Protein AF-A0A2G9MIH8-F1 (afdb_monomer)

pLDDT: mean 79.46, std 17.17, range [30.41, 97.94]

Radius of gyration: 73.16 Å; Cα contacts (8 Å, |Δi|>4): 1067; chains: 1; bounding box: 169×90×191 Å

Secondary structure (DSSP, 8-state):
----SSSHHHHHHHHHHHHHHHHHHHHHHHHHHHHHHHHHHHHHHHHHHHHHHHHHHHHHHH-TT-EEEEE--PPTTEEEEEEETTTEEEEEETTS-EEEEE-SS-EEESS-EETTTTEEEE---TTS-SS---EEEEEE-SSSEEEEE------SSSS-SS-SS--STTSSSTT-PPPP--TT------S--S-SS-S-TT---SS-S----S---TTSSS-SSSSS--GGG-GGG-SS-TTT-EEE-S--SGGGTT-EEE--TTS------HHHH-SS--SS----SSS-SS-SS-SSTT--EEEEE-SSSSS--EEEEEEEESS--TTEES----S-TT-TTSSTTS---TTSS-SSS-TTS-TTTTS-PPBPS--SGGGTT-BPEE-SSSEE---TTSTT--SS----SSS-SSSSS-SSTT--EEEEE-SSSSS--EEEEEEEESS--TTEES----S-TT-TTSSTTS---SSSS-SSS-TTSPTTTTS-PPBPS--SGGGTT-BPEE-GGG-EE---TTSTT--SS----SSSS-SSSSS--TTS-TTTSTT--B-TTSS-B-TT-TT-TT---S--

Mean predicted aligned error: 21.76 Å

Structure (mmCIF, N/CA/C/O backbone):
data_AF-A0A2G9MIH8-F1
#
_entry.id   AF-A0A2G9MIH8-F1
#
loop_
_atom_site.group_PDB
_atom_site.id
_atom_site.type_symbol
_atom_site.label_atom_id
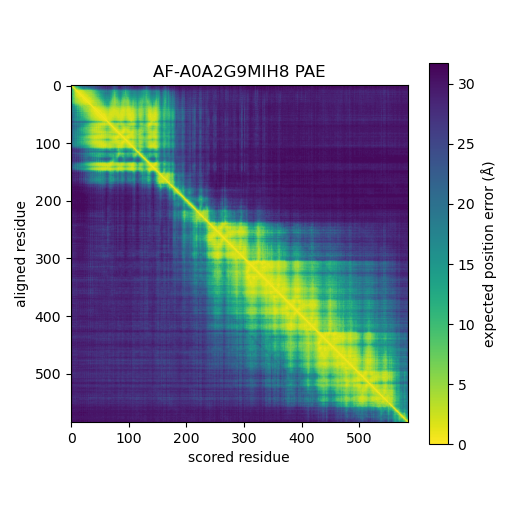_atom_site.label_alt_id
_atom_site.label_comp_id
_atom_site.label_asym_id
_atom_site.label_entity_id
_atom_site.label_seq_id
_atom_site.pdbx_PDB_ins_code
_atom_site.Cartn_x
_atom_site.Cartn_y
_atom_site.Cartn_z
_atom_site.occupancy
_atom_site.B_iso_or_equiv
_atom_site.auth_seq_id
_atom_site.auth_comp_id
_atom_site.auth_asym_id
_atom_site.auth_atom_id
_atom_site.pdbx_PDB_model_num
ATOM 1 N N . MET A 1 1 ? -41.042 73.847 -7.017 1.00 48.94 1 MET A N 1
ATOM 2 C CA . MET A 1 1 ? -42.022 73.022 -6.277 1.00 48.94 1 MET A CA 1
ATOM 3 C C . MET A 1 1 ? -41.238 72.038 -5.421 1.00 48.94 1 MET A C 1
ATOM 5 O O . MET A 1 1 ? -40.507 71.242 -6.002 1.00 48.94 1 MET A O 1
ATOM 9 N N . PRO A 1 2 ? -41.246 72.142 -4.082 1.00 50.34 2 PRO A N 1
ATOM 10 C CA . PRO A 1 2 ? -40.401 71.288 -3.258 1.00 50.34 2 PRO A CA 1
ATOM 11 C C . PRO A 1 2 ? -40.995 69.875 -3.186 1.00 50.34 2 PRO A C 1
ATOM 13 O O . PRO A 1 2 ? -42.134 69.687 -2.766 1.00 50.34 2 PRO A O 1
ATOM 16 N N . LYS A 1 3 ? -40.207 68.878 -3.599 1.00 59.62 3 LYS A N 1
ATOM 17 C CA . LYS A 1 3 ? -40.466 67.452 -3.370 1.00 59.62 3 LYS A CA 1
ATOM 18 C C . LYS A 1 3 ? -40.242 67.145 -1.885 1.00 59.62 3 LYS A C 1
ATOM 20 O O . LYS A 1 3 ? -39.103 66.938 -1.482 1.00 59.62 3 LYS A O 1
ATOM 25 N N . LYS A 1 4 ? -41.296 67.140 -1.065 1.00 59.66 4 LYS A N 1
ATOM 26 C CA . LYS A 1 4 ? -41.252 66.635 0.322 1.00 59.66 4 LYS A CA 1
ATOM 27 C C . LYS A 1 4 ? -42.604 66.037 0.725 1.00 59.66 4 LYS A C 1
ATOM 29 O O . LYS A 1 4 ? -43.373 66.709 1.394 1.00 59.66 4 LYS A O 1
ATOM 34 N N . ALA A 1 5 ? -42.895 64.807 0.293 1.00 58.94 5 ALA A N 1
ATOM 35 C CA . ALA A 1 5 ? -43.954 63.965 0.883 1.00 58.94 5 ALA A CA 1
ATOM 36 C C . ALA A 1 5 ? -43.921 62.486 0.423 1.00 58.94 5 ALA A C 1
ATOM 38 O O . ALA A 1 5 ? -44.940 61.815 0.505 1.00 58.94 5 ALA A O 1
ATOM 39 N N . GLN A 1 6 ? -42.803 61.959 -0.099 1.00 58.69 6 GLN A N 1
ATOM 40 C CA . GLN A 1 6 ? -42.793 60.599 -0.675 1.00 58.69 6 GLN A CA 1
ATOM 41 C C . GLN A 1 6 ? -42.087 59.538 0.183 1.00 58.69 6 GLN A C 1
ATOM 43 O O . GLN A 1 6 ? -42.159 58.366 -0.145 1.00 58.69 6 GLN A O 1
ATOM 48 N N . ALA A 1 7 ? -41.475 59.922 1.310 1.00 56.78 7 ALA A N 1
ATOM 49 C CA . ALA A 1 7 ? -40.812 58.983 2.222 1.00 56.78 7 ALA A CA 1
ATOM 50 C C . ALA A 1 7 ? -41.692 58.511 3.403 1.00 56.78 7 ALA A C 1
ATOM 52 O O . ALA A 1 7 ? -41.236 57.697 4.195 1.00 56.78 7 ALA A O 1
ATOM 53 N N . SER A 1 8 ? -42.931 59.010 3.568 1.00 67.31 8 SER A N 1
ATOM 54 C CA . SER A 1 8 ? -43.744 58.688 4.760 1.00 67.31 8 SER A CA 1
ATOM 55 C C . SER A 1 8 ? -44.736 57.539 4.570 1.00 67.31 8 SER A C 1
ATOM 57 O O . SER A 1 8 ? -45.080 56.887 5.548 1.00 67.31 8 SER A O 1
ATOM 59 N N . ALA A 1 9 ? -45.210 57.271 3.349 1.00 71.44 9 ALA A N 1
ATOM 60 C CA . ALA A 1 9 ? -46.224 56.237 3.128 1.00 71.44 9 ALA A CA 1
ATOM 61 C C . ALA A 1 9 ? -45.638 54.823 3.254 1.00 71.44 9 ALA A C 1
ATOM 63 O O . ALA A 1 9 ? -46.203 53.996 3.960 1.00 71.44 9 ALA A O 1
ATOM 64 N N . GLU A 1 10 ? -44.478 54.570 2.642 1.00 76.62 10 GLU A N 1
ATOM 65 C CA . GLU A 1 10 ? -43.785 53.278 2.743 1.00 76.62 10 GLU A CA 1
ATOM 66 C C . GLU A 1 10 ? -43.372 52.975 4.185 1.00 76.62 10 GLU A C 1
ATOM 68 O O . GLU A 1 10 ? -43.584 51.866 4.661 1.00 76.62 10 GLU A O 1
ATOM 73 N N . TYR A 1 11 ? -42.887 53.979 4.924 1.00 79.81 11 TYR A N 1
ATOM 74 C CA . TYR A 1 11 ? -42.505 53.804 6.326 1.00 79.81 11 TYR A CA 1
ATOM 75 C C . TYR A 1 11 ? -43.700 53.466 7.228 1.00 79.81 11 TYR A C 1
ATOM 77 O O . TYR A 1 11 ? -43.560 52.644 8.128 1.00 79.81 11 TYR A O 1
ATOM 85 N N . ILE A 1 12 ? -44.876 54.057 6.977 1.00 83.56 12 ILE A N 1
ATOM 86 C CA . ILE A 1 12 ? -46.116 53.729 7.702 1.00 83.56 12 ILE A CA 1
ATOM 87 C C . ILE A 1 12 ? -46.614 52.328 7.328 1.00 83.56 12 ILE A C 1
ATOM 89 O O . ILE A 1 12 ? -47.098 51.601 8.190 1.00 83.56 12 ILE A O 1
ATOM 93 N N . LEU A 1 13 ? -46.485 51.922 6.063 1.00 84.00 13 LEU A N 1
ATOM 94 C CA . LEU A 1 13 ? -46.891 50.591 5.604 1.00 84.00 13 LEU A CA 1
ATOM 95 C C . LEU A 1 13 ? -46.005 49.498 6.212 1.00 84.00 13 LEU A C 1
ATOM 97 O O . LEU A 1 13 ? -46.516 48.509 6.732 1.00 84.00 13 LEU A O 1
ATOM 101 N N . VAL A 1 14 ? -44.688 49.719 6.217 1.00 83.81 14 VAL A N 1
ATOM 102 C CA . VAL A 1 14 ? -43.715 48.811 6.833 1.00 83.81 14 VAL A CA 1
ATOM 103 C C . VAL A 1 14 ? -43.900 48.770 8.349 1.00 83.81 14 VAL A C 1
ATOM 105 O O . VAL A 1 14 ? -43.960 47.680 8.910 1.00 83.81 14 VAL A O 1
ATOM 108 N N . SER A 1 15 ? -44.073 49.910 9.026 1.00 83.62 15 SER A N 1
ATOM 109 C CA . SER A 1 15 ? -44.303 49.916 10.478 1.00 83.62 15 SER A CA 1
ATOM 110 C C . SER A 1 15 ? -45.636 49.268 10.868 1.00 83.62 15 SER A C 1
ATOM 112 O O . SER A 1 15 ? -45.693 48.569 11.877 1.00 83.62 15 SER A O 1
ATOM 114 N N . SER A 1 16 ? -46.682 49.417 10.049 1.00 85.25 16 SER A N 1
ATOM 115 C CA . SER A 1 16 ? -47.975 48.750 10.261 1.00 85.25 16 SER A CA 1
ATOM 116 C C . SER A 1 16 ? -47.880 47.237 10.058 1.00 85.25 16 SER A C 1
ATOM 118 O O . SER A 1 16 ? -48.460 46.484 10.837 1.00 85.25 16 SER A O 1
ATOM 120 N N . LEU A 1 17 ? -47.127 46.779 9.050 1.00 89.25 17 LEU A N 1
ATOM 121 C CA . LEU A 1 17 ? -46.878 45.354 8.816 1.00 89.25 17 LEU A CA 1
ATOM 122 C C . LEU A 1 17 ? -46.039 44.741 9.946 1.00 89.25 17 LEU A C 1
ATOM 124 O O . LEU A 1 17 ? -46.347 43.650 10.415 1.00 89.25 17 LEU A O 1
ATOM 128 N N . ILE A 1 18 ? -45.027 45.469 10.429 1.00 89.44 18 ILE A N 1
ATOM 129 C CA . ILE A 1 18 ? -44.233 45.071 11.596 1.00 89.44 18 ILE A CA 1
ATOM 130 C C . ILE A 1 18 ? -45.133 44.960 12.834 1.00 89.44 18 ILE A C 1
ATOM 132 O O . ILE A 1 18 ? -45.080 43.951 13.529 1.00 89.44 18 ILE A O 1
ATOM 136 N N . LEU A 1 19 ? -46.011 45.935 13.088 1.00 89.69 19 LEU A N 1
ATOM 137 C CA . LEU A 1 19 ? -46.928 45.896 14.232 1.00 89.69 19 LEU A CA 1
ATOM 138 C C . LEU A 1 19 ? -47.943 44.740 14.130 1.00 89.69 19 LEU A C 1
ATOM 140 O O . LEU A 1 19 ? -48.244 44.100 15.137 1.00 89.69 19 LEU A O 1
ATOM 144 N N . LEU A 1 20 ? -48.422 44.437 12.917 1.00 91.06 20 LEU A N 1
ATOM 145 C CA . LEU A 1 20 ? -49.300 43.294 12.636 1.00 91.06 20 LEU A CA 1
ATOM 146 C C . LEU A 1 20 ? -48.639 41.944 12.919 1.00 91.06 20 LEU A C 1
ATOM 148 O O . LEU A 1 20 ? -49.351 40.987 13.205 1.00 91.06 20 LEU A O 1
ATOM 152 N N . ILE A 1 21 ? -47.311 41.861 12.848 1.00 91.38 21 ILE A N 1
ATOM 153 C CA . ILE A 1 21 ? -46.561 40.649 13.192 1.00 91.38 21 ILE A CA 1
ATOM 154 C C . ILE A 1 21 ? -46.214 40.640 14.685 1.00 91.38 21 ILE A C 1
ATOM 156 O O . ILE A 1 21 ? -46.368 39.611 15.333 1.00 91.38 21 ILE A O 1
ATOM 160 N N . ILE A 1 22 ? -45.790 41.775 15.249 1.00 93.19 22 ILE A N 1
ATOM 161 C CA . ILE A 1 22 ? -45.328 41.870 16.641 1.00 93.19 22 ILE A CA 1
ATOM 162 C C . ILE A 1 22 ? -46.464 41.656 17.651 1.00 93.19 22 ILE A C 1
ATOM 164 O O . ILE A 1 22 ? -46.266 40.983 18.658 1.00 93.19 22 ILE A O 1
ATOM 168 N N . LEU A 1 23 ? -47.659 42.211 17.425 1.00 92.06 23 LEU A N 1
ATOM 169 C CA . LEU A 1 23 ? -48.741 42.090 18.412 1.00 92.06 23 LEU A CA 1
ATOM 170 C C . LEU A 1 23 ? -49.223 40.634 18.595 1.00 92.06 23 LEU A C 1
ATOM 172 O O . LEU A 1 23 ? -49.313 40.194 19.744 1.00 92.06 23 LEU A O 1
ATOM 176 N N . PRO A 1 24 ? -49.481 39.848 17.526 1.00 92.38 24 PRO A N 1
ATOM 177 C CA . PRO A 1 24 ? -49.825 38.435 17.672 1.00 92.38 24 PRO A CA 1
ATOM 178 C C . PRO A 1 24 ? -48.688 37.596 18.251 1.00 92.38 24 PRO A C 1
ATOM 180 O O . PRO A 1 24 ? -48.958 36.702 19.047 1.00 92.38 24 PRO A O 1
ATOM 183 N N . THR A 1 25 ? -47.428 37.868 17.894 1.00 89.69 25 THR A N 1
ATOM 184 C CA . THR A 1 25 ? -46.298 37.102 18.442 1.00 89.69 25 THR A CA 1
ATOM 185 C C . THR A 1 25 ? -46.103 37.367 19.929 1.00 89.69 25 THR A C 1
ATOM 187 O O . THR A 1 25 ? -45.916 36.409 20.673 1.00 89.69 25 THR A O 1
ATOM 190 N N . ILE A 1 26 ? -46.241 38.616 20.394 1.00 91.19 26 ILE A N 1
ATOM 191 C CA . ILE A 1 26 ? -46.244 38.940 21.830 1.00 91.19 26 ILE A CA 1
ATOM 192 C C . ILE A 1 26 ? -47.403 38.232 22.539 1.00 91.19 26 ILE A C 1
ATOM 194 O O . ILE A 1 26 ? -47.203 37.681 23.616 1.00 91.19 26 ILE A O 1
ATOM 198 N N . TYR A 1 27 ? -48.600 38.206 21.944 1.00 92.06 27 TYR A N 1
ATOM 199 C CA . TYR A 1 27 ? -49.748 37.510 22.531 1.00 92.06 27 TYR A CA 1
ATOM 200 C C . TYR A 1 27 ? -49.519 35.995 22.644 1.00 92.06 27 TYR A C 1
ATOM 202 O O . TYR A 1 27 ? -49.773 35.417 23.699 1.00 92.06 27 TYR A O 1
ATOM 210 N N . ILE A 1 28 ? -49.005 35.357 21.586 1.00 89.12 28 ILE A N 1
ATOM 211 C CA . ILE A 1 28 ? -48.669 33.926 21.591 1.00 89.12 28 ILE A CA 1
ATOM 212 C C . ILE A 1 28 ? -47.588 33.647 22.637 1.00 89.12 28 ILE A C 1
ATOM 214 O O . ILE A 1 28 ? -47.746 32.723 23.430 1.00 89.12 28 ILE A O 1
ATOM 218 N N . PHE A 1 29 ? -46.531 34.463 22.683 1.00 88.69 29 PHE A N 1
ATOM 219 C CA . PHE A 1 29 ? -45.463 34.331 23.671 1.00 88.69 29 PHE A CA 1
ATOM 220 C C . PHE A 1 29 ? -45.994 34.479 25.101 1.00 88.69 29 PHE A C 1
ATOM 222 O O . PHE A 1 29 ? -45.700 33.642 25.945 1.00 88.69 29 PHE A O 1
ATOM 229 N N . TYR A 1 30 ? -46.831 35.484 25.367 1.00 86.06 30 TYR A N 1
ATOM 230 C CA . TYR A 1 30 ? -47.453 35.688 26.675 1.00 86.06 30 TYR A CA 1
ATOM 231 C C . TYR A 1 30 ? -48.355 34.510 27.076 1.00 86.06 30 TYR A C 1
ATOM 233 O O . TYR A 1 30 ? -48.266 34.010 28.195 1.00 86.06 30 TYR A O 1
ATOM 241 N N . SER A 1 31 ? -49.184 34.014 26.152 1.00 82.94 31 SER A N 1
ATOM 242 C CA . SER A 1 31 ? -50.047 32.855 26.402 1.00 82.94 31 SER A CA 1
ATOM 243 C C . SER A 1 31 ? -49.242 31.581 26.662 1.00 82.94 31 SER A C 1
ATOM 245 O O . SER A 1 31 ? -49.617 30.800 27.536 1.00 82.94 31 SER A O 1
ATOM 247 N N . TYR A 1 32 ? -48.164 31.357 25.908 1.00 83.12 32 TYR A N 1
ATOM 248 C CA . TYR A 1 32 ? -47.295 30.196 26.085 1.00 83.12 32 TYR A CA 1
ATOM 249 C C . TYR A 1 32 ? -46.498 30.298 27.387 1.00 83.12 32 TYR A C 1
ATOM 251 O O . TYR A 1 32 ? -46.413 29.320 28.119 1.00 83.12 32 TYR A O 1
ATOM 259 N N . SER A 1 33 ? -45.990 31.489 27.719 1.00 81.12 33 SER A N 1
ATOM 260 C CA . SER A 1 33 ? -45.281 31.750 28.973 1.00 81.12 33 SER A CA 1
ATOM 261 C C . SER A 1 33 ? -46.172 31.484 30.182 1.00 81.12 33 SER A C 1
ATOM 263 O O . SER A 1 33 ? -45.749 30.768 31.077 1.00 81.12 33 SER A O 1
ATOM 265 N N . ASN A 1 34 ? -47.414 31.983 30.199 1.00 77.69 34 ASN A N 1
ATOM 266 C CA . ASN A 1 34 ? -48.332 31.728 31.314 1.00 77.69 34 ASN A CA 1
ATOM 267 C C . ASN A 1 34 ? -48.666 30.238 31.456 1.00 77.69 34 ASN A C 1
ATOM 269 O O . ASN A 1 34 ? -48.682 29.721 32.569 1.00 77.69 34 ASN A O 1
ATOM 273 N N . LYS A 1 35 ? -48.912 29.541 30.337 1.00 78.50 35 LYS A N 1
ATOM 274 C CA . LYS A 1 35 ? -49.183 28.099 30.361 1.00 78.50 35 LYS A CA 1
ATOM 275 C C . LYS A 1 35 ? -47.966 27.306 30.847 1.00 78.50 35 LYS A C 1
ATOM 277 O O . LYS A 1 35 ? -48.115 26.402 31.656 1.00 78.50 35 LYS A O 1
ATOM 282 N N . SER A 1 36 ? -46.773 27.684 30.397 1.00 79.75 36 SER A N 1
ATOM 283 C CA . SER A 1 36 ? -45.522 27.066 30.830 1.00 79.75 36 SER A CA 1
ATOM 284 C C . SER A 1 36 ? -45.249 27.316 32.313 1.00 79.75 36 SER A C 1
ATOM 286 O O . SER A 1 36 ? -44.845 26.388 32.999 1.00 79.75 36 SER A O 1
ATOM 288 N N . SER A 1 37 ? -45.500 28.522 32.833 1.00 78.00 37 SER A N 1
ATOM 289 C CA . SER A 1 37 ? -45.361 28.809 34.266 1.00 78.00 37 SER A CA 1
ATOM 290 C C . SER A 1 37 ? -46.315 27.970 35.119 1.00 78.00 37 SER A C 1
ATOM 292 O O . SER A 1 37 ? -45.912 27.500 36.179 1.00 78.00 37 SER A O 1
ATOM 294 N N . GLU A 1 38 ? -47.544 27.738 34.649 1.00 80.31 38 GLU A N 1
ATOM 295 C CA . GLU A 1 38 ? -48.503 26.858 35.325 1.00 80.31 38 GLU A CA 1
ATOM 296 C C . GLU A 1 38 ? -48.026 25.400 35.344 1.00 80.31 38 GLU A C 1
ATOM 298 O O . GLU A 1 38 ? -48.006 24.769 36.396 1.00 80.31 38 GLU A O 1
ATOM 303 N N . GLU A 1 39 ? -47.579 24.878 34.199 1.00 81.69 39 GLU A N 1
ATOM 304 C CA . GLU A 1 39 ? -47.051 23.512 34.089 1.00 81.69 39 GLU A CA 1
ATOM 305 C C . GLU A 1 39 ? -45.784 23.318 34.940 1.00 81.69 39 GLU A C 1
ATOM 307 O O . GLU A 1 39 ? -45.645 22.293 35.607 1.00 81.69 39 GLU A O 1
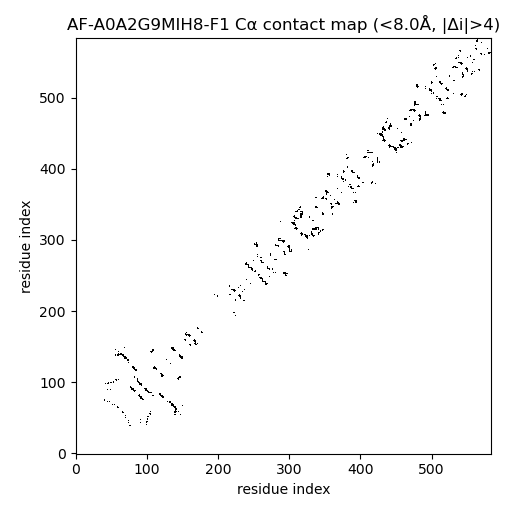ATOM 312 N N . ILE A 1 40 ? -44.891 24.315 34.986 1.00 82.44 40 ILE A N 1
ATOM 313 C CA . ILE A 1 40 ? -43.703 24.302 35.854 1.00 82.44 40 ILE A CA 1
ATOM 314 C C . ILE A 1 40 ? -44.123 24.266 37.323 1.00 82.44 40 ILE A C 1
ATOM 316 O O . ILE A 1 40 ? -43.613 23.434 38.070 1.00 82.44 40 ILE A O 1
ATOM 320 N N . ARG A 1 41 ? -45.076 25.112 37.735 1.00 81.94 41 ARG A N 1
ATOM 321 C CA . ARG A 1 41 ? -45.580 25.129 39.113 1.00 81.94 41 ARG A CA 1
ATOM 322 C C . ARG A 1 41 ? -46.187 23.784 39.498 1.00 81.94 41 ARG A C 1
ATOM 324 O O . ARG A 1 41 ? -45.853 23.253 40.551 1.00 81.94 41 ARG A O 1
ATOM 331 N N . GLN A 1 42 ? -47.032 23.206 38.647 1.00 85.25 42 GLN A N 1
ATOM 332 C CA . GLN A 1 42 ? -47.622 21.891 38.908 1.00 85.25 42 GLN A CA 1
ATOM 333 C C . GLN A 1 42 ? -46.555 20.798 38.987 1.00 85.25 42 GLN A C 1
ATOM 335 O O . GLN A 1 42 ? -46.611 19.971 39.890 1.00 85.25 42 GLN A O 1
ATOM 340 N N . SER A 1 43 ? -45.546 20.821 38.111 1.00 86.19 43 SER A N 1
ATOM 341 C CA . SER A 1 43 ? -44.426 19.877 38.173 1.00 86.19 43 SER A CA 1
ATOM 342 C C . SER A 1 43 ? -43.599 20.034 39.450 1.00 86.19 43 SER A C 1
ATOM 344 O O . SER A 1 43 ? -43.168 19.028 40.008 1.00 86.19 43 SER A O 1
ATOM 346 N N . GLN A 1 44 ? -43.367 21.264 39.916 1.00 85.81 44 GLN A N 1
ATOM 347 C CA . GLN A 1 44 ? -42.640 21.534 41.158 1.00 85.81 44 GLN A CA 1
ATOM 348 C C . GLN A 1 44 ? -43.426 21.057 42.381 1.00 85.81 44 GLN A C 1
ATOM 350 O O . GLN A 1 44 ? -42.859 20.396 43.244 1.00 85.81 44 GLN A O 1
ATOM 355 N N . VAL A 1 45 ? -44.733 21.332 42.429 1.00 86.38 45 VAL A N 1
ATOM 356 C CA . VAL A 1 45 ? -45.611 20.866 43.514 1.00 86.38 45 VAL A CA 1
ATOM 357 C C . VAL A 1 45 ? -45.719 19.343 43.507 1.00 86.38 45 VAL A C 1
ATOM 359 O O . VAL A 1 45 ? -45.630 18.721 44.559 1.00 86.38 45 VAL A O 1
ATOM 362 N N . ASN A 1 46 ? -45.845 18.730 42.328 1.00 88.94 46 ASN A N 1
ATOM 363 C CA . ASN A 1 46 ? -45.874 17.278 42.196 1.00 88.94 46 ASN A CA 1
ATOM 364 C C . ASN A 1 46 ? -44.555 16.644 42.652 1.00 88.94 46 ASN A C 1
ATOM 366 O O . ASN A 1 46 ? -44.589 15.610 43.307 1.00 88.94 46 ASN A O 1
ATOM 370 N N . LYS A 1 47 ? -43.410 17.270 42.344 1.00 88.94 47 LYS A N 1
ATOM 371 C CA . LYS A 1 47 ? -42.099 16.815 42.818 1.00 88.94 47 LYS A CA 1
ATOM 372 C C . LYS A 1 47 ? -42.020 16.865 44.344 1.00 88.94 47 LYS A C 1
ATOM 374 O O . LYS A 1 47 ? -41.866 15.820 44.953 1.00 88.94 47 LYS A O 1
ATOM 379 N N . VAL A 1 48 ? -42.229 18.040 44.946 1.00 86.62 48 VAL A N 1
ATOM 380 C CA . VAL A 1 48 ? -42.175 18.215 46.410 1.00 86.62 48 VAL A CA 1
ATOM 381 C C . VAL A 1 48 ? -43.139 17.266 47.119 1.00 86.62 48 VAL A C 1
ATOM 383 O O . VAL A 1 48 ? -42.784 16.632 48.103 1.00 86.62 48 VAL A O 1
ATOM 386 N N . GLY A 1 49 ? -44.365 17.136 46.615 1.00 88.25 49 GLY A N 1
ATOM 387 C CA . GLY A 1 49 ? -45.329 16.225 47.209 1.00 88.25 49 GLY A CA 1
ATOM 388 C C . GLY A 1 49 ? -44.945 14.749 47.064 1.00 88.25 49 GLY A C 1
ATOM 389 O O . GLY A 1 49 ? -45.228 13.977 47.974 1.00 88.25 49 GLY A O 1
ATOM 390 N N . THR A 1 50 ? -44.317 14.355 45.950 1.00 89.31 50 THR A N 1
ATOM 391 C CA . THR A 1 50 ? -43.807 12.985 45.768 1.00 89.31 50 THR A CA 1
ATOM 392 C C . THR A 1 50 ? -42.660 12.727 46.737 1.00 89.31 50 THR A C 1
ATOM 394 O O . THR A 1 50 ? -42.708 11.733 47.444 1.00 89.31 50 THR A O 1
ATOM 397 N N . ASP A 1 51 ? -41.724 13.670 46.876 1.00 90.69 51 ASP A N 1
ATOM 398 C CA . ASP A 1 51 ? -40.609 13.571 47.824 1.00 90.69 51 ASP A CA 1
ATOM 399 C C . ASP A 1 51 ? -41.119 13.402 49.274 1.00 90.69 51 ASP A C 1
ATOM 401 O O . ASP A 1 51 ? -40.597 12.584 50.027 1.00 90.69 51 ASP A O 1
ATOM 405 N N . ILE A 1 52 ? -42.191 14.111 49.660 1.00 88.31 52 ILE A N 1
ATOM 406 C CA . ILE A 1 52 ? -42.838 13.953 50.977 1.00 88.31 52 ILE A CA 1
ATOM 407 C C . ILE A 1 52 ? -43.473 12.565 51.134 1.00 88.31 52 ILE A C 1
ATOM 409 O O . ILE A 1 52 ? -43.336 11.947 52.189 1.00 88.31 52 ILE A O 1
ATOM 413 N N . VAL A 1 53 ? -44.201 12.079 50.123 1.00 90.88 53 VAL A N 1
ATOM 414 C CA . VAL A 1 53 ? -44.860 10.762 50.178 1.00 90.88 53 VAL A CA 1
ATOM 415 C C . VAL A 1 53 ? -43.827 9.640 50.206 1.00 90.88 53 VAL A C 1
ATOM 417 O O . VAL A 1 53 ? -43.963 8.731 51.020 1.00 90.88 53 VAL A O 1
ATOM 420 N N . ASP A 1 54 ? -42.787 9.725 49.384 1.00 91.75 54 ASP A N 1
ATOM 421 C CA . ASP A 1 54 ? -41.708 8.742 49.321 1.00 91.75 54 ASP A CA 1
ATOM 422 C C . ASP A 1 54 ? -40.931 8.714 50.639 1.00 91.75 54 ASP A C 1
ATOM 424 O O . ASP A 1 54 ? -40.701 7.638 51.190 1.00 91.75 54 ASP A O 1
ATOM 428 N N . ALA A 1 55 ? -40.616 9.880 51.212 1.00 89.31 55 ALA A N 1
ATOM 429 C CA . ALA A 1 55 ? -39.991 9.966 52.528 1.00 89.31 55 ALA A CA 1
ATOM 430 C C . ALA A 1 55 ? -40.900 9.406 53.635 1.00 89.31 55 ALA A C 1
ATOM 432 O O . ALA A 1 55 ? -40.416 8.717 54.531 1.00 89.31 55 ALA A O 1
ATOM 433 N N . ALA A 1 56 ? -42.215 9.640 53.571 1.00 88.50 56 ALA A N 1
ATOM 434 C CA . ALA A 1 56 ? -43.166 9.047 54.508 1.00 88.50 56 ALA A CA 1
ATOM 435 C C . ALA A 1 56 ? -43.225 7.522 54.375 1.00 88.50 56 ALA A C 1
ATOM 437 O O . ALA A 1 56 ? -43.159 6.820 55.379 1.00 88.50 56 ALA A O 1
ATOM 438 N N . GLU A 1 57 ? -43.296 6.987 53.157 1.00 91.44 57 GLU A N 1
ATOM 439 C CA . GLU A 1 57 ? -43.265 5.541 52.925 1.00 91.44 57 GLU A CA 1
ATOM 440 C C . GLU A 1 57 ? -41.948 4.930 53.409 1.00 91.44 57 GLU A C 1
ATOM 442 O O . GLU A 1 57 ? -41.960 3.921 54.113 1.00 91.44 57 GLU A O 1
ATOM 447 N N . GLN A 1 58 ? -40.819 5.565 53.105 1.00 90.88 58 GLN A N 1
ATOM 448 C CA . GLN A 1 58 ? -39.502 5.116 53.538 1.00 90.88 58 GLN A CA 1
ATOM 449 C C . GLN A 1 58 ? -39.397 5.083 55.067 1.00 90.88 58 GLN A C 1
ATOM 451 O O . GLN A 1 58 ? -39.060 4.047 55.638 1.00 90.88 58 GLN A O 1
ATOM 456 N N . VAL A 1 59 ? -39.742 6.183 55.738 1.00 87.06 59 VAL A N 1
ATOM 457 C CA . VAL A 1 59 ? -39.707 6.282 57.204 1.00 87.06 59 VAL A CA 1
ATOM 458 C C . VAL A 1 59 ? -40.677 5.297 57.860 1.00 87.06 59 VAL A C 1
ATOM 460 O O . VAL A 1 59 ? -40.343 4.709 58.887 1.00 87.06 59 VAL A O 1
ATOM 463 N N . TYR A 1 60 ? -41.841 5.043 57.255 1.00 89.38 60 TYR A N 1
ATOM 464 C CA . TYR A 1 60 ? -42.777 4.025 57.733 1.00 89.38 60 TYR A CA 1
ATOM 465 C C . TYR A 1 60 ? -42.152 2.627 57.752 1.00 89.38 60 TYR A C 1
ATOM 467 O O . TYR A 1 60 ? -42.204 1.949 58.778 1.00 89.38 60 TYR A O 1
ATOM 475 N N . TYR A 1 61 ? -41.540 2.200 56.641 1.00 88.19 61 TYR A N 1
ATOM 476 C CA . TYR A 1 61 ? -40.946 0.863 56.534 1.00 88.19 61 TYR A CA 1
ATOM 477 C C . TYR A 1 61 ? -39.691 0.686 57.392 1.00 88.19 61 TYR A C 1
ATOM 479 O O . TYR A 1 61 ? -39.382 -0.445 57.766 1.00 88.19 61 TYR A O 1
ATOM 487 N N . LEU A 1 62 ? -39.002 1.775 57.745 1.00 86.44 62 LEU A N 1
ATOM 488 C CA . LEU A 1 62 ? -37.889 1.744 58.698 1.00 86.44 62 LEU A CA 1
ATOM 489 C C . LEU A 1 62 ? -38.348 1.511 60.154 1.00 86.44 62 LEU A C 1
ATOM 491 O O . LEU A 1 62 ? -37.548 1.072 60.976 1.00 86.44 62 LEU A O 1
ATOM 495 N N . GLY A 1 63 ? -39.628 1.737 60.475 1.00 78.00 63 GLY A N 1
ATOM 496 C CA . GLY A 1 63 ? -40.200 1.500 61.808 1.00 78.00 63 GLY A CA 1
ATOM 497 C C . GLY A 1 63 ? -39.835 2.565 62.853 1.00 78.00 63 GLY A C 1
ATOM 498 O O . GLY A 1 63 ? -39.014 3.446 62.611 1.00 78.00 63 GLY A O 1
ATOM 499 N N . GLU A 1 64 ? -40.473 2.531 64.026 1.00 79.56 64 GLU A N 1
ATOM 500 C CA . GLU A 1 64 ? -40.174 3.461 65.132 1.00 79.56 64 GLU A CA 1
ATOM 501 C C . GLU A 1 64 ? -38.770 3.166 65.710 1.00 79.56 64 GLU A C 1
ATOM 503 O O . GLU A 1 64 ? -38.463 1.987 65.913 1.00 79.56 64 GLU A O 1
ATOM 508 N N . PRO A 1 65 ? -37.900 4.173 65.965 1.00 68.62 65 PRO A N 1
ATOM 509 C CA . PRO A 1 65 ? -38.146 5.620 66.077 1.00 68.62 65 PRO A CA 1
ATOM 510 C C . PRO A 1 65 ? -37.724 6.448 64.843 1.00 68.62 65 PRO A C 1
ATOM 512 O O . PRO A 1 65 ? -37.242 7.573 64.979 1.00 68.62 65 PRO A O 1
ATOM 515 N N . SER A 1 66 ? -37.853 5.906 63.630 1.00 81.38 66 SER A N 1
ATOM 516 C CA . SER A 1 66 ? -37.342 6.568 62.422 1.00 81.38 66 SER A CA 1
ATOM 517 C C . SER A 1 66 ? -37.987 7.936 62.179 1.00 81.38 66 SER A C 1
ATOM 519 O O . SER A 1 66 ? -39.213 8.076 62.156 1.00 81.38 66 SER A O 1
ATOM 521 N N . LYS A 1 67 ? -37.141 8.939 61.938 1.00 82.94 67 LYS A N 1
ATOM 522 C CA . LYS A 1 67 ? -37.510 10.319 61.612 1.00 82.94 67 LYS A CA 1
ATOM 523 C C . LYS A 1 67 ? -36.593 10.835 60.508 1.00 82.94 67 LYS A C 1
ATOM 525 O O . LYS A 1 67 ? -35.405 10.526 60.500 1.00 82.94 67 LYS A O 1
ATOM 530 N N . THR A 1 68 ? -37.130 11.636 59.598 1.00 84.25 68 THR A N 1
ATOM 531 C CA . THR A 1 68 ? -36.345 12.368 58.599 1.00 84.25 68 THR A CA 1
ATOM 532 C C . THR A 1 68 ? -36.846 13.802 58.463 1.00 84.25 68 THR A C 1
ATOM 534 O O . THR A 1 68 ? -37.993 14.106 58.808 1.00 84.25 68 THR A O 1
ATOM 537 N N . THR A 1 69 ? -35.982 14.676 57.957 1.00 80.06 69 THR A N 1
ATOM 538 C CA . THR A 1 69 ? -36.298 16.075 57.667 1.00 80.06 69 THR A CA 1
ATOM 539 C C . THR A 1 69 ? -36.038 16.335 56.190 1.00 80.06 69 THR A C 1
ATOM 541 O O . THR A 1 69 ? -34.950 16.065 55.687 1.00 80.06 69 THR A O 1
ATOM 544 N N . LEU A 1 70 ? -37.042 16.853 55.491 1.00 78.38 70 LEU A N 1
ATOM 545 C CA . LEU A 1 70 ? -36.966 17.203 54.081 1.00 78.38 70 LEU A CA 1
ATOM 546 C C . LEU A 1 70 ? -36.750 18.715 53.946 1.00 78.38 70 LEU A C 1
ATOM 548 O O . LEU A 1 70 ? -37.582 19.494 54.417 1.00 78.38 70 LEU A O 1
ATOM 552 N N . ASP A 1 71 ? -35.671 19.116 53.273 1.00 74.44 71 ASP A N 1
ATOM 553 C CA . ASP A 1 71 ? -35.515 20.482 52.765 1.00 74.44 71 ASP A CA 1
ATOM 554 C C . ASP A 1 71 ? -36.355 20.619 51.491 1.00 74.44 71 ASP A C 1
ATOM 556 O O . ASP A 1 71 ? -36.060 20.018 50.453 1.00 74.44 71 ASP A O 1
ATOM 560 N N . ALA A 1 72 ? -37.461 21.352 51.592 1.00 71.19 72 ALA A N 1
ATOM 561 C CA . ALA A 1 72 ? -38.392 21.511 50.488 1.00 71.19 72 ALA A CA 1
ATOM 562 C C . ALA A 1 72 ? -38.966 22.918 50.440 1.00 71.19 72 ALA A C 1
ATOM 564 O O . ALA A 1 72 ? -39.908 23.265 51.150 1.00 71.19 72 ALA A O 1
ATOM 565 N N . ILE A 1 73 ? -38.458 23.700 49.491 1.00 71.44 73 ILE A N 1
ATOM 566 C CA . ILE A 1 73 ? -38.986 25.026 49.193 1.00 71.44 73 ILE A CA 1
ATOM 567 C C . ILE A 1 73 ? -40.360 24.882 48.530 1.00 71.44 73 ILE A C 1
ATOM 569 O O . ILE A 1 73 ? -40.478 24.457 47.376 1.00 71.44 73 ILE A O 1
ATOM 573 N N . MET A 1 74 ? -41.407 25.282 49.250 1.00 77.19 74 MET A N 1
ATOM 574 C CA . MET A 1 74 ? -42.771 25.304 48.719 1.00 77.19 74 MET A CA 1
ATOM 575 C C . MET A 1 74 ? -42.890 26.267 47.521 1.00 77.19 74 MET A C 1
ATOM 577 O O . MET A 1 74 ? -42.573 27.452 47.668 1.00 77.19 74 MET A O 1
ATOM 581 N N . PRO A 1 75 ? -43.374 25.808 46.347 1.00 76.19 75 PRO A N 1
ATOM 582 C CA . PRO A 1 75 ? -43.543 26.668 45.178 1.00 76.19 75 PRO A CA 1
ATOM 583 C C . PRO A 1 75 ? -44.579 27.777 45.399 1.00 76.19 75 PRO A C 1
ATOM 585 O O . PRO A 1 75 ? -45.614 27.573 46.040 1.00 76.19 75 PRO A O 1
ATOM 588 N N . ASP A 1 76 ? -44.346 28.940 44.789 1.00 74.88 76 ASP A N 1
ATOM 589 C CA . ASP A 1 76 ? -45.283 30.062 44.840 1.00 74.88 76 ASP A CA 1
ATOM 590 C C . ASP A 1 76 ? -46.662 29.665 44.287 1.00 74.88 76 ASP A C 1
ATOM 592 O O . ASP A 1 76 ? -46.798 29.190 43.156 1.00 74.88 76 ASP A O 1
ATOM 596 N N . GLY A 1 77 ? -47.718 29.927 45.060 1.00 75.12 77 GLY A N 1
ATOM 597 C CA . GLY A 1 77 ? -49.101 29.705 44.634 1.00 75.12 77 GLY A CA 1
ATOM 598 C C . GLY A 1 77 ? -49.811 28.514 45.273 1.00 75.12 77 GLY A C 1
ATOM 599 O O . GLY A 1 77 ? -50.975 28.300 44.941 1.00 75.12 77 GLY A O 1
ATOM 600 N N . VAL A 1 78 ? -49.167 27.779 46.183 1.00 79.25 78 VAL A N 1
ATOM 601 C CA . VAL A 1 78 ? -49.840 26.812 47.067 1.00 79.25 78 VAL A CA 1
ATOM 602 C C . VAL A 1 78 ? -50.649 27.573 48.128 1.00 79.25 78 VAL A C 1
ATOM 604 O O . VAL A 1 78 ? -50.110 28.399 48.859 1.00 79.25 78 VAL A O 1
ATOM 607 N N . GLU A 1 79 ? -51.956 27.323 48.190 1.00 76.44 79 GLU A N 1
ATOM 608 C CA . GLU A 1 79 ? -52.896 27.942 49.134 1.00 76.44 79 GLU A CA 1
ATOM 609 C C . GLU A 1 79 ? -52.930 27.197 50.476 1.00 76.44 79 GLU A C 1
ATOM 611 O O . GLU A 1 79 ? -52.938 27.822 51.538 1.00 76.44 79 GLU A O 1
ATOM 616 N N . LYS A 1 80 ? -53.001 25.861 50.419 1.00 75.75 80 LYS A N 1
ATOM 617 C CA . LYS A 1 80 ? -53.069 24.956 51.577 1.00 75.75 80 LYS A CA 1
ATOM 618 C C . LYS A 1 80 ? -52.798 23.510 51.161 1.00 75.75 80 LYS A C 1
ATOM 620 O O . LYS A 1 80 ? -52.851 23.182 49.974 1.00 75.75 80 LYS A O 1
ATOM 625 N N . ILE A 1 81 ? -52.582 22.643 52.146 1.00 80.19 81 ILE A N 1
ATOM 626 C CA . ILE A 1 81 ? -52.374 21.204 51.961 1.00 80.19 81 ILE A CA 1
ATOM 627 C C . ILE A 1 81 ? -53.299 20.454 52.925 1.00 80.19 81 ILE A C 1
ATOM 629 O O . ILE A 1 81 ? -53.504 20.874 54.061 1.00 80.19 81 ILE A O 1
ATOM 633 N N . GLU A 1 82 ? -53.904 19.362 52.477 1.00 82.00 82 GLU A N 1
ATOM 634 C CA . GLU A 1 82 ? -54.782 18.531 53.306 1.00 82.00 82 GLU A CA 1
ATOM 635 C C . GLU A 1 82 ? -54.405 17.059 53.174 1.00 82.00 82 GLU A C 1
ATOM 637 O O . GLU A 1 82 ? -53.925 16.633 52.126 1.00 82.00 82 GLU A O 1
ATOM 642 N N . ILE A 1 83 ? -54.668 16.279 54.224 1.00 83.88 83 ILE A N 1
ATOM 643 C CA . ILE A 1 83 ? -54.568 14.821 54.178 1.00 83.88 83 ILE A CA 1
ATOM 644 C C . ILE A 1 83 ? -55.982 14.245 54.194 1.00 83.88 83 ILE A C 1
ATOM 646 O O . ILE A 1 83 ? -56.768 14.496 55.114 1.00 83.88 83 ILE A O 1
ATOM 650 N N . TRP A 1 84 ? -56.326 13.495 53.154 1.00 82.75 84 TRP A N 1
ATOM 651 C CA . TRP A 1 84 ? -57.626 12.860 52.977 1.00 82.75 84 TRP A CA 1
ATOM 652 C C . TRP A 1 84 ? -57.505 11.354 53.206 1.00 82.75 84 TRP A C 1
ATOM 654 O O . TRP A 1 84 ? -56.589 10.708 52.697 1.00 82.75 84 TRP A O 1
ATOM 664 N N . GLN A 1 85 ? -58.439 10.789 53.976 1.00 81.06 85 GLN A N 1
ATOM 665 C CA . GLN A 1 85 ? -58.556 9.345 54.221 1.00 81.06 85 GLN A CA 1
ATOM 666 C C . GLN A 1 85 ? -57.264 8.692 54.744 1.00 81.06 85 GLN A C 1
ATOM 668 O O . GLN A 1 85 ? -57.026 7.512 54.507 1.00 81.06 85 GLN A O 1
ATOM 673 N N . ASN A 1 86 ? -56.419 9.470 55.429 1.00 80.56 86 ASN A N 1
ATOM 674 C CA . ASN A 1 86 ? -55.099 9.076 55.930 1.00 80.56 86 ASN A CA 1
ATOM 675 C C . ASN A 1 86 ? -54.140 8.506 54.864 1.00 80.56 86 ASN A C 1
ATOM 677 O O . ASN A 1 86 ? -53.161 7.869 55.226 1.00 80.56 86 ASN A O 1
ATOM 681 N N . GLN A 1 87 ? -54.402 8.687 53.566 1.00 85.44 87 GLN A N 1
ATOM 682 C CA . GLN A 1 87 ? -53.606 8.077 52.485 1.00 85.44 87 GLN A CA 1
ATOM 683 C C . GLN A 1 87 ? -53.439 8.983 51.259 1.00 85.44 87 GLN A C 1
ATOM 685 O O . GLN A 1 87 ? -52.706 8.636 50.338 1.00 85.44 87 GLN A O 1
ATOM 690 N N . GLU A 1 88 ? -54.094 10.143 51.211 1.00 87.69 88 GLU A N 1
ATOM 691 C CA . GLU A 1 88 ? -53.947 11.101 50.113 1.00 87.69 88 GLU A CA 1
ATOM 692 C C . GLU A 1 88 ? -53.466 12.456 50.630 1.00 87.69 88 GLU A C 1
ATOM 694 O O . GLU A 1 88 ? -54.164 13.108 51.403 1.00 87.69 88 GLU A O 1
ATOM 699 N N . LEU A 1 89 ? -52.296 12.900 50.169 1.00 88.19 89 LEU A N 1
ATOM 700 C CA . LEU A 1 89 ? -51.772 14.247 50.383 1.00 88.19 89 LEU A CA 1
ATOM 701 C C . LEU A 1 89 ? -52.232 15.146 49.229 1.00 88.19 89 LEU A C 1
ATOM 703 O O . LEU A 1 89 ? -51.896 14.897 48.072 1.00 88.19 89 LEU A O 1
ATOM 707 N N . VAL A 1 90 ? -53.014 16.184 49.520 1.00 87.69 90 VAL A N 1
ATOM 708 C CA . VAL A 1 90 ? -53.651 17.031 48.503 1.00 87.69 90 VAL A CA 1
ATOM 709 C C . VAL A 1 90 ? -53.173 18.470 48.621 1.00 87.69 90 VAL A C 1
ATOM 711 O O . VAL A 1 90 ? -53.449 19.144 49.613 1.00 87.69 90 VAL A O 1
ATOM 714 N N . PHE A 1 91 ? -52.520 18.969 47.573 1.00 87.69 91 PHE A N 1
ATOM 715 C CA . PHE A 1 91 ? -52.132 20.375 47.454 1.00 87.69 91 PHE A CA 1
ATOM 716 C C . PHE A 1 91 ? -53.241 21.173 46.767 1.00 87.69 91 PHE A C 1
ATOM 718 O O . PHE A 1 91 ? -53.724 20.781 45.703 1.00 87.69 91 PHE A O 1
ATOM 725 N N . PHE A 1 92 ? -53.613 22.314 47.345 1.00 84.25 92 PHE A N 1
ATOM 726 C CA . PHE A 1 92 ? -54.539 23.277 46.751 1.00 84.25 92 PHE A CA 1
ATOM 727 C C . PHE A 1 92 ? -53.753 24.477 46.257 1.00 84.25 92 PHE A C 1
ATOM 729 O O . PHE A 1 92 ? -53.016 25.087 47.028 1.00 84.25 92 PHE A O 1
ATOM 736 N N . LEU A 1 93 ? -53.916 24.829 44.987 1.00 85.00 93 LEU A N 1
ATOM 737 C CA . LEU A 1 93 ? -53.294 26.011 44.400 1.00 85.00 93 LEU A CA 1
ATOM 738 C C . LEU A 1 93 ? -54.277 27.189 44.388 1.00 85.00 93 LEU A C 1
ATOM 740 O O . LEU A 1 93 ? -55.489 26.999 44.310 1.00 85.00 93 LEU A O 1
ATOM 744 N N . ASN A 1 94 ? -53.750 28.415 44.399 1.00 82.00 94 ASN A N 1
ATOM 745 C CA . ASN A 1 94 ? -54.525 29.665 44.404 1.00 82.00 94 ASN A CA 1
ATOM 746 C C . ASN A 1 94 ? -55.482 29.819 43.201 1.00 82.00 94 ASN A C 1
ATOM 748 O O . ASN A 1 94 ? -56.373 30.670 43.222 1.00 82.00 94 ASN A O 1
ATOM 752 N N . ASP A 1 95 ? -55.281 29.050 42.129 1.00 80.69 95 ASP A N 1
ATOM 753 C CA . ASP A 1 95 ? -56.146 29.019 40.945 1.00 80.69 95 ASP A CA 1
ATOM 754 C C . ASP A 1 95 ? -57.312 28.012 41.061 1.00 80.69 95 ASP A C 1
ATOM 756 O O . ASP A 1 95 ? -58.159 27.941 40.168 1.00 80.69 95 ASP A O 1
ATOM 760 N N . GLY A 1 96 ? -57.384 27.267 42.170 1.00 80.25 96 GLY A N 1
ATOM 761 C CA . GLY A 1 96 ? -58.381 26.236 42.452 1.00 80.25 96 GLY A CA 1
ATOM 762 C C . GLY A 1 96 ? -57.982 24.820 42.023 1.00 80.25 96 GLY A C 1
ATOM 763 O O . GLY A 1 96 ? -58.769 23.893 42.238 1.00 80.25 96 GLY A O 1
ATOM 764 N N . THR A 1 97 ? -56.798 24.628 41.433 1.00 86.00 97 THR A N 1
ATOM 765 C CA . THR A 1 97 ? -56.279 23.306 41.049 1.00 86.00 97 THR A CA 1
ATOM 766 C C . THR A 1 97 ? -55.948 22.468 42.288 1.00 86.00 97 THR A C 1
ATOM 768 O O . THR A 1 97 ? -55.415 22.981 43.272 1.00 86.00 97 THR A O 1
ATOM 771 N N . GLN A 1 98 ? -56.260 21.168 42.233 1.00 89.12 98 GLN A N 1
ATOM 772 C CA . GLN A 1 98 ? -55.956 20.192 43.284 1.00 89.12 98 GLN A CA 1
ATOM 773 C C . GLN A 1 98 ? -54.985 19.142 42.745 1.00 89.12 98 GLN A C 1
ATOM 775 O O . GLN A 1 98 ? -55.251 18.552 41.696 1.00 89.12 98 GLN A O 1
ATOM 780 N N . ILE A 1 99 ? -53.891 18.897 43.465 1.00 88.75 99 ILE A N 1
ATOM 781 C CA . ILE A 1 99 ? -52.886 17.882 43.124 1.00 88.75 99 ILE A CA 1
ATOM 782 C C . ILE A 1 99 ? -52.894 16.822 44.234 1.00 88.75 99 ILE A C 1
ATOM 784 O O . ILE A 1 99 ? -52.280 17.046 45.279 1.00 88.75 99 ILE A O 1
ATOM 788 N N . PRO A 1 100 ? -53.638 15.713 44.057 1.00 90.00 100 PRO A N 1
ATOM 789 C CA . PRO A 1 100 ? -53.670 14.613 45.011 1.00 90.00 100 PRO A CA 1
ATOM 790 C C . PRO A 1 100 ? -52.531 13.624 44.752 1.00 90.00 100 PRO A C 1
ATOM 792 O O . PRO A 1 100 ? -52.316 13.183 43.621 1.00 90.00 100 PRO A O 1
ATOM 795 N N . LEU A 1 101 ? -51.848 13.226 45.818 1.00 91.44 101 LEU A N 1
ATOM 796 C CA . LEU A 1 101 ? -50.770 12.248 45.811 1.00 91.44 101 LEU A CA 1
ATOM 797 C C . LEU A 1 101 ? -51.107 11.127 46.783 1.00 91.44 101 LEU A C 1
ATOM 799 O O . LEU A 1 101 ? -51.444 11.375 47.938 1.00 91.44 101 LEU A O 1
ATOM 803 N N . LYS A 1 102 ? -51.050 9.890 46.295 1.00 90.56 102 LYS A N 1
ATOM 804 C CA . LYS A 1 102 ? -51.414 8.704 47.070 1.00 90.56 102 LYS A CA 1
ATOM 805 C C . LYS A 1 102 ? -50.195 8.147 47.777 1.00 90.56 102 LYS A C 1
ATOM 807 O O . LYS A 1 102 ? -49.226 7.810 47.108 1.00 90.56 102 LYS A O 1
ATOM 812 N N . SER A 1 103 ? -50.313 7.978 49.083 1.00 88.75 103 SER A N 1
ATOM 813 C CA . SER A 1 103 ? -49.394 7.195 49.894 1.00 88.75 103 SER A CA 1
ATOM 814 C C . SER A 1 103 ? -49.930 5.777 50.087 1.00 88.75 103 SER A C 1
ATOM 816 O O . SER A 1 103 ? -51.139 5.551 50.201 1.00 88.75 103 SER A O 1
ATOM 818 N N . ARG A 1 104 ? -49.023 4.803 50.108 1.00 88.38 104 ARG A N 1
ATOM 819 C CA . ARG A 1 104 ? -49.303 3.396 50.435 1.00 88.38 104 ARG A CA 1
ATOM 820 C C . ARG A 1 104 ? -49.397 3.156 51.938 1.00 88.38 104 ARG A C 1
ATOM 822 O O . ARG A 1 104 ? -49.886 2.103 52.344 1.00 88.38 104 ARG A O 1
ATOM 829 N N . VAL A 1 105 ? -48.922 4.105 52.740 1.00 88.94 105 VAL A N 1
ATOM 830 C CA . VAL A 1 105 ? -48.896 4.026 54.200 1.00 88.94 105 VAL A CA 1
ATOM 831 C C . VAL A 1 105 ? -49.883 5.026 54.786 1.00 88.94 105 VAL A C 1
ATOM 833 O O . VAL A 1 105 ? -50.308 5.972 54.120 1.00 88.94 105 VAL A O 1
ATOM 836 N N . ASN A 1 106 ? -50.288 4.803 56.034 1.00 87.19 106 ASN A N 1
ATOM 837 C CA . ASN A 1 106 ? -51.166 5.747 56.708 1.00 87.19 106 ASN A CA 1
ATOM 838 C C . ASN A 1 106 ? -50.361 6.994 57.080 1.00 87.19 106 ASN A C 1
ATOM 840 O O . ASN A 1 106 ? -49.457 6.919 57.908 1.00 87.19 106 ASN A O 1
ATOM 844 N N . ILE A 1 107 ? -50.704 8.132 56.492 1.00 86.94 107 ILE A N 1
ATOM 845 C CA . ILE A 1 107 ? -50.125 9.438 56.796 1.00 86.94 107 ILE A CA 1
ATOM 846 C C . ILE A 1 107 ? -51.123 10.283 57.588 1.00 86.94 107 ILE A C 1
ATOM 848 O O . ILE A 1 107 ? -52.332 10.253 57.351 1.00 86.94 107 ILE A O 1
ATOM 852 N N . THR A 1 108 ? -50.615 11.052 58.540 1.00 83.31 108 THR A N 1
ATOM 853 C CA . THR A 1 108 ? -51.384 12.015 59.329 1.00 83.31 108 THR A CA 1
ATOM 854 C C . THR A 1 108 ? -50.533 13.246 59.627 1.00 83.31 108 THR A C 1
ATOM 856 O O . THR A 1 108 ? -49.371 13.328 59.234 1.00 83.31 108 THR A O 1
ATOM 859 N N . THR A 1 109 ? -51.106 14.223 60.316 1.00 78.38 109 THR A N 1
ATOM 860 C CA . THR A 1 109 ? -50.392 15.406 60.796 1.00 78.38 109 THR A CA 1
ATOM 861 C C . THR A 1 109 ? -50.653 15.628 62.285 1.00 78.38 109 THR A C 1
ATOM 863 O O . THR A 1 109 ? -51.636 15.136 62.836 1.00 78.38 109 THR A O 1
ATOM 866 N N . ASN A 1 110 ? -49.766 16.373 62.945 1.00 64.69 110 ASN A N 1
ATOM 867 C CA . ASN A 1 110 ? -49.881 16.772 64.348 1.00 64.69 110 ASN A CA 1
ATOM 868 C C . ASN A 1 110 ? -50.900 17.913 64.595 1.00 64.69 110 ASN A C 1
ATOM 870 O O . ASN A 1 110 ? -51.064 18.342 65.737 1.00 64.69 110 ASN A O 1
ATOM 874 N N . GLN A 1 111 ? -51.592 18.403 63.557 1.00 63.12 111 GLN A N 1
ATOM 875 C CA . GLN A 1 111 ? -52.636 19.437 63.650 1.00 63.12 111 GLN A CA 1
ATOM 876 C C . GLN A 1 111 ? -54.080 18.895 63.557 1.00 63.12 111 GLN A C 1
ATOM 878 O O . GLN A 1 111 ? -54.307 17.700 63.398 1.00 63.12 111 GLN A O 1
ATOM 883 N N . GLU A 1 112 ? -55.072 19.794 63.690 1.00 60.72 112 GLU A N 1
ATOM 884 C CA . GLU A 1 112 ? -56.517 19.518 63.773 1.00 60.72 112 GLU A CA 1
ATOM 885 C C . GLU A 1 112 ? -57.028 18.478 62.746 1.00 60.72 112 GLU A C 1
ATOM 887 O O . GLU A 1 112 ? -57.303 18.776 61.579 1.00 60.72 112 GLU A O 1
ATOM 892 N N . CYS A 1 113 ? -57.259 17.249 63.213 1.00 61.97 113 CYS A N 1
ATOM 893 C CA . CYS A 1 113 ? -58.030 16.237 62.496 1.00 61.97 113 CYS A CA 1
ATOM 894 C C . CYS A 1 113 ? -59.504 16.320 62.909 1.00 61.97 113 CYS A C 1
ATOM 896 O O . CYS A 1 113 ? -59.841 16.242 64.090 1.00 61.97 113 CYS A O 1
ATOM 898 N N . THR A 1 114 ? -60.412 16.461 61.940 1.00 56.12 114 THR A N 1
ATOM 899 C CA . THR A 1 114 ? -61.854 16.422 62.223 1.00 56.12 114 THR A CA 1
ATOM 900 C C . THR A 1 114 ? -62.375 14.995 62.057 1.00 56.12 114 THR A C 1
ATOM 902 O O . THR A 1 114 ? -62.494 14.480 60.946 1.00 56.12 114 THR A O 1
ATOM 905 N N . GLU A 1 115 ? -62.735 14.353 63.174 1.00 53.16 115 GLU A N 1
ATOM 906 C CA . GLU A 1 115 ? -63.191 12.948 63.231 1.00 53.16 115 GLU A CA 1
ATOM 907 C C . GLU A 1 115 ? -64.460 12.655 62.400 1.00 53.16 115 GLU A C 1
ATOM 909 O O . GLU A 1 115 ? -64.808 11.502 62.169 1.00 53.16 115 GLU A O 1
ATOM 914 N N . GLN A 1 116 ? -65.172 13.682 61.924 1.00 50.53 116 GLN A N 1
ATOM 915 C CA . GLN A 1 116 ? -66.435 13.527 61.193 1.00 50.53 116 GLN A CA 1
ATOM 916 C C . GLN A 1 116 ? -66.270 13.394 59.668 1.00 50.53 116 GLN A C 1
ATOM 918 O O . GLN A 1 116 ? -67.245 13.057 58.996 1.00 50.53 116 GLN A O 1
ATOM 923 N N . THR A 1 117 ? -65.078 13.648 59.110 1.00 52.47 117 THR A N 1
ATOM 924 C CA . THR A 1 117 ? -64.850 13.636 57.649 1.00 52.47 117 THR A CA 1
ATOM 925 C C . THR A 1 117 ? -63.642 12.824 57.175 1.00 52.47 117 THR A C 1
ATOM 927 O O . THR A 1 117 ? -63.403 12.819 55.971 1.00 52.47 117 THR A O 1
ATOM 930 N N . GLU A 1 118 ? -62.894 12.153 58.066 1.00 58.50 118 GLU A N 1
ATOM 931 C CA . GLU A 1 118 ? -61.614 11.478 57.736 1.00 58.50 118 GLU A CA 1
ATOM 932 C C . GLU A 1 118 ? -60.634 12.417 57.001 1.00 58.50 118 GLU A C 1
ATOM 934 O O . GLU A 1 118 ? -59.940 12.033 56.060 1.00 58.50 118 GLU A O 1
ATOM 939 N N . ARG A 1 119 ? -60.628 13.697 57.396 1.00 60.50 119 ARG A N 1
ATOM 940 C CA . ARG A 1 119 ? -59.759 14.736 56.833 1.00 60.50 119 ARG A CA 1
ATOM 941 C C . ARG A 1 119 ? -58.945 15.359 57.951 1.00 60.50 119 ARG A C 1
ATOM 943 O O . ARG A 1 119 ? -59.513 15.942 58.881 1.00 60.50 119 ARG A O 1
ATOM 950 N N . CYS A 1 120 ? -57.630 15.259 57.832 1.00 63.53 120 CYS A N 1
ATOM 951 C CA . CYS A 1 120 ? -56.706 15.992 58.678 1.00 63.53 120 CYS A CA 1
ATOM 952 C C . CYS A 1 120 ? -56.318 17.278 57.953 1.00 63.53 120 CYS A C 1
ATOM 954 O O . CYS A 1 120 ? -55.788 17.257 56.838 1.00 63.53 120 CYS A O 1
ATOM 956 N N . HIS A 1 121 ? -56.677 18.410 58.556 1.00 62.31 121 HIS A N 1
ATOM 957 C CA . HIS A 1 121 ? -56.373 19.716 57.999 1.00 62.31 121 HIS A CA 1
ATOM 958 C C . HIS A 1 121 ? -54.974 20.090 58.455 1.00 62.31 121 HIS A C 1
ATOM 960 O O . HIS A 1 121 ? -54.757 20.337 59.640 1.00 62.31 121 HIS A O 1
ATOM 966 N N . TYR A 1 122 ? -54.038 20.159 57.511 1.00 61.50 122 TYR A N 1
ATOM 967 C CA . TYR A 1 122 ? -52.720 20.683 57.807 1.00 61.50 122 TYR A CA 1
ATOM 968 C C . TYR A 1 122 ? -52.628 22.136 57.356 1.00 61.50 122 TYR A C 1
ATOM 970 O O . TYR A 1 122 ? -52.336 22.458 56.205 1.00 61.50 122 TYR A O 1
ATOM 978 N N . ASN A 1 123 ? -52.928 23.047 58.280 1.00 55.81 123 ASN A N 1
ATOM 979 C CA . ASN A 1 123 ? -52.684 24.460 58.049 1.00 55.81 123 ASN A CA 1
ATOM 980 C C . ASN A 1 123 ? -51.241 24.748 58.463 1.00 55.81 123 ASN A C 1
ATOM 982 O O . ASN A 1 123 ? -51.011 25.169 59.601 1.00 55.81 123 ASN A O 1
ATOM 986 N N . PHE A 1 124 ? -50.259 24.606 57.559 1.00 58.38 124 PHE A N 1
ATOM 987 C CA . PHE A 1 124 ? -48.990 25.284 57.851 1.00 58.38 124 PHE A CA 1
ATOM 988 C C . PHE A 1 124 ? -49.314 26.774 58.052 1.00 58.38 124 PHE A C 1
ATOM 990 O O . PHE A 1 124 ? -50.239 27.314 57.427 1.00 58.38 124 PHE A O 1
ATOM 997 N N . LYS A 1 125 ? -48.688 27.425 59.032 1.00 50.91 125 LYS A N 1
ATOM 998 C CA . LYS A 1 125 ? -49.132 28.753 59.474 1.00 50.91 125 LYS A CA 1
ATOM 999 C C . LYS A 1 125 ? -49.048 29.748 58.316 1.00 50.91 125 LYS A C 1
ATOM 1001 O O . LYS A 1 125 ? -48.006 29.926 57.695 1.00 50.91 125 LYS A O 1
ATOM 1006 N N . LYS A 1 126 ? -50.149 30.473 58.079 1.00 45.38 126 LYS A N 1
ATOM 1007 C CA . LYS A 1 126 ? -50.292 31.450 56.981 1.00 45.38 126 LYS A CA 1
ATOM 1008 C C . LYS A 1 126 ? -49.193 32.531 56.946 1.00 45.38 126 LYS A C 1
ATOM 1010 O O . LYS A 1 126 ? -48.991 33.164 55.917 1.00 45.38 126 LYS A O 1
ATOM 1015 N N . THR A 1 127 ? -48.508 32.752 58.065 1.00 44.78 127 THR A N 1
ATOM 1016 C CA . THR A 1 127 ? -47.426 33.729 58.235 1.00 44.78 127 THR A CA 1
ATOM 1017 C C . THR A 1 127 ? -46.074 33.303 57.651 1.00 44.78 127 THR A C 1
ATOM 1019 O O . THR A 1 127 ? -45.232 34.177 57.497 1.00 44.78 127 THR A O 1
ATOM 1022 N N . LEU A 1 128 ? -45.876 32.028 57.289 1.00 47.41 128 LEU A N 1
ATOM 1023 C CA . LEU A 1 128 ? -44.598 31.491 56.778 1.00 47.41 128 LEU A CA 1
ATOM 1024 C C . LEU A 1 128 ? -44.607 31.171 55.268 1.00 47.41 128 LEU A C 1
ATOM 1026 O O . LEU A 1 128 ? -43.567 30.887 54.690 1.00 47.41 128 LEU A O 1
ATOM 1030 N N . TYR A 1 129 ? -45.752 31.277 54.579 1.00 50.84 129 TYR A N 1
ATOM 1031 C CA . TYR A 1 129 ? -45.821 31.052 53.119 1.00 50.84 129 TYR A CA 1
ATOM 1032 C C . TYR A 1 129 ? -45.450 32.269 52.265 1.00 50.84 129 TYR A C 1
ATOM 1034 O O . TYR A 1 129 ? -45.577 32.233 51.041 1.00 50.84 129 TYR A O 1
ATOM 1042 N N . THR A 1 130 ? -45.012 33.371 52.870 1.00 45.75 130 THR A N 1
ATOM 1043 C CA . THR A 1 130 ? -44.315 34.418 52.119 1.00 45.75 130 THR A CA 1
ATOM 1044 C C . THR A 1 130 ? -42.827 34.108 52.164 1.00 45.75 130 THR A C 1
ATOM 1046 O O . THR A 1 130 ? -42.134 34.579 53.053 1.00 45.75 130 THR A O 1
ATOM 1049 N N . GLN A 1 131 ? -42.400 33.313 51.178 1.00 49.28 131 GLN A N 1
ATOM 1050 C CA . GLN A 1 131 ? -41.062 32.746 50.971 1.00 49.28 131 GLN A CA 1
ATOM 1051 C C . GLN A 1 131 ? -40.640 31.656 51.968 1.00 49.28 131 GLN A C 1
ATOM 1053 O O . GLN A 1 131 ? -39.976 31.928 52.956 1.00 49.28 131 GLN A O 1
ATOM 1058 N N . GLY A 1 132 ? -40.949 30.410 51.591 1.00 51.75 132 GLY A N 1
ATOM 1059 C CA . GLY A 1 132 ? -40.175 29.228 51.969 1.00 51.75 132 GLY A CA 1
ATOM 1060 C C . GLY A 1 132 ? -40.485 28.640 53.341 1.00 51.75 132 GLY A C 1
ATOM 1061 O O . GLY A 1 132 ? -39.802 28.929 54.312 1.00 51.75 132 GLY A O 1
ATOM 1062 N N . LEU A 1 133 ? -41.424 27.691 53.390 1.00 56.75 133 LEU A N 1
ATOM 1063 C CA . LEU A 1 133 ? -41.236 26.549 54.291 1.00 56.75 133 LEU A CA 1
ATOM 1064 C C . LEU A 1 133 ? -39.873 25.936 53.949 1.00 56.75 133 LEU A C 1
ATOM 1066 O O . LEU A 1 133 ? -39.660 25.608 52.784 1.00 56.75 133 LEU A O 1
ATOM 1070 N N . LYS A 1 134 ? -38.954 25.890 54.916 1.00 57.97 134 LYS A N 1
ATOM 1071 C CA . LYS A 1 134 ? -37.571 25.435 54.700 1.00 57.97 134 LYS A CA 1
ATOM 1072 C C . LYS A 1 134 ? -37.430 23.949 55.058 1.00 57.97 134 LYS A C 1
ATOM 1074 O O . LYS A 1 134 ? -36.859 23.207 54.275 1.00 57.97 134 LYS A O 1
ATOM 1079 N N . TYR A 1 135 ? -38.073 23.477 56.136 1.00 68.50 135 TYR A N 1
ATOM 1080 C CA . TYR A 1 135 ? -37.922 22.092 56.610 1.00 68.50 135 TYR A CA 1
ATOM 1081 C C . TYR A 1 135 ? -39.248 21.424 57.014 1.00 68.50 135 TYR A C 1
ATOM 1083 O O . TYR A 1 135 ? -40.046 21.992 57.763 1.00 68.50 135 TYR A O 1
ATOM 1091 N N . ILE A 1 136 ? -39.478 20.197 56.533 1.00 77.31 136 ILE A N 1
ATOM 1092 C CA . ILE A 1 136 ? -40.643 19.352 56.858 1.00 77.31 136 ILE A CA 1
ATOM 1093 C C . ILE A 1 136 ? -40.151 18.111 57.600 1.00 77.31 136 ILE A C 1
ATOM 1095 O O . ILE A 1 136 ? -39.293 17.400 57.082 1.00 77.31 136 ILE A O 1
ATOM 1099 N N . THR A 1 137 ? -40.703 17.814 58.777 1.00 78.38 137 THR A N 1
ATOM 1100 C CA . THR A 1 137 ? -40.373 16.589 59.519 1.00 78.38 137 THR A CA 1
ATOM 1101 C C . THR A 1 137 ? -41.365 15.477 59.226 1.00 78.38 137 THR A C 1
ATOM 1103 O O . THR A 1 137 ? -42.572 15.696 59.096 1.00 78.38 137 THR A O 1
ATOM 1106 N N . ILE A 1 138 ? -40.838 14.264 59.109 1.00 86.44 138 ILE A N 1
ATOM 1107 C CA . ILE A 1 138 ? -41.594 13.055 58.807 1.00 86.44 138 ILE A CA 1
ATOM 1108 C C . ILE A 1 138 ? -41.140 11.987 59.797 1.00 86.44 138 ILE A C 1
ATOM 1110 O O . ILE A 1 138 ? -39.970 11.612 59.814 1.00 86.44 138 ILE A O 1
ATOM 1114 N N . GLU A 1 139 ? -42.054 11.522 60.644 1.00 84.75 139 GLU A N 1
ATOM 1115 C CA . GLU A 1 139 ? -41.749 10.624 61.762 1.00 84.75 139 GLU A CA 1
ATOM 1116 C C . GLU A 1 139 ? -42.666 9.396 61.761 1.00 84.75 139 GLU A C 1
ATOM 1118 O O . GLU A 1 139 ? -43.890 9.522 61.668 1.00 84.75 139 GLU A O 1
ATOM 1123 N N . SER A 1 140 ? -42.081 8.207 61.903 1.00 87.06 140 SER A N 1
ATOM 1124 C CA . SER A 1 140 ? -42.818 6.950 62.035 1.00 87.06 140 SER A CA 1
ATOM 1125 C C . SER A 1 140 ? -43.297 6.748 63.470 1.00 87.06 140 SER A C 1
ATOM 1127 O O . SER A 1 140 ? -42.504 6.801 64.407 1.00 87.06 140 SER A O 1
ATOM 1129 N N . LYS A 1 141 ? -44.590 6.459 63.647 1.00 84.19 141 LYS A N 1
ATOM 1130 C CA . LYS A 1 141 ? -45.202 6.051 64.928 1.00 84.19 141 LYS A CA 1
ATOM 1131 C C . LYS A 1 141 ? -45.673 4.592 64.894 1.00 84.19 141 LYS A C 1
ATOM 1133 O O . LYS A 1 141 ? -46.681 4.234 65.503 1.00 84.19 141 LYS A O 1
ATOM 1138 N N . GLY A 1 142 ? -44.990 3.766 64.101 1.00 79.19 142 GLY A N 1
ATOM 1139 C CA . GLY A 1 142 ? -45.306 2.351 63.901 1.00 79.19 142 GLY A CA 1
ATOM 1140 C C . GLY A 1 142 ? -46.465 2.130 62.927 1.00 79.19 142 GLY A C 1
ATOM 1141 O O . GLY A 1 142 ? -46.252 1.701 61.799 1.00 79.19 142 GLY A O 1
ATOM 1142 N N . ASP A 1 143 ? -47.696 2.447 63.335 1.00 82.12 143 ASP A N 1
ATOM 1143 C CA . ASP A 1 143 ? -48.904 2.148 62.541 1.00 82.12 143 ASP A CA 1
ATOM 1144 C C . ASP A 1 143 ? -49.279 3.259 61.537 1.00 82.12 143 ASP A C 1
ATOM 1146 O O . ASP A 1 143 ? -50.140 3.064 60.670 1.00 82.12 143 ASP A O 1
ATOM 1150 N N . TYR A 1 144 ? -48.632 4.423 61.635 1.00 84.06 144 TYR A N 1
ATOM 1151 C CA . TYR A 1 144 ? -48.802 5.575 60.748 1.00 84.06 144 TYR A CA 1
ATOM 1152 C C . TYR A 1 144 ? -47.579 6.506 60.801 1.00 84.06 144 TYR A C 1
ATOM 1154 O O . TYR A 1 144 ? -46.733 6.393 61.689 1.00 84.06 144 TYR A O 1
ATOM 1162 N N . VAL A 1 145 ? -47.508 7.454 59.867 1.00 86.88 145 VAL A N 1
ATOM 1163 C CA . VAL A 1 145 ? -46.462 8.482 59.781 1.00 86.88 145 VAL A CA 1
ATOM 1164 C C . VAL A 1 145 ? -47.049 9.857 60.049 1.00 86.88 145 VAL A C 1
ATOM 1166 O O . VAL A 1 145 ? -48.100 10.206 59.508 1.00 86.88 145 VAL A O 1
ATOM 1169 N N . ILE A 1 146 ? -46.368 10.650 60.870 1.00 84.31 146 ILE A N 1
ATOM 1170 C CA . ILE A 1 146 ? -46.712 12.047 61.130 1.00 84.31 146 ILE A CA 1
ATOM 1171 C C . ILE A 1 146 ? -45.880 12.936 60.210 1.00 84.31 146 ILE A C 1
ATOM 1173 O O . ILE A 1 146 ? -44.654 12.890 60.249 1.00 84.31 146 ILE A O 1
ATOM 1177 N N . ILE A 1 147 ? -46.558 13.770 59.423 1.00 84.00 147 ILE A N 1
ATOM 1178 C CA . ILE A 1 147 ? -45.958 14.863 58.654 1.00 84.00 147 ILE A CA 1
ATOM 1179 C C . ILE A 1 147 ? -46.191 16.167 59.429 1.00 84.00 147 ILE A C 1
ATOM 1181 O O . ILE A 1 147 ? -47.340 16.544 59.702 1.00 84.00 147 ILE A O 1
ATOM 1185 N N . GLY A 1 148 ? -45.106 16.844 59.795 1.00 73.12 148 GLY A N 1
ATOM 1186 C CA . GLY A 1 148 ? -45.111 18.040 60.633 1.00 73.12 148 GLY A CA 1
ATOM 1187 C C . GLY A 1 148 ? -44.092 19.095 60.201 1.00 73.12 148 GLY A C 1
ATOM 1188 O O . GLY A 1 148 ? -43.329 18.927 59.252 1.00 73.12 148 GLY A O 1
ATOM 1189 N N . GLU A 1 149 ? -44.123 20.232 60.887 1.00 66.69 149 GLU A N 1
ATOM 1190 C CA . GLU A 1 149 ? -43.093 21.271 60.809 1.00 66.69 149 GLU A CA 1
ATOM 1191 C C . GLU A 1 149 ? -41.880 20.806 61.628 1.00 66.69 149 GLU A C 1
ATOM 1193 O O . GLU A 1 149 ? -42.037 20.015 62.564 1.00 66.69 149 GLU A O 1
ATOM 1198 N N . ALA A 1 150 ? -40.670 21.233 61.264 1.00 59.19 150 ALA A N 1
ATOM 1199 C CA . ALA A 1 150 ? -39.525 21.045 62.148 1.00 59.19 150 ALA A CA 1
ATOM 1200 C C . ALA A 1 150 ? -39.806 21.697 63.509 1.00 59.19 150 ALA A C 1
ATOM 1202 O O . ALA A 1 150 ? -40.445 22.746 63.581 1.00 59.19 150 ALA A O 1
ATOM 1203 N N . ASP A 1 151 ? -39.415 21.015 64.585 1.00 55.06 151 ASP A N 1
ATOM 1204 C CA . ASP A 1 151 ? -39.549 21.553 65.933 1.00 55.06 151 ASP A CA 1
ATOM 1205 C C . ASP A 1 151 ? -38.583 22.735 66.032 1.00 55.06 151 ASP A C 1
ATOM 1207 O O . ASP A 1 151 ? -37.380 22.543 65.905 1.00 55.06 151 ASP A O 1
ATOM 1211 N N . LEU A 1 152 ? -39.116 23.952 66.162 1.00 56.47 152 LEU A N 1
ATOM 1212 C CA . LEU A 1 152 ? -38.344 25.199 66.227 1.00 56.47 152 LEU A CA 1
ATOM 1213 C C . LEU A 1 152 ? -37.744 25.387 67.631 1.00 56.47 152 LEU A C 1
ATOM 1215 O O . LEU A 1 152 ? -37.885 26.447 68.235 1.00 56.47 152 LEU A O 1
ATOM 1219 N N . THR A 1 153 ? -37.251 24.306 68.235 1.00 55.25 153 THR A N 1
ATOM 1220 C CA . THR A 1 153 ? -36.682 24.323 69.580 1.00 55.25 153 THR A CA 1
ATOM 1221 C C . THR A 1 153 ? -35.182 24.173 69.486 1.00 55.25 153 THR A C 1
ATOM 1223 O O . THR A 1 153 ? -34.662 23.112 69.153 1.00 55.25 153 THR A O 1
ATOM 1226 N N . GLU A 1 154 ? -34.499 25.261 69.806 1.00 59.66 154 GLU A N 1
ATOM 1227 C CA . GLU A 1 154 ? -33.055 25.344 69.729 1.00 59.66 154 GLU A CA 1
ATOM 1228 C C . GLU A 1 154 ? -32.377 24.580 70.880 1.00 59.66 154 GLU A C 1
ATOM 1230 O O . GLU A 1 154 ? -32.791 24.670 72.047 1.00 59.66 154 GLU A O 1
ATOM 1235 N N . VAL A 1 155 ? -31.339 23.799 70.563 1.00 61.97 155 VAL A N 1
ATOM 1236 C CA . VAL A 1 155 ? -30.533 23.073 71.549 1.00 61.97 155 VAL A CA 1
ATOM 1237 C C . VAL A 1 155 ? -29.174 23.738 71.618 1.00 61.97 155 VAL A C 1
ATOM 1239 O O . VAL A 1 155 ? -28.498 23.892 70.619 1.00 61.97 155 VAL A O 1
ATOM 1242 N N . CYS A 1 156 ? -28.736 24.111 72.820 1.00 61.81 156 CYS A N 1
ATOM 1243 C CA . CYS A 1 156 ? -27.465 24.802 72.909 1.00 61.81 156 CYS A CA 1
ATOM 1244 C C . CYS A 1 156 ? -26.266 23.886 72.668 1.00 61.81 156 CYS A C 1
ATOM 1246 O O . CYS A 1 156 ? -25.790 23.197 73.583 1.00 61.81 156 CYS A O 1
ATOM 1248 N N . ASN A 1 157 ? -25.768 23.900 71.443 1.00 61.09 157 ASN A N 1
ATOM 1249 C CA . ASN A 1 157 ? -24.664 23.061 71.001 1.00 61.09 157 ASN A CA 1
ATOM 1250 C C . ASN A 1 157 ? -23.719 23.792 70.024 1.00 61.09 157 ASN A C 1
ATOM 1252 O O . ASN A 1 157 ? -22.763 23.180 69.534 1.00 61.09 157 ASN A O 1
ATOM 1256 N N . GLY A 1 158 ? -23.921 25.093 69.783 1.00 56.66 158 GLY A N 1
ATOM 1257 C CA . GLY A 1 158 ? -23.127 25.881 68.844 1.00 56.66 158 GLY A CA 1
ATOM 1258 C C . GLY A 1 158 ? -23.480 25.637 67.375 1.00 56.66 158 GLY A C 1
ATOM 1259 O O . GLY A 1 158 ? -22.683 25.997 66.499 1.00 56.66 158 GLY A O 1
ATOM 1260 N N . VAL A 1 159 ? -24.628 25.014 67.109 1.00 57.34 159 VAL A N 1
ATOM 1261 C CA . VAL A 1 159 ? -25.219 24.768 65.794 1.00 57.34 159 VAL A CA 1
ATOM 1262 C C . VAL A 1 159 ? -26.625 25.361 65.788 1.00 57.34 159 VAL A C 1
ATOM 1264 O O . VAL A 1 159 ? -27.334 25.337 66.781 1.00 57.34 159 VAL A O 1
ATOM 1267 N N . ASP A 1 160 ? -26.997 25.914 64.645 1.00 59.03 160 ASP A N 1
ATOM 1268 C CA . ASP A 1 160 ? -28.337 26.414 64.365 1.00 59.03 160 ASP A CA 1
ATOM 1269 C C . ASP A 1 160 ? -29.320 25.232 64.235 1.00 59.03 160 ASP A C 1
ATOM 1271 O O . ASP A 1 160 ? -29.411 24.606 63.171 1.00 59.03 160 ASP A O 1
ATOM 1275 N N . ASP A 1 161 ? -29.971 24.853 65.337 1.00 63.16 161 ASP A N 1
ATOM 1276 C CA . ASP A 1 161 ? -30.807 23.645 65.419 1.00 63.16 161 ASP A CA 1
ATOM 1277 C C . ASP A 1 161 ? -32.266 23.863 65.004 1.00 63.16 161 ASP A C 1
ATOM 1279 O O . ASP A 1 161 ? -32.955 22.901 64.638 1.00 63.16 161 ASP A O 1
ATOM 1283 N N . ASP A 1 162 ? -32.749 25.103 65.041 1.00 61.88 162 ASP A N 1
ATOM 1284 C CA . ASP A 1 162 ? -34.053 25.487 64.496 1.00 61.88 162 ASP A CA 1
ATOM 1285 C C . ASP A 1 162 ? -33.954 26.106 63.083 1.00 61.88 162 ASP A C 1
ATOM 1287 O O . ASP A 1 162 ? -34.974 26.322 62.414 1.00 61.88 162 ASP A O 1
ATOM 1291 N N . TYR A 1 163 ? -32.725 26.200 62.565 1.00 58.09 163 TYR A N 1
ATOM 1292 C CA . TYR A 1 163 ? -32.328 26.503 61.192 1.00 58.09 163 TYR A CA 1
ATOM 1293 C C . TYR A 1 163 ? -32.743 27.899 60.699 1.00 58.09 163 TYR A C 1
ATOM 1295 O O . TYR A 1 163 ? -33.085 28.080 59.507 1.00 58.09 163 TYR A O 1
ATOM 1303 N N . ASP A 1 164 ? -32.727 28.870 61.611 1.00 62.28 164 ASP A N 1
ATOM 1304 C CA . ASP A 1 164 ? -33.103 30.269 61.400 1.00 62.28 164 ASP A CA 1
ATOM 1305 C C . ASP A 1 164 ? -31.917 31.184 60.979 1.00 62.28 164 ASP A C 1
ATOM 1307 O O . ASP A 1 164 ? -32.104 32.361 60.642 1.00 62.28 164 ASP A O 1
ATOM 1311 N N . ASP A 1 165 ? -30.730 30.584 60.833 1.00 59.12 165 ASP A N 1
ATOM 1312 C CA . ASP A 1 165 ? -29.412 31.151 60.534 1.00 59.12 165 ASP A CA 1
ATOM 1313 C C . ASP A 1 165 ? -28.753 31.935 61.705 1.00 59.12 165 ASP A C 1
ATOM 1315 O O . ASP A 1 165 ? -27.762 32.656 61.486 1.00 59.12 165 ASP A O 1
ATOM 1319 N N . LEU A 1 166 ? -29.256 31.793 62.936 1.00 59.88 166 LEU A N 1
ATOM 1320 C CA . LEU A 1 166 ? -28.622 32.196 64.199 1.00 59.88 166 LEU A CA 1
ATOM 1321 C C . LEU A 1 166 ? -28.234 30.947 65.022 1.00 59.88 166 LEU A C 1
ATOM 1323 O O . LEU A 1 166 ? -28.348 29.834 64.540 1.00 59.88 166 LEU A O 1
ATOM 1327 N N . VAL A 1 167 ? -27.535 31.125 66.144 1.00 61.72 167 VAL A N 1
ATOM 1328 C CA . VAL A 1 167 ? -26.963 29.996 66.902 1.00 61.72 167 VAL A CA 1
ATOM 1329 C C . VAL A 1 167 ? -27.124 30.284 68.388 1.00 61.72 167 VAL A C 1
ATOM 1331 O O . VAL A 1 167 ? -26.497 31.215 68.915 1.00 61.72 167 VAL A O 1
ATOM 1334 N N . ASP A 1 168 ? -27.888 29.428 69.052 1.00 63.38 168 ASP A N 1
ATOM 1335 C CA . ASP A 1 168 ? -28.168 29.354 70.483 1.00 63.38 168 ASP A CA 1
ATOM 1336 C C . ASP A 1 168 ? -28.787 30.642 71.083 1.00 63.38 168 ASP A C 1
ATOM 1338 O O . ASP A 1 168 ? -28.561 30.960 72.264 1.00 63.38 168 ASP A O 1
ATOM 1342 N N . GLU A 1 169 ? -29.540 31.437 70.316 1.00 60.72 169 GLU A N 1
ATOM 1343 C CA . GLU A 1 169 ? -30.042 32.749 70.760 1.00 60.72 169 GLU A CA 1
ATOM 1344 C C . GLU A 1 169 ? -31.141 32.693 71.826 1.00 60.72 169 GLU A C 1
ATOM 1346 O O . GLU A 1 169 ? -31.348 33.684 72.543 1.00 60.72 169 GLU A O 1
ATOM 1351 N N . ASP A 1 170 ? -31.808 31.551 71.987 1.00 59.84 170 ASP A N 1
ATOM 1352 C CA . ASP A 1 170 ? -32.841 31.354 73.007 1.00 59.84 170 ASP A CA 1
ATOM 1353 C C . ASP A 1 170 ? -32.267 31.139 74.432 1.00 59.84 170 ASP A C 1
ATOM 1355 O O . ASP A 1 170 ? -33.010 31.061 75.424 1.00 59.84 170 ASP A O 1
ATOM 1359 N N . PHE A 1 171 ? -30.933 31.146 74.589 1.00 58.50 171 PHE A N 1
ATOM 1360 C CA . PHE A 1 171 ? -30.218 30.985 75.863 1.00 58.50 171 PHE A CA 1
ATOM 1361 C C . PHE A 1 171 ? -29.566 32.293 76.374 1.00 58.50 171 PHE A C 1
ATOM 1363 O O . PHE A 1 171 ? -29.159 33.182 75.635 1.00 58.50 171 PHE A O 1
ATOM 1370 N N . THR A 1 172 ? -29.453 32.465 77.703 1.00 53.25 172 THR A N 1
ATOM 1371 C CA . THR A 1 172 ? -29.068 33.775 78.298 1.00 53.25 172 THR A CA 1
ATOM 1372 C C . THR A 1 172 ? -27.566 34.117 78.301 1.00 53.25 172 THR A C 1
ATOM 1374 O O . THR A 1 172 ? -27.209 35.226 78.714 1.00 53.25 172 THR A O 1
ATOM 1377 N N . ASN A 1 173 ? -26.683 33.199 77.889 1.00 54.53 173 ASN A N 1
ATOM 1378 C CA . ASN A 1 173 ? -25.246 33.419 77.657 1.00 54.53 173 ASN A CA 1
ATOM 1379 C C . ASN A 1 173 ? -24.592 32.207 76.955 1.00 54.53 173 ASN A C 1
ATOM 1381 O O . ASN A 1 173 ? -25.189 31.137 76.916 1.00 54.53 173 ASN A O 1
ATOM 1385 N N . GLU A 1 174 ? -23.333 32.371 76.512 1.00 50.94 174 GLU A N 1
ATOM 1386 C CA . GLU A 1 174 ? -22.457 31.387 75.820 1.00 50.94 174 GLU A CA 1
ATOM 1387 C C . GLU A 1 174 ? -22.244 30.034 76.555 1.00 50.94 174 GLU A C 1
ATOM 1389 O O . GLU A 1 174 ? -21.479 29.194 76.093 1.00 50.94 174 GLU A O 1
ATOM 1394 N N . ASN A 1 175 ? -22.892 29.815 77.708 1.00 50.81 175 ASN A N 1
ATOM 1395 C CA . ASN A 1 175 ? -22.773 28.609 78.535 1.00 50.81 175 ASN A CA 1
ATOM 1396 C C . ASN A 1 175 ? -24.119 27.897 78.787 1.00 50.81 175 ASN A C 1
ATOM 1398 O O . ASN A 1 175 ? -24.162 26.973 79.599 1.00 50.81 175 ASN A O 1
ATOM 1402 N N . CYS A 1 176 ? -25.210 28.360 78.175 1.00 55.97 176 CYS A N 1
ATOM 1403 C CA . CYS A 1 176 ? -26.481 27.644 78.051 1.00 55.97 176 CYS A CA 1
ATOM 1404 C C . CYS A 1 176 ? -27.001 26.930 79.296 1.00 55.97 176 CYS A C 1
ATOM 1406 O O . CYS A 1 176 ? -27.036 25.707 79.411 1.00 55.97 176 CYS A O 1
ATOM 1408 N N . GLN A 1 177 ? -27.457 27.738 80.248 1.00 46.00 177 GLN A N 1
ATOM 1409 C CA . GLN A 1 177 ? -28.083 27.251 81.473 1.00 46.00 177 GLN A CA 1
ATOM 1410 C C . GLN A 1 177 ? -29.621 27.203 81.323 1.00 46.00 177 GLN A C 1
ATOM 1412 O O . GLN A 1 177 ? -30.228 28.264 81.138 1.00 46.00 177 GLN A O 1
ATOM 1417 N N . PRO A 1 178 ? -30.275 26.028 81.450 1.00 44.16 178 PRO A N 1
ATOM 1418 C CA . PRO A 1 178 ? -31.736 25.910 81.409 1.00 44.16 178 PRO A CA 1
ATOM 1419 C C . PRO A 1 178 ? -32.419 26.351 82.723 1.00 44.16 178 PRO A C 1
ATOM 1421 O O . PRO A 1 178 ? -31.859 26.252 83.816 1.00 44.16 178 PRO A O 1
ATOM 1424 N N . LYS A 1 179 ? -33.675 26.819 82.633 1.00 36.53 179 LYS A N 1
ATOM 1425 C CA . LYS A 1 179 ? -34.579 27.049 83.782 1.00 36.53 179 LYS A CA 1
ATOM 1426 C C . LYS A 1 179 ? -35.390 25.779 84.071 1.00 36.53 179 LYS A C 1
ATOM 1428 O O . LYS A 1 179 ? -36.205 25.396 83.242 1.00 36.53 179 LYS A O 1
ATOM 1433 N N . CYS A 1 180 ? -35.272 25.185 85.260 1.00 38.94 180 CYS A N 1
ATOM 1434 C CA . CYS A 1 180 ? -36.183 24.116 85.696 1.00 38.94 180 CYS A CA 1
ATOM 1435 C C . CYS A 1 180 ? -37.378 24.681 86.490 1.00 38.94 180 CYS A C 1
ATOM 1437 O O . CYS A 1 180 ? -37.201 25.236 87.575 1.00 38.94 180 CYS A O 1
ATOM 1439 N N . GLU A 1 181 ? -38.602 24.483 85.992 1.00 39.34 181 GLU A N 1
ATOM 1440 C CA . GLU A 1 181 ? -39.852 24.628 86.754 1.00 39.34 181 GLU A CA 1
ATOM 1441 C C . GLU A 1 181 ? -40.641 23.306 86.709 1.00 39.34 181 GLU A C 1
ATOM 1443 O O . GLU A 1 181 ? -40.972 22.822 85.631 1.00 39.34 181 GLU A O 1
ATOM 1448 N N . TYR A 1 182 ? -41.009 22.737 87.869 1.00 42.59 182 TYR A N 1
ATOM 1449 C CA . TYR A 1 182 ? -42.051 21.702 87.946 1.00 42.59 182 TYR A CA 1
ATOM 1450 C C . TYR A 1 182 ? -42.925 21.872 89.202 1.00 42.59 182 TYR A C 1
ATOM 1452 O O . TYR A 1 182 ? -42.436 21.934 90.329 1.00 42.59 182 TYR A O 1
ATOM 1460 N N . ASN A 1 183 ? -44.245 21.970 89.002 1.00 37.34 183 ASN A N 1
ATOM 1461 C CA . ASN A 1 183 ? -45.287 22.047 90.041 1.00 37.34 183 ASN A CA 1
ATOM 1462 C C . ASN A 1 183 ? -45.141 23.153 91.114 1.00 37.34 183 ASN A C 1
ATOM 1464 O O . ASN A 1 183 ? -45.564 22.987 92.259 1.00 37.34 183 ASN A O 1
ATOM 1468 N N . GLY A 1 184 ? -44.613 24.323 90.741 1.00 44.59 184 GLY A N 1
ATOM 1469 C CA . GLY A 1 184 ? -44.712 25.538 91.561 1.00 44.59 184 GLY A CA 1
ATOM 1470 C C . GLY A 1 184 ? -43.803 25.595 92.795 1.00 44.59 184 GLY A C 1
ATOM 1471 O O . GLY A 1 184 ? -44.032 26.434 93.668 1.00 44.59 184 GLY A O 1
ATOM 1472 N N . TYR A 1 185 ? -42.764 24.760 92.870 1.00 39.28 185 TYR A N 1
ATOM 1473 C CA . TYR A 1 185 ? -41.716 24.869 93.887 1.00 39.28 185 TYR A CA 1
ATOM 1474 C C . TYR A 1 185 ? -40.365 25.174 93.240 1.00 39.28 185 TYR A C 1
ATOM 1476 O O . TYR A 1 185 ? -39.901 24.440 92.376 1.00 39.28 185 TYR A O 1
ATOM 1484 N N . THR A 1 186 ? -39.719 26.248 93.693 1.00 35.31 186 THR A N 1
ATOM 1485 C CA . THR A 1 186 ? -38.358 26.631 93.292 1.00 35.31 186 THR A CA 1
ATOM 1486 C C . THR A 1 186 ? -37.365 26.220 94.372 1.00 35.31 186 THR A C 1
ATOM 1488 O O . THR A 1 186 ? -37.558 26.580 95.538 1.00 35.31 186 THR A O 1
ATOM 1491 N N . TRP A 1 187 ? -36.282 25.543 93.996 1.00 46.19 187 TRP A N 1
ATOM 1492 C CA . TRP A 1 187 ? -35.130 25.319 94.870 1.00 46.19 187 TRP A CA 1
ATOM 1493 C C . TRP A 1 187 ? -33.893 26.025 94.321 1.00 46.19 187 TRP A C 1
ATOM 1495 O O . TRP A 1 187 ? -33.648 26.032 93.121 1.00 46.19 187 TRP A O 1
ATOM 1505 N N . ALA A 1 188 ? -33.122 26.625 95.229 1.00 36.56 188 ALA A N 1
ATOM 1506 C CA . ALA A 1 188 ? -31.802 27.177 94.959 1.00 36.56 188 ALA A CA 1
ATOM 1507 C C . ALA A 1 188 ? -30.778 26.288 95.676 1.00 36.56 188 ALA A C 1
ATOM 1509 O O . ALA A 1 188 ? -30.534 26.453 96.872 1.00 36.56 188 ALA A O 1
ATOM 1510 N N . GLY A 1 189 ? -30.250 25.298 94.958 1.00 37.53 189 GLY A N 1
ATOM 1511 C CA . GLY A 1 189 ? -29.144 24.458 95.409 1.00 37.53 189 GLY A CA 1
ATOM 1512 C C . GLY A 1 189 ? -27.845 24.925 94.761 1.00 37.53 189 GLY A C 1
ATOM 1513 O O . GLY A 1 189 ? -27.797 25.131 93.554 1.00 37.53 189 GLY A O 1
ATOM 1514 N N . ASN A 1 190 ? -26.807 25.144 95.568 1.00 36.72 190 ASN A N 1
ATOM 1515 C CA . ASN A 1 190 ? -25.465 25.463 95.087 1.00 36.72 190 ASN A CA 1
ATOM 1516 C C . ASN A 1 190 ? -24.887 24.272 94.315 1.00 36.72 190 ASN A C 1
ATOM 1518 O O . ASN A 1 190 ? -24.594 23.267 94.949 1.00 36.72 190 ASN A O 1
ATOM 1522 N N . GLY A 1 191 ? -24.655 24.455 93.012 1.00 43.19 191 GLY A N 1
ATOM 1523 C CA . GLY A 1 191 ? -23.627 23.771 92.220 1.00 43.19 191 GLY A CA 1
ATOM 1524 C C . GLY A 1 191 ? -23.574 22.248 92.338 1.00 43.19 191 GLY A C 1
ATOM 1525 O O . GLY A 1 191 ? -22.893 21.722 93.214 1.00 43.19 191 GLY A O 1
ATOM 1526 N N . GLY A 1 192 ? -24.213 21.568 91.394 1.00 34.41 192 GLY A N 1
ATOM 1527 C CA . GLY A 1 192 ? -24.132 20.123 91.206 1.00 34.41 192 GLY A CA 1
ATOM 1528 C C . GLY A 1 192 ? -25.375 19.623 90.483 1.00 34.41 192 GLY A C 1
ATOM 1529 O O . GLY A 1 192 ? -26.472 20.105 90.759 1.00 34.41 192 GLY A O 1
ATOM 1530 N N . ASP A 1 193 ? -25.159 18.734 89.527 1.00 39.12 193 ASP A N 1
ATOM 1531 C CA . ASP A 1 193 ? -26.092 18.295 88.498 1.00 39.12 193 ASP A CA 1
ATOM 1532 C C . ASP A 1 193 ? -27.391 17.663 89.008 1.00 39.12 193 ASP A C 1
ATOM 1534 O O . ASP A 1 193 ? -27.520 17.197 90.142 1.00 39.12 193 ASP A O 1
ATOM 1538 N N . LEU A 1 194 ? -28.374 17.670 88.111 1.00 39.22 194 LEU A N 1
ATOM 1539 C CA . LEU A 1 194 ? -29.710 17.114 88.260 1.00 39.22 194 LEU A CA 1
ATOM 1540 C C . LEU A 1 194 ? -29.670 15.566 88.224 1.00 39.22 194 LEU A C 1
ATOM 1542 O O . LEU A 1 194 ? -30.277 14.959 87.352 1.00 39.22 194 LEU A O 1
ATOM 1546 N N . ASN A 1 195 ? -28.965 14.929 89.165 1.00 41.75 195 ASN A N 1
ATOM 1547 C CA . ASN A 1 195 ? -29.038 13.485 89.416 1.00 41.75 195 ASN A CA 1
ATOM 1548 C C . ASN A 1 195 ? -29.733 13.235 90.770 1.00 41.75 195 ASN A C 1
ATOM 1550 O O . ASN A 1 195 ? -29.349 13.786 91.803 1.00 41.75 195 ASN A O 1
ATOM 1554 N N . CYS A 1 196 ? -30.789 12.419 90.768 1.00 42.59 196 CYS A N 1
ATOM 1555 C CA . CYS A 1 196 ? -31.461 11.932 91.977 1.00 42.59 196 CYS A CA 1
ATOM 1556 C C . CYS A 1 196 ? -30.883 10.601 92.500 1.00 42.59 196 CYS A C 1
ATOM 1558 O O . CYS A 1 196 ? -31.570 9.904 93.242 1.00 42.59 196 CYS A O 1
ATOM 1560 N N . CYS A 1 197 ? -29.633 10.288 92.170 1.00 46.81 197 CYS A N 1
ATOM 1561 C CA . CYS A 1 197 ? -28.785 9.268 92.775 1.00 46.81 197 CYS A CA 1
ATOM 1562 C C . CYS A 1 197 ? -27.382 9.883 92.951 1.00 46.81 197 CYS A C 1
ATOM 1564 O O . CYS A 1 197 ? -26.725 10.290 92.002 1.00 46.81 197 CYS A O 1
ATOM 1566 N N . GLY A 1 198 ? -26.955 10.070 94.200 1.00 43.84 198 GLY A N 1
ATOM 1567 C CA . GLY A 1 198 ? -25.596 10.512 94.528 1.00 43.84 198 GLY A CA 1
ATOM 1568 C C . GLY A 1 198 ? -24.683 9.319 94.815 1.00 43.84 198 GLY A C 1
ATOM 1569 O O . GLY A 1 198 ? -25.166 8.222 95.071 1.00 43.84 198 GLY A O 1
ATOM 1570 N N . ASN A 1 199 ? -23.368 9.553 94.858 1.00 43.31 199 ASN A N 1
ATOM 1571 C CA . ASN A 1 199 ? -22.290 8.559 95.052 1.00 43.31 199 ASN A CA 1
ATOM 1572 C C . ASN A 1 199 ? -22.280 7.815 96.412 1.00 43.31 199 ASN A C 1
ATOM 1574 O O . ASN A 1 199 ? -21.246 7.281 96.823 1.00 43.31 199 ASN A O 1
ATOM 1578 N N . ASP A 1 200 ? -23.397 7.787 97.134 1.00 44.44 200 ASP A N 1
ATOM 1579 C CA . ASP A 1 200 ? -23.516 7.192 98.456 1.00 44.44 200 ASP A CA 1
ATOM 1580 C C . ASP A 1 200 ? -24.447 5.974 98.397 1.00 44.44 200 ASP A C 1
ATOM 1582 O O . ASP A 1 200 ? -25.658 6.091 98.235 1.00 44.44 200 ASP A O 1
ATOM 1586 N N . ALA A 1 201 ? -23.867 4.788 98.597 1.00 41.72 201 ALA A N 1
ATOM 1587 C CA . ALA A 1 201 ? -24.522 3.476 98.570 1.00 41.72 201 ALA A CA 1
ATOM 1588 C C . ALA A 1 201 ? -25.542 3.229 99.711 1.00 41.72 201 ALA A C 1
ATOM 1590 O O . ALA A 1 201 ? -25.567 2.144 100.294 1.00 41.72 201 ALA A O 1
ATOM 1591 N N . ASN A 1 202 ? -26.328 4.228 100.126 1.00 47.03 202 ASN A N 1
ATOM 1592 C CA . ASN A 1 202 ? -27.253 4.080 101.251 1.00 47.03 202 ASN A CA 1
ATOM 1593 C C . ASN A 1 202 ? -28.404 5.102 101.303 1.00 47.03 202 ASN A C 1
ATOM 1595 O O . ASN A 1 202 ? -28.826 5.485 102.398 1.00 47.03 202 ASN A O 1
ATOM 1599 N N . GLU A 1 203 ? -28.942 5.530 100.162 1.00 47.25 203 GLU A N 1
ATOM 1600 C CA . GLU A 1 203 ? -30.176 6.321 100.157 1.00 47.25 203 GLU A CA 1
ATOM 1601 C C . GLU A 1 203 ? -31.375 5.470 99.725 1.00 47.25 203 GLU A C 1
ATOM 1603 O O . GLU A 1 203 ? -31.484 5.030 98.586 1.00 47.25 203 GLU A O 1
ATOM 1608 N N . ASP A 1 204 ? -32.280 5.226 100.681 1.00 47.34 204 ASP A N 1
ATOM 1609 C CA . ASP A 1 204 ? -33.594 4.600 100.501 1.00 47.34 204 ASP A CA 1
ATOM 1610 C C . ASP A 1 204 ? -34.480 5.443 99.548 1.00 47.34 204 ASP A C 1
ATOM 1612 O O . ASP A 1 204 ? -35.429 6.113 99.975 1.00 47.34 204 ASP A O 1
ATOM 1616 N N . SER A 1 205 ? -34.190 5.422 98.245 1.00 44.22 205 SER A N 1
ATOM 1617 C CA . SER A 1 205 ? -35.101 5.916 97.213 1.00 44.22 205 SER A CA 1
ATOM 1618 C C . SER A 1 205 ? -36.315 4.976 97.116 1.00 44.22 205 SER A C 1
ATOM 1620 O O . SER A 1 205 ? -36.158 3.757 97.031 1.00 44.22 205 SER A O 1
ATOM 1622 N N . PRO A 1 206 ? -37.561 5.488 97.140 1.00 41.31 206 PRO A N 1
ATOM 1623 C CA . PRO A 1 206 ? -38.762 4.657 97.068 1.00 41.31 206 PRO A CA 1
ATOM 1624 C C . PRO A 1 206 ? -39.088 4.145 95.651 1.00 41.31 206 PRO A C 1
ATOM 1626 O O . PRO A 1 206 ? -40.109 3.464 95.488 1.00 41.31 206 PRO A O 1
ATOM 1629 N N . TYR A 1 207 ? -38.271 4.455 94.637 1.00 42.81 207 TYR A N 1
ATOM 1630 C CA . TYR A 1 207 ? -38.451 3.938 93.281 1.00 42.81 207 TYR A CA 1
ATOM 1631 C C . TYR A 1 207 ? -37.741 2.596 93.115 1.00 42.81 207 TYR A C 1
ATOM 1633 O O . TYR A 1 207 ? -36.619 2.380 93.555 1.00 42.81 207 TYR A O 1
ATOM 1641 N N . ARG A 1 208 ? -38.510 1.637 92.605 1.00 43.81 208 ARG A N 1
ATOM 1642 C CA . ARG A 1 208 ? -38.236 0.209 92.676 1.00 43.81 208 ARG A CA 1
ATOM 1643 C C . ARG A 1 208 ? -37.338 -0.239 91.531 1.00 43.81 208 ARG A C 1
ATOM 1645 O O . ARG A 1 208 ? -37.635 0.056 90.384 1.00 43.81 208 ARG A O 1
ATOM 1652 N N . LEU A 1 209 ? -36.417 -1.130 91.884 1.00 45.78 209 LEU A N 1
ATOM 1653 C CA . LEU A 1 209 ? -36.023 -2.328 91.140 1.00 45.78 209 LEU A CA 1
ATOM 1654 C C . LEU A 1 209 ? -37.087 -2.769 90.108 1.00 45.78 209 LEU A C 1
ATOM 1656 O O . LEU A 1 209 ? -38.204 -3.123 90.512 1.00 45.78 209 LEU A O 1
ATOM 1660 N N . ASN A 1 210 ? -36.686 -2.830 88.832 1.00 40.50 210 ASN A N 1
ATOM 1661 C CA . ASN A 1 210 ? -37.307 -3.541 87.693 1.00 40.50 210 ASN A CA 1
ATOM 1662 C C . ASN A 1 210 ? -37.870 -2.708 86.526 1.00 40.50 210 ASN A C 1
ATOM 1664 O O . ASN A 1 210 ? -38.806 -3.166 85.868 1.00 40.50 210 ASN A O 1
ATOM 1668 N N . GLU A 1 211 ? -37.270 -1.580 86.172 1.00 43.97 211 GLU A N 1
ATOM 1669 C CA . GLU A 1 211 ? -37.362 -1.098 84.789 1.00 43.97 211 GLU A CA 1
ATOM 1670 C C . GLU A 1 211 ? -35.945 -0.971 84.246 1.00 43.97 211 GLU A C 1
ATOM 1672 O O . GLU A 1 211 ? -35.170 -0.169 84.746 1.00 43.97 211 GLU A O 1
ATOM 1677 N N . LYS A 1 212 ? -35.600 -1.816 83.263 1.00 46.44 212 LYS A N 1
ATOM 1678 C CA . LYS A 1 212 ? -34.461 -1.557 82.382 1.00 46.44 212 LYS A CA 1
ATOM 1679 C C . LYS A 1 212 ? -34.718 -0.191 81.767 1.00 46.44 212 LYS A C 1
ATOM 1681 O O . LYS A 1 212 ? -35.614 -0.090 80.927 1.00 46.44 212 LYS A O 1
ATOM 1686 N N . VAL A 1 213 ? -34.002 0.830 82.212 1.00 46.72 213 VAL A N 1
ATOM 1687 C CA . VAL A 1 213 ? -34.001 2.124 81.542 1.00 46.72 213 VAL A CA 1
ATOM 1688 C C . VAL A 1 213 ? -32.860 2.040 80.533 1.00 46.72 213 VAL A C 1
ATOM 1690 O O . VAL A 1 213 ? -31.709 1.928 80.943 1.00 46.72 213 VAL A O 1
ATOM 1693 N N . PRO A 1 214 ? -33.148 1.952 79.226 1.00 46.31 214 PRO A N 1
ATOM 1694 C CA . PRO A 1 214 ? -32.103 1.979 78.226 1.00 46.31 214 PRO A CA 1
ATOM 1695 C C . PRO A 1 214 ? -31.689 3.437 78.108 1.00 46.31 214 PRO A C 1
ATOM 1697 O O . PRO A 1 214 ? -32.453 4.211 77.550 1.00 46.31 214 PRO A O 1
ATOM 1700 N N . ASP A 1 215 ? -30.596 3.806 78.764 1.00 47.75 215 ASP A N 1
ATOM 1701 C CA . ASP A 1 215 ? -29.659 4.855 78.348 1.00 47.75 215 ASP A CA 1
ATOM 1702 C C . ASP A 1 215 ? -28.641 5.022 79.480 1.00 47.75 215 ASP A C 1
ATOM 1704 O O . ASP A 1 215 ? -28.693 5.968 80.266 1.00 47.75 215 ASP A O 1
ATOM 1708 N N . ASP A 1 216 ? -27.731 4.055 79.591 1.00 50.22 216 ASP A N 1
ATOM 1709 C CA . ASP A 1 216 ? -26.562 4.220 80.442 1.00 50.22 216 ASP A CA 1
ATOM 1710 C C . ASP A 1 216 ? -25.568 5.148 79.729 1.00 50.22 216 ASP A C 1
ATOM 1712 O O . ASP A 1 216 ? -25.123 4.884 78.604 1.00 50.22 216 ASP A O 1
ATOM 1716 N N . TYR A 1 217 ? -25.254 6.279 80.356 1.00 56.53 217 TYR A N 1
ATOM 1717 C CA . TYR A 1 217 ? -24.249 7.218 79.867 1.00 56.53 217 TYR A CA 1
ATOM 1718 C C . TYR A 1 217 ? -22.862 6.705 80.273 1.00 56.53 217 TYR A C 1
ATOM 1720 O O . TYR A 1 217 ? -22.186 7.272 81.125 1.00 56.53 217 TYR A O 1
ATOM 1728 N N . CYS A 1 218 ? -22.439 5.607 79.650 1.00 63.56 218 CYS A N 1
ATOM 1729 C CA . CYS A 1 218 ? -21.204 4.919 79.999 1.00 63.56 218 CYS A CA 1
ATOM 1730 C C . CYS A 1 218 ? -19.973 5.830 79.883 1.00 63.56 218 CYS A C 1
ATOM 1732 O O . CYS A 1 218 ? -19.708 6.401 78.820 1.00 63.56 218 CYS A O 1
ATOM 1734 N N . ALA A 1 219 ? -19.166 5.848 80.947 1.00 60.72 219 ALA A N 1
ATOM 1735 C CA . ALA A 1 219 ? -17.902 6.571 81.145 1.00 60.72 219 ALA A CA 1
ATOM 1736 C C . ALA A 1 219 ? -17.989 7.955 81.820 1.00 60.72 219 ALA A C 1
ATOM 1738 O O . ALA A 1 219 ? -17.030 8.734 81.722 1.00 60.72 219 ALA A O 1
ATOM 1739 N N . ASP A 1 220 ? -19.076 8.263 82.529 1.00 63.12 220 ASP A N 1
ATOM 1740 C CA . ASP A 1 220 ? -19.210 9.496 83.322 1.00 63.12 220 ASP A CA 1
ATOM 1741 C C . ASP A 1 220 ? -18.825 9.336 84.814 1.00 63.12 220 ASP A C 1
ATOM 1743 O O . ASP A 1 220 ? -18.656 10.325 85.535 1.00 63.12 220 ASP A O 1
ATOM 1747 N N . GLY A 1 221 ? -18.577 8.105 85.254 1.00 60.88 221 GLY A N 1
ATOM 1748 C CA . GLY A 1 221 ? -18.170 7.699 86.594 1.00 60.88 221 GLY A CA 1
ATOM 1749 C C . GLY A 1 221 ? -19.325 7.455 87.563 1.00 60.88 221 GLY A C 1
ATOM 1750 O O . GLY A 1 221 ? -19.043 7.226 88.746 1.00 60.88 221 GLY A O 1
ATOM 1751 N N . ASN A 1 222 ? -20.576 7.528 87.105 1.00 60.31 222 ASN A N 1
ATOM 1752 C CA . ASN A 1 222 ? -21.766 7.561 87.949 1.00 60.31 222 ASN A CA 1
ATOM 1753 C C . ASN A 1 222 ? -22.628 6.298 87.785 1.00 60.31 222 ASN A C 1
ATOM 1755 O O . ASN A 1 222 ? -22.548 5.583 86.795 1.00 60.31 222 ASN A O 1
ATOM 1759 N N . ASP A 1 223 ? -23.425 6.010 88.813 1.00 58.66 223 ASP A N 1
ATOM 1760 C CA . ASP A 1 223 ? -24.415 4.927 88.841 1.00 58.66 223 ASP A CA 1
ATOM 1761 C C . ASP A 1 223 ? -25.767 5.529 88.426 1.00 58.66 223 ASP A C 1
ATOM 1763 O O . ASP A 1 223 ? -26.490 6.108 89.248 1.00 58.66 223 ASP A O 1
ATOM 1767 N N . ASN A 1 224 ? -26.023 5.533 87.116 1.00 59.81 224 ASN A N 1
ATOM 1768 C CA . ASN A 1 224 ? -27.112 6.294 86.499 1.00 59.81 224 ASN A CA 1
ATOM 1769 C C . ASN A 1 224 ? -28.461 5.555 86.520 1.00 59.81 224 ASN A C 1
ATOM 1771 O O . ASN A 1 224 ? -29.507 6.199 86.388 1.00 59.81 224 ASN A O 1
ATOM 1775 N N . ASP A 1 225 ? -28.458 4.239 86.736 1.00 60.00 225 ASP A N 1
ATOM 1776 C CA . ASP A 1 225 ? -29.658 3.409 86.895 1.00 60.00 225 ASP A CA 1
ATOM 1777 C C . ASP A 1 225 ? -29.890 2.944 88.353 1.00 60.00 225 ASP A C 1
ATOM 1779 O O . ASP A 1 225 ? -30.942 2.382 88.687 1.00 60.00 225 ASP A O 1
ATOM 1783 N N . CYS A 1 226 ? -28.962 3.302 89.244 1.00 59.66 226 CYS A N 1
ATOM 1784 C CA . CYS A 1 226 ? -29.004 3.114 90.687 1.00 59.66 226 CYS A CA 1
ATOM 1785 C C . CYS A 1 226 ? -28.999 1.626 91.099 1.00 59.66 226 CYS A C 1
ATOM 1787 O O . CYS A 1 226 ? -29.630 1.251 92.102 1.00 59.66 226 CYS A O 1
ATOM 1789 N N . ASP A 1 227 ? -28.310 0.771 90.333 1.00 62.72 227 ASP A N 1
ATOM 1790 C CA . ASP A 1 227 ? -28.167 -0.668 90.585 1.00 62.72 227 ASP A CA 1
ATOM 1791 C C . ASP A 1 227 ? -26.956 -1.027 91.482 1.00 62.72 227 ASP A C 1
ATOM 1793 O O . ASP A 1 227 ? -26.886 -2.128 92.055 1.00 62.72 227 ASP A O 1
ATOM 1797 N N . GLY A 1 228 ? -26.061 -0.061 91.708 1.00 60.62 228 GLY A N 1
ATOM 1798 C CA . GLY A 1 228 ? -24.877 -0.170 92.555 1.00 60.62 228 GLY A CA 1
ATOM 1799 C C . GLY A 1 228 ? -23.574 -0.499 91.819 1.00 60.62 228 GLY A C 1
ATOM 1800 O O . GLY A 1 228 ? -22.554 -0.718 92.493 1.00 60.62 228 GLY A O 1
ATOM 1801 N N . LEU A 1 229 ? -23.578 -0.559 90.490 1.00 63.06 229 LEU A N 1
ATOM 1802 C CA . LEU A 1 229 ? -22.396 -0.655 89.639 1.00 63.06 229 LEU A CA 1
ATOM 1803 C C . LEU A 1 229 ? -22.107 0.708 88.988 1.00 63.06 229 LEU A C 1
ATOM 1805 O O . LEU A 1 229 ? -22.945 1.595 88.936 1.00 63.06 229 LEU A O 1
ATOM 1809 N N . THR A 1 230 ? -20.852 0.935 88.600 1.00 61.56 230 THR A N 1
ATOM 1810 C CA . THR A 1 230 ? -20.451 2.153 87.881 1.00 61.56 230 THR A CA 1
ATOM 1811 C C . THR A 1 230 ? -19.719 1.760 86.606 1.00 61.56 230 THR A C 1
ATOM 1813 O O . THR A 1 230 ? -18.791 0.941 86.661 1.00 61.56 230 THR A O 1
ATOM 1816 N N . ASP A 1 231 ? -20.127 2.348 85.478 1.00 62.97 231 ASP A N 1
ATOM 1817 C CA . ASP A 1 231 ? -19.563 2.258 84.121 1.00 62.97 231 ASP A CA 1
ATOM 1818 C C . ASP A 1 231 ? -18.803 0.960 83.774 1.00 62.97 231 ASP A C 1
ATOM 1820 O O . ASP A 1 231 ? -19.288 0.045 83.119 1.00 62.97 231 ASP A O 1
ATOM 1824 N N . ALA A 1 232 ? -17.527 0.889 84.176 1.00 57.03 232 ALA A N 1
ATOM 1825 C CA . ALA A 1 232 ? -16.560 -0.111 83.745 1.00 57.03 232 ALA A CA 1
ATOM 1826 C C . ALA A 1 232 ? -16.843 -1.515 84.296 1.00 57.03 232 ALA A C 1
ATOM 1828 O O . ALA A 1 232 ? -16.223 -2.482 83.837 1.00 57.03 232 ALA A O 1
ATOM 1829 N N . TRP A 1 233 ? -17.711 -1.627 85.304 1.00 57.97 233 TRP A N 1
ATOM 1830 C CA . TRP A 1 233 ? -18.150 -2.897 85.886 1.00 57.97 233 TRP A CA 1
ATOM 1831 C C . TRP A 1 233 ? -19.645 -3.160 85.692 1.00 57.97 233 TRP A C 1
ATOM 1833 O O . TRP A 1 233 ? -20.125 -4.172 86.209 1.00 57.97 233 TRP A O 1
ATOM 1843 N N . ASP A 1 234 ? -20.331 -2.309 84.928 1.00 61.81 234 ASP A N 1
ATOM 1844 C CA . ASP A 1 234 ? -21.748 -2.438 84.616 1.00 61.81 234 ASP A CA 1
ATOM 1845 C C . ASP A 1 234 ? -21.983 -3.356 83.387 1.00 61.81 234 ASP A C 1
ATOM 1847 O O . ASP A 1 234 ? -21.380 -3.139 82.328 1.00 61.81 234 ASP A O 1
ATOM 1851 N N . PRO A 1 235 ? -22.796 -4.431 83.492 1.00 61.31 235 PRO A N 1
ATOM 1852 C CA . PRO A 1 235 ? -23.157 -5.293 82.366 1.00 61.31 235 PRO A CA 1
ATOM 1853 C C . PRO A 1 235 ? -23.955 -4.600 81.255 1.00 61.31 235 PRO A C 1
ATOM 1855 O O . PRO A 1 235 ? -23.911 -5.087 80.120 1.00 61.31 235 PRO A O 1
ATOM 1858 N N . ASP A 1 236 ? -24.690 -3.533 81.567 1.00 62.41 236 ASP A N 1
ATOM 1859 C CA . ASP A 1 236 ? -25.520 -2.789 80.619 1.00 62.41 236 ASP A CA 1
ATOM 1860 C C . ASP A 1 236 ? -24.692 -1.745 79.823 1.00 62.41 236 ASP A C 1
ATOM 1862 O O . ASP A 1 236 ? -25.158 -1.250 78.796 1.00 62.41 236 ASP A O 1
ATOM 1866 N N . CYS A 1 237 ? -23.407 -1.547 80.171 1.00 65.25 237 CYS A N 1
ATOM 1867 C CA . CYS A 1 237 ? -22.478 -0.641 79.476 1.00 65.25 237 CYS A CA 1
ATOM 1868 C C . CYS A 1 237 ? -21.743 -1.198 78.246 1.00 65.25 237 CYS A C 1
ATOM 1870 O O . CYS A 1 237 ? -20.887 -0.528 77.654 1.00 65.25 237 CYS A O 1
ATOM 1872 N N . PHE A 1 238 ? -22.043 -2.427 77.827 1.00 64.31 238 PHE A N 1
ATOM 1873 C CA . PHE A 1 238 ? -21.511 -2.975 76.582 1.00 64.31 238 PHE A CA 1
ATOM 1874 C C . PHE A 1 238 ? -22.544 -2.848 75.458 1.00 64.31 238 PHE A C 1
ATOM 1876 O O . PHE A 1 238 ? -23.671 -3.314 75.586 1.00 64.31 238 PHE A O 1
ATOM 1883 N N . ALA A 1 239 ? -22.138 -2.317 74.299 1.00 68.38 239 ALA A N 1
ATOM 1884 C CA . ALA A 1 239 ? -22.993 -2.248 73.106 1.00 68.38 239 ALA A CA 1
ATOM 1885 C C . ALA A 1 239 ? -23.370 -3.640 72.546 1.00 68.38 239 ALA A C 1
ATOM 1887 O O . ALA A 1 239 ? -24.226 -3.753 71.665 1.00 68.38 239 ALA A O 1
ATOM 1888 N N . CYS A 1 240 ? -22.692 -4.694 73.015 1.00 75.00 240 CYS A N 1
ATOM 1889 C CA . CYS A 1 240 ? -22.967 -6.100 72.738 1.00 75.00 240 CYS A CA 1
ATOM 1890 C C . CYS A 1 240 ? -22.265 -7.024 73.738 1.00 75.00 240 CYS A C 1
ATOM 1892 O O . CYS A 1 240 ? -21.271 -6.649 74.360 1.00 75.00 240 CYS A O 1
ATOM 1894 N N . THR A 1 241 ? -22.725 -8.272 73.853 1.00 79.25 241 THR A N 1
ATOM 1895 C CA . THR A 1 241 ? -22.089 -9.287 74.702 1.00 79.25 241 THR A CA 1
ATOM 1896 C C . THR A 1 241 ? -20.716 -9.709 74.140 1.00 79.25 241 THR A C 1
ATOM 1898 O O . THR A 1 241 ? -20.645 -10.331 73.070 1.00 79.25 241 THR A O 1
ATOM 1901 N N . PRO A 1 242 ? -19.600 -9.408 74.845 1.00 83.31 242 PRO A N 1
ATOM 1902 C CA . PRO A 1 242 ? -18.253 -9.594 74.308 1.00 83.31 242 PRO A CA 1
ATOM 1903 C C . PRO A 1 242 ? -17.974 -11.032 73.860 1.00 83.31 242 PRO A C 1
ATOM 1905 O O . PRO A 1 242 ? -18.229 -11.984 74.599 1.00 83.31 242 PRO A O 1
ATOM 1908 N N . LEU A 1 243 ? -17.376 -11.187 72.673 1.00 78.38 243 LEU A N 1
ATOM 1909 C CA . LEU A 1 243 ? -16.900 -12.457 72.098 1.00 78.38 243 LEU A CA 1
ATOM 1910 C C . LEU A 1 243 ? -17.967 -13.529 71.797 1.00 78.38 243 LEU A C 1
ATOM 1912 O O . LEU A 1 243 ? -17.596 -14.618 71.354 1.00 78.38 243 LEU A O 1
ATOM 1916 N N . ILE A 1 244 ? -19.254 -13.267 72.044 1.00 81.69 244 ILE A N 1
ATOM 1917 C CA . ILE A 1 244 ? -20.338 -14.249 71.859 1.00 81.69 244 ILE A CA 1
ATOM 1918 C C . ILE A 1 244 ? -21.415 -13.712 70.923 1.00 81.69 244 ILE A C 1
ATOM 1920 O O . ILE A 1 244 ? -21.909 -14.466 70.085 1.00 81.69 244 ILE A O 1
ATOM 1924 N N . GLU A 1 245 ? -21.785 -12.436 71.047 1.00 84.81 245 GLU A N 1
ATOM 1925 C CA . GLU A 1 245 ? -22.802 -11.866 70.173 1.00 84.81 245 GLU A CA 1
ATOM 1926 C C . GLU A 1 245 ? -22.294 -11.705 68.748 1.00 84.81 245 GLU A C 1
ATOM 1928 O O . GLU A 1 245 ? -21.184 -11.218 68.509 1.00 84.81 245 GLU A O 1
ATOM 1933 N N . THR A 1 246 ? -23.155 -12.060 67.800 1.00 90.12 246 THR A N 1
ATOM 1934 C CA . THR A 1 246 ? -22.938 -11.839 66.374 1.00 90.12 246 THR A CA 1
ATOM 1935 C C . THR A 1 246 ? -24.137 -11.129 65.778 1.00 90.12 246 THR A C 1
ATOM 1937 O O . THR A 1 246 ? -25.273 -11.473 66.112 1.00 90.12 246 THR A O 1
ATOM 1940 N N . ARG A 1 247 ? -23.897 -10.215 64.842 1.00 88.31 247 ARG A N 1
ATOM 1941 C CA . ARG A 1 247 ? -24.954 -9.583 64.045 1.00 88.31 247 ARG A CA 1
ATOM 1942 C C . ARG A 1 247 ? -24.587 -9.606 62.559 1.00 88.31 247 ARG A C 1
ATOM 1944 O O . ARG A 1 247 ? -23.393 -9.663 62.251 1.00 88.31 247 ARG A O 1
ATOM 1951 N N . PRO A 1 248 ? -25.579 -9.630 61.652 1.00 91.69 248 PRO A N 1
ATOM 1952 C CA . PRO A 1 248 ? -25.310 -9.586 60.222 1.00 91.69 248 PRO A CA 1
ATOM 1953 C C . PRO A 1 248 ? -24.612 -8.274 59.847 1.00 91.69 248 PRO A C 1
ATOM 1955 O O . PRO A 1 248 ? -24.861 -7.233 60.458 1.00 91.69 248 PRO A O 1
ATOM 1958 N N . CYS A 1 249 ? -23.729 -8.350 58.857 1.00 91.06 249 CYS A N 1
ATOM 1959 C CA . CYS A 1 249 ? -23.099 -7.185 58.244 1.00 91.06 249 CYS A CA 1
ATOM 1960 C C . CYS A 1 249 ? -24.113 -6.302 57.501 1.00 91.06 249 CYS A C 1
ATOM 1962 O O . CYS A 1 249 ? -25.197 -6.780 57.168 1.00 91.06 249 CYS A O 1
ATOM 1964 N N . SER A 1 250 ? -23.752 -5.038 57.236 1.00 88.25 250 SER A N 1
ATOM 1965 C CA . SER A 1 250 ? -24.609 -4.091 56.504 1.00 88.25 250 SER A CA 1
ATOM 1966 C C . SER A 1 250 ? -24.902 -4.558 55.082 1.00 88.25 250 SER A C 1
ATOM 1968 O O . SER A 1 250 ? -26.056 -4.507 54.667 1.00 88.25 250 SER A O 1
ATOM 1970 N N . GLU A 1 251 ? -23.887 -5.089 54.396 1.00 90.50 251 GLU A N 1
ATOM 1971 C CA . GLU A 1 251 ? -24.048 -5.653 53.060 1.00 90.50 251 GLU A CA 1
ATOM 1972 C C . GLU A 1 251 ? -24.434 -7.130 53.158 1.00 90.50 251 GLU A C 1
ATOM 1974 O O . GLU A 1 251 ? -23.784 -7.920 53.853 1.00 90.50 251 GLU A O 1
ATOM 1979 N N . GLN A 1 252 ? -25.525 -7.496 52.490 1.00 91.69 252 GLN A N 1
ATOM 1980 C CA . GLN A 1 252 ? -26.061 -8.863 52.459 1.00 91.69 252 GLN A CA 1
ATOM 1981 C C . GLN A 1 252 ? -26.403 -9.333 51.041 1.00 91.69 252 GLN A C 1
ATOM 1983 O O . GLN A 1 252 ? -26.970 -10.414 50.893 1.00 91.69 252 GLN A O 1
ATOM 1988 N N . GLU A 1 253 ? -26.074 -8.549 50.017 1.00 91.19 253 GLU A N 1
ATOM 1989 C CA . GLU A 1 253 ? -26.224 -8.944 48.617 1.00 91.19 253 GLU A CA 1
ATOM 1990 C C . GLU A 1 253 ? -24.979 -9.709 48.136 1.00 91.19 253 GLU A C 1
ATOM 1992 O O . GLU A 1 253 ? -23.951 -9.750 48.821 1.00 91.19 253 GLU A O 1
ATOM 1997 N N . GLY A 1 254 ? -25.098 -10.395 46.999 1.00 90.31 254 GLY A N 1
ATOM 1998 C CA . GLY A 1 254 ? -23.957 -11.039 46.352 1.00 90.31 254 GLY A CA 1
ATOM 1999 C C . GLY A 1 254 ? -23.198 -12.055 47.210 1.00 90.31 254 GLY A C 1
ATOM 2000 O O . GLY A 1 254 ? -23.784 -12.898 47.905 1.00 90.31 254 GLY A O 1
ATOM 2001 N N . VAL A 1 255 ? -21.866 -11.981 47.151 1.00 93.00 255 VAL A N 1
ATOM 2002 C CA . VAL A 1 255 ? -20.961 -12.832 47.945 1.00 93.00 255 VAL A CA 1
ATOM 2003 C C . VAL A 1 255 ? -21.015 -12.516 49.445 1.00 93.00 255 VAL A C 1
ATOM 2005 O O . VAL A 1 255 ? -20.653 -13.368 50.258 1.00 93.00 255 VAL A O 1
ATOM 2008 N N . CYS A 1 256 ? -21.526 -11.340 49.832 1.00 93.56 256 CYS A N 1
ATOM 2009 C CA . CYS A 1 256 ? -21.654 -10.919 51.228 1.00 93.56 256 CYS A CA 1
ATOM 2010 C C . CYS A 1 256 ? -22.819 -11.586 51.971 1.00 93.56 256 CYS A C 1
ATOM 2012 O O . CYS A 1 256 ? -22.899 -11.477 53.202 1.00 93.56 256 CYS A O 1
ATOM 2014 N N . PHE A 1 257 ? -23.717 -12.290 51.278 1.00 92.69 257 PHE A N 1
ATOM 2015 C CA . PHE A 1 257 ? -24.873 -12.922 51.908 1.00 92.69 257 PHE A CA 1
ATOM 2016 C C . PHE A 1 257 ? -24.473 -13.890 53.035 1.00 92.69 257 PHE A C 1
ATOM 2018 O O . PHE A 1 257 ? -23.774 -14.887 52.833 1.00 92.69 257 PHE A O 1
ATOM 2025 N N . GLY A 1 258 ? -24.981 -13.635 54.245 1.00 90.12 258 GLY A N 1
ATOM 2026 C CA . GLY A 1 258 ? -24.698 -14.459 55.422 1.00 90.12 258 GLY A CA 1
ATOM 2027 C C . GLY A 1 258 ? -23.394 -14.104 56.139 1.00 90.12 258 GLY A C 1
ATOM 2028 O O . GLY A 1 258 ? -22.936 -14.886 56.975 1.00 90.12 258 GLY A O 1
ATOM 2029 N N . SER A 1 259 ? -22.814 -12.939 55.849 1.00 92.81 259 SER A N 1
ATOM 2030 C CA . SER A 1 259 ? -21.672 -12.389 56.583 1.00 92.81 259 SER A CA 1
ATOM 2031 C C . SER A 1 259 ? -22.101 -11.836 57.942 1.00 92.81 259 SER A C 1
ATOM 2033 O O . SER A 1 259 ? -23.131 -11.164 58.054 1.00 92.81 259 SER A O 1
ATOM 2035 N N . PHE A 1 260 ? -21.290 -12.085 58.975 1.00 92.44 260 PHE A N 1
ATOM 2036 C CA . PHE A 1 260 ? -21.526 -11.615 60.343 1.00 92.44 260 PHE A CA 1
ATOM 2037 C C . PHE A 1 260 ? -20.269 -10.958 60.927 1.00 92.44 260 PHE A C 1
ATOM 2039 O O . PHE A 1 260 ? -19.142 -11.415 60.706 1.00 92.44 260 PHE A O 1
ATOM 2046 N N . GLU A 1 261 ? -20.463 -9.932 61.752 1.00 92.31 261 GLU A N 1
ATOM 2047 C CA . GLU A 1 261 ? -19.438 -9.455 62.683 1.00 92.31 261 GLU A CA 1
ATOM 2048 C C . GLU A 1 261 ? -19.661 -10.041 64.079 1.00 92.31 261 GLU A C 1
ATOM 2050 O O . GLU A 1 261 ? -20.779 -10.384 64.467 1.00 92.31 261 GLU A O 1
ATOM 2055 N N . THR A 1 262 ? -18.573 -10.185 64.834 1.00 90.81 262 THR A N 1
ATOM 2056 C CA . THR A 1 262 ? -18.597 -10.654 66.225 1.00 90.81 262 THR A CA 1
ATOM 2057 C C . THR A 1 262 ? -18.180 -9.518 67.142 1.00 90.81 262 THR A C 1
ATOM 2059 O O . THR A 1 262 ? -17.201 -8.822 66.865 1.00 90.81 262 THR A O 1
ATOM 2062 N N . CYS A 1 263 ? -18.902 -9.363 68.248 1.00 87.12 263 CYS A N 1
ATOM 2063 C CA . CYS A 1 263 ? -18.624 -8.356 69.259 1.00 87.12 263 CYS A CA 1
ATOM 2064 C C . CYS A 1 263 ? -17.180 -8.470 69.772 1.00 87.12 263 CYS A C 1
ATOM 2066 O O . CYS A 1 263 ? -16.717 -9.560 70.137 1.00 87.12 263 CYS A O 1
ATOM 2068 N N . THR A 1 264 ? -16.453 -7.351 69.817 1.00 86.81 264 THR A N 1
ATOM 2069 C CA . THR A 1 264 ? -15.068 -7.361 70.299 1.00 86.81 264 THR A CA 1
ATOM 2070 C C . THR A 1 264 ? -14.996 -7.688 71.793 1.00 86.81 264 THR A C 1
ATOM 2072 O O . THR A 1 264 ? -15.977 -7.600 72.529 1.00 86.81 264 THR A O 1
ATOM 2075 N N . ALA A 1 265 ? -13.797 -8.017 72.287 1.00 83.06 265 ALA A N 1
ATOM 2076 C CA . ALA A 1 265 ? -13.565 -8.192 73.724 1.00 83.06 265 ALA A CA 1
ATOM 2077 C C . ALA A 1 265 ? -13.900 -6.935 74.557 1.00 83.06 265 ALA A C 1
ATOM 2079 O O . ALA A 1 265 ? -14.079 -7.051 75.765 1.00 83.06 265 ALA A O 1
ATOM 2080 N N . GLY A 1 266 ? -13.960 -5.756 73.923 1.00 79.81 266 GLY A N 1
ATOM 2081 C CA . GLY A 1 266 ? -14.335 -4.490 74.551 1.00 79.81 266 GLY A CA 1
ATOM 2082 C C . GLY A 1 266 ? -15.834 -4.184 74.516 1.00 79.81 266 GLY A C 1
ATOM 2083 O O . GLY A 1 266 ? -16.200 -3.072 74.870 1.00 79.81 266 GLY A O 1
ATOM 2084 N N . GLY A 1 267 ? -16.683 -5.119 74.070 1.00 80.50 267 GLY A N 1
ATOM 2085 C CA . GLY A 1 267 ? -18.137 -4.924 74.029 1.00 80.50 267 GLY A CA 1
ATOM 2086 C C . GLY A 1 267 ? -18.602 -3.912 72.984 1.00 80.50 267 GLY A C 1
ATOM 2087 O O . GLY A 1 267 ? -19.615 -3.249 73.174 1.00 80.50 267 GLY A O 1
ATOM 2088 N N . THR A 1 268 ? -17.848 -3.770 71.892 1.00 82.81 268 THR A N 1
ATOM 2089 C CA . THR A 1 268 ? -18.190 -2.900 70.760 1.00 82.81 268 THR A CA 1
ATOM 2090 C C . THR A 1 268 ? -18.284 -3.697 69.467 1.00 82.81 268 THR A C 1
ATOM 2092 O O . THR A 1 268 ? -17.580 -4.698 69.286 1.00 82.81 268 THR A O 1
ATOM 2095 N N . TRP A 1 269 ? -19.129 -3.230 68.549 1.00 84.94 269 TRP A N 1
ATOM 2096 C CA . TRP A 1 269 ? -19.199 -3.743 67.185 1.00 84.94 269 TRP A CA 1
ATOM 2097 C C . TRP A 1 269 ? -18.097 -3.105 66.333 1.00 84.94 269 TRP A C 1
ATOM 2099 O O . TRP A 1 269 ? -18.094 -1.882 66.181 1.00 84.94 269 TRP A O 1
ATOM 2109 N N . PRO A 1 270 ? -17.134 -3.886 65.816 1.00 87.44 270 PRO A N 1
ATOM 2110 C CA . PRO A 1 270 ? -16.005 -3.339 65.066 1.00 87.44 270 PRO A CA 1
ATOM 2111 C C . PRO A 1 270 ? -16.384 -2.821 63.668 1.00 87.44 270 PRO A C 1
ATOM 2113 O O . PRO A 1 270 ? -15.580 -2.113 63.063 1.00 87.44 270 PRO A O 1
ATOM 2116 N N . GLY A 1 271 ? -17.574 -3.158 63.164 1.00 86.50 271 GLY A N 1
ATOM 2117 C CA . GLY A 1 271 ? -17.953 -2.993 61.767 1.00 86.50 271 GLY A CA 1
ATOM 2118 C C . GLY A 1 271 ? -17.418 -4.146 60.919 1.00 86.50 271 GLY A C 1
ATOM 2119 O O . GLY A 1 271 ? -16.360 -4.720 61.202 1.00 86.50 271 GLY A O 1
ATOM 2120 N N . CYS A 1 272 ? -18.149 -4.497 59.863 1.00 89.12 272 CYS A N 1
ATOM 2121 C CA . CYS A 1 272 ? -17.684 -5.511 58.928 1.00 89.12 272 CYS A CA 1
ATOM 2122 C C . CYS A 1 272 ? -16.571 -4.965 58.033 1.00 89.12 272 CYS A C 1
ATOM 2124 O O . CYS A 1 272 ? -16.599 -3.830 57.567 1.00 89.12 272 CYS A O 1
ATOM 2126 N N . SER A 1 273 ? -15.568 -5.804 57.815 1.00 88.75 273 SER A N 1
ATOM 2127 C CA . SER A 1 273 ? -14.444 -5.558 56.918 1.00 88.75 273 SER A CA 1
ATOM 2128 C C . SER A 1 273 ? -14.407 -6.643 55.844 1.00 88.75 273 SER A C 1
ATOM 2130 O O . SER A 1 273 ? -15.101 -7.650 55.972 1.00 88.75 273 SER A O 1
ATOM 2132 N N . ALA A 1 274 ? -13.526 -6.517 54.847 1.00 88.06 274 ALA A N 1
ATOM 2133 C CA . ALA A 1 274 ? -13.312 -7.560 53.835 1.00 88.06 274 ALA A CA 1
ATOM 2134 C C . ALA A 1 274 ? -13.111 -8.969 54.440 1.00 88.06 274 ALA A C 1
ATOM 2136 O O . ALA A 1 274 ? -13.541 -9.966 53.877 1.00 88.06 274 ALA A O 1
ATOM 2137 N N . SER A 1 275 ? -12.525 -9.068 55.642 1.00 88.75 275 SER A N 1
ATOM 2138 C CA . SER A 1 275 ? -12.350 -10.357 56.328 1.00 88.75 275 SER A CA 1
ATOM 2139 C C . SER A 1 275 ? -13.656 -11.030 56.773 1.00 88.75 275 SER A C 1
ATOM 2141 O O . SER A 1 275 ? -13.673 -12.247 56.954 1.00 88.75 275 SER A O 1
ATOM 2143 N N . ASN A 1 276 ? -14.732 -10.259 56.952 1.00 92.50 276 ASN A N 1
ATOM 2144 C CA . ASN A 1 276 ? -16.065 -10.756 57.284 1.00 92.50 276 ASN A CA 1
ATOM 2145 C C . ASN A 1 276 ? -16.828 -11.218 56.038 1.00 92.50 276 ASN A C 1
ATOM 2147 O O . ASN A 1 276 ? -17.544 -12.210 56.127 1.00 92.50 276 ASN A O 1
ATOM 2151 N N . TYR A 1 277 ? -16.649 -10.515 54.914 1.00 91.19 277 TYR A N 1
ATOM 2152 C CA . TYR A 1 277 ? -17.348 -10.771 53.650 1.00 91.19 277 TYR A CA 1
ATOM 2153 C C . TYR A 1 277 ? -16.779 -11.949 52.848 1.00 91.19 277 TYR A C 1
ATOM 2155 O O . TYR A 1 277 ? -17.451 -12.494 51.982 1.00 91.19 277 TYR A O 1
ATOM 2163 N N . GLY A 1 278 ? -15.577 -12.417 53.189 1.00 89.06 278 GLY A N 1
ATOM 2164 C CA . GLY A 1 278 ? -15.004 -13.642 52.635 1.00 89.06 278 GLY A CA 1
ATOM 2165 C C . GLY A 1 278 ? -13.870 -13.385 51.647 1.00 89.06 278 GLY A C 1
ATOM 2166 O O . GLY A 1 278 ? -13.361 -12.277 51.529 1.00 89.06 278 GLY A O 1
ATOM 2167 N N . SER A 1 279 ? -13.402 -14.451 50.995 1.00 90.25 279 SER A N 1
ATOM 2168 C CA . SER A 1 279 ? -12.282 -14.374 50.045 1.00 90.25 279 SER A CA 1
ATOM 2169 C C . SER A 1 279 ? -12.651 -13.751 48.709 1.00 90.25 279 SER A C 1
ATOM 2171 O O . SER A 1 279 ? -11.753 -13.288 48.015 1.00 90.25 279 SER A O 1
ATOM 2173 N N . ASP A 1 280 ? -13.936 -13.794 48.374 1.00 90.94 280 ASP A N 1
ATOM 2174 C CA . ASP A 1 280 ? -14.452 -13.426 47.060 1.00 90.94 280 ASP A CA 1
ATOM 2175 C C . ASP A 1 280 ? -14.936 -11.963 47.055 1.00 90.94 280 ASP A C 1
ATOM 2177 O O . ASP A 1 280 ? -15.332 -11.466 46.019 1.00 90.94 280 ASP A O 1
ATOM 2181 N N . TYR A 1 281 ? -14.879 -11.262 48.199 1.00 92.75 281 TYR A N 1
ATOM 2182 C CA . TYR A 1 281 ? -15.239 -9.846 48.308 1.00 92.75 281 TYR A CA 1
ATOM 2183 C C . TYR A 1 281 ? -14.148 -8.932 47.726 1.00 92.75 281 TYR A C 1
ATOM 2185 O O . TYR A 1 281 ? -12.995 -8.957 48.180 1.00 92.75 281 TYR A O 1
ATOM 2193 N N . GLU A 1 282 ? -14.529 -8.063 46.794 1.00 91.12 282 GLU A N 1
ATOM 2194 C CA . GLU A 1 282 ? -13.685 -7.094 46.090 1.00 91.12 282 GLU A CA 1
ATOM 2195 C C . GLU A 1 282 ? -14.410 -5.744 46.060 1.00 91.12 282 GLU A C 1
ATOM 2197 O O . GLU A 1 282 ? -15.563 -5.698 45.696 1.00 91.12 282 GLU A O 1
ATOM 2202 N N . SER A 1 283 ? -13.783 -4.629 46.449 1.00 89.00 283 SER A N 1
ATOM 2203 C CA . SER A 1 283 ? -14.425 -3.304 46.350 1.00 89.00 283 SER A CA 1
ATOM 2204 C C . SER A 1 283 ? -13.399 -2.257 45.897 1.00 89.00 283 SER A C 1
ATOM 2206 O O . SER A 1 283 ? -12.442 -1.985 46.641 1.00 89.00 283 SER A O 1
ATOM 2208 N N . PRO A 1 284 ? -13.535 -1.672 44.688 1.00 86.25 284 PRO A N 1
ATOM 2209 C CA . PRO A 1 284 ? -14.614 -1.897 43.710 1.00 86.25 284 PRO A CA 1
ATOM 2210 C C . PRO A 1 284 ? -14.508 -3.266 43.015 1.00 86.25 284 PRO A C 1
ATOM 2212 O O . PRO A 1 284 ? -13.441 -3.879 43.068 1.00 86.25 284 PRO A O 1
ATOM 2215 N N . GLU A 1 285 ? -15.575 -3.690 42.339 1.00 89.50 285 GLU A N 1
ATOM 2216 C CA . GLU A 1 285 ? -15.631 -4.895 41.500 1.00 89.50 285 GLU A CA 1
ATOM 2217 C C . GLU A 1 285 ? -14.464 -4.944 40.487 1.00 89.50 285 GLU A C 1
ATOM 2219 O O . GLU A 1 285 ? -14.169 -3.961 39.789 1.00 89.50 285 GLU A O 1
ATOM 2224 N N . THR A 1 286 ? -13.742 -6.072 40.425 1.00 89.31 286 THR A N 1
ATOM 2225 C CA . THR A 1 286 ? -12.604 -6.251 39.495 1.00 89.31 286 THR A CA 1
ATOM 2226 C C . THR A 1 286 ? -12.640 -7.535 38.674 1.00 89.31 286 THR A C 1
ATOM 2228 O O . THR A 1 286 ? -11.790 -7.706 37.786 1.00 89.31 286 THR A O 1
ATOM 2231 N N . SER A 1 287 ? -13.626 -8.402 38.905 1.00 86.56 287 SER A N 1
ATOM 2232 C CA . SER A 1 287 ? -13.716 -9.727 38.302 1.00 86.56 287 SER A CA 1
ATOM 2233 C C . SER A 1 287 ? -15.002 -9.892 37.483 1.00 86.56 287 SER A C 1
ATOM 2235 O O . SER A 1 287 ? -16.057 -9.423 37.858 1.00 86.56 287 SER A O 1
ATOM 2237 N N . CYS A 1 288 ? -14.904 -10.559 36.326 1.00 87.00 288 CYS A N 1
ATOM 2238 C CA . CYS A 1 288 ? -16.052 -10.903 35.471 1.00 87.00 288 CYS A CA 1
ATOM 2239 C C . CYS A 1 288 ? -16.486 -12.356 35.714 1.00 87.00 288 CYS A C 1
ATOM 2241 O O . CYS A 1 288 ? -16.290 -13.214 34.838 1.00 87.00 288 CYS A O 1
ATOM 2243 N N . ASP A 1 289 ? -16.967 -12.680 36.907 1.00 88.88 289 ASP A N 1
ATOM 2244 C CA . ASP A 1 289 ? -17.326 -14.051 37.289 1.00 88.88 289 ASP A CA 1
ATOM 2245 C C . ASP A 1 289 ? -18.842 -14.277 37.422 1.00 88.88 289 ASP A C 1
ATOM 2247 O O . ASP A 1 289 ? -19.276 -15.422 37.615 1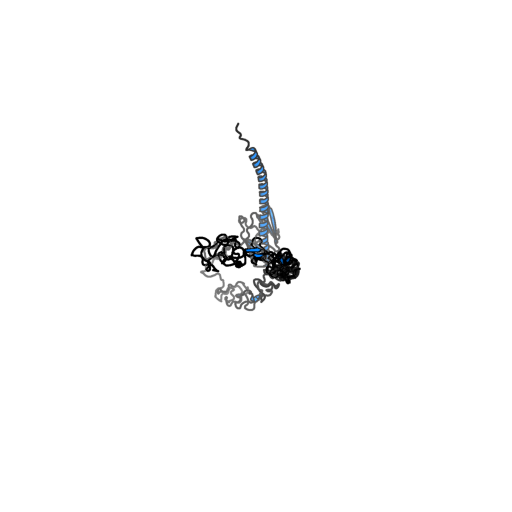.00 88.88 289 ASP A O 1
ATOM 2251 N N . GLY A 1 290 ? -19.648 -13.236 37.189 1.00 88.31 290 GLY A N 1
ATOM 2252 C CA . GLY A 1 290 ? -21.101 -13.286 37.296 1.00 88.31 290 GLY A CA 1
ATOM 2253 C C . GLY A 1 290 ? -21.590 -13.304 38.741 1.00 88.31 290 GLY A C 1
ATOM 2254 O O . GLY A 1 290 ? -22.729 -13.725 38.982 1.00 88.31 290 GLY A O 1
ATOM 2255 N N . LEU A 1 291 ? -20.732 -12.917 39.683 1.00 90.44 291 LEU A N 1
ATOM 2256 C CA . LEU A 1 291 ? -21.054 -12.676 41.079 1.00 90.44 291 LEU A CA 1
ATOM 2257 C C . LEU A 1 291 ? -21.012 -11.164 41.358 1.00 90.44 291 LEU A C 1
ATOM 2259 O O . LEU A 1 291 ? -20.529 -10.371 40.561 1.00 90.44 291 LEU A O 1
ATOM 2263 N N . ASP A 1 292 ? -21.634 -10.782 42.465 1.00 91.56 292 ASP A N 1
ATOM 2264 C CA . ASP A 1 292 ? -21.618 -9.419 42.996 1.00 91.56 292 ASP A CA 1
ATOM 2265 C C . ASP A 1 292 ? -20.593 -9.422 44.136 1.00 91.56 292 ASP A C 1
ATOM 2267 O O . ASP A 1 292 ? -20.897 -9.904 45.241 1.00 91.56 292 ASP A O 1
ATOM 2271 N N . ASN A 1 293 ? -19.350 -9.042 43.822 1.00 92.19 293 ASN A N 1
ATOM 2272 C CA . ASN A 1 293 ? -18.208 -9.166 44.725 1.00 92.19 293 ASN A CA 1
ATOM 2273 C C . ASN A 1 293 ? -18.009 -7.910 45.576 1.00 92.19 293 ASN A C 1
ATOM 2275 O O . ASN A 1 293 ? -17.364 -8.001 46.625 1.00 92.19 293 ASN A O 1
ATOM 2279 N N . ASP A 1 294 ? -18.589 -6.775 45.186 1.00 91.94 294 ASP A N 1
ATOM 2280 C CA . ASP A 1 294 ? -18.564 -5.534 45.967 1.00 91.94 294 ASP A CA 1
ATOM 2281 C C . ASP A 1 294 ? -19.835 -5.287 46.796 1.00 91.94 294 ASP A C 1
ATOM 2283 O O . ASP A 1 294 ? -19.826 -4.455 47.712 1.00 91.94 294 ASP A O 1
ATOM 2287 N N . CYS A 1 295 ? -20.849 -6.126 46.578 1.00 92.50 295 CYS A N 1
ATOM 2288 C CA . CYS A 1 295 ? -22.090 -6.237 47.329 1.00 92.50 295 CYS A CA 1
ATOM 2289 C C . CYS A 1 295 ? -22.996 -5.008 47.213 1.00 92.50 295 CYS A C 1
ATOM 2291 O O . CYS A 1 295 ? -23.757 -4.719 48.143 1.00 92.50 295 CYS A O 1
ATOM 2293 N N . ASP A 1 296 ? -22.931 -4.297 46.086 1.00 90.88 296 ASP A N 1
ATOM 2294 C CA . ASP A 1 296 ? -23.777 -3.140 45.789 1.00 90.88 296 ASP A CA 1
ATOM 2295 C C . ASP A 1 296 ? -25.133 -3.511 45.142 1.00 90.88 2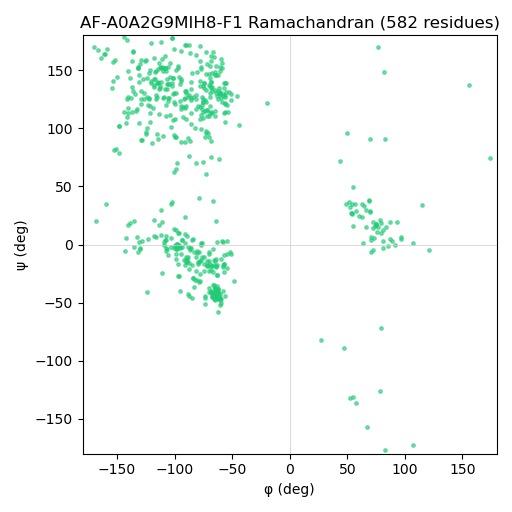96 ASP A C 1
ATOM 2297 O O . ASP A 1 296 ? -26.017 -2.655 44.982 1.00 90.88 296 ASP A O 1
ATOM 2301 N N . GLY A 1 297 ? -25.335 -4.799 44.834 1.00 89.19 297 GLY A N 1
ATOM 2302 C CA . GLY A 1 297 ? -26.548 -5.351 44.232 1.00 89.19 297 GLY A CA 1
ATOM 2303 C C . GLY A 1 297 ? -26.562 -5.346 42.699 1.00 89.19 297 GLY A C 1
ATOM 2304 O O . GLY A 1 297 ? -27.580 -5.726 42.098 1.00 89.19 297 GLY A O 1
ATOM 2305 N N . LEU A 1 298 ? -25.482 -4.916 42.051 1.00 88.56 298 LEU A N 1
ATOM 2306 C CA . LEU A 1 298 ? -25.220 -5.090 40.627 1.00 88.56 298 LEU A CA 1
ATOM 2307 C C . LEU A 1 298 ? -24.240 -6.258 40.425 1.00 88.56 298 LEU A C 1
ATOM 2309 O O . LEU A 1 298 ? -23.784 -6.883 41.367 1.00 88.56 298 LEU A O 1
ATOM 2313 N N . THR A 1 299 ? -24.076 -6.711 39.185 1.00 88.81 299 THR A N 1
ATOM 2314 C CA . THR A 1 299 ? -23.214 -7.863 38.880 1.00 88.81 299 THR A CA 1
ATOM 2315 C C . THR A 1 299 ? -22.265 -7.461 37.771 1.00 88.81 299 THR A C 1
ATOM 2317 O O . THR A 1 299 ? -22.729 -7.054 36.697 1.00 88.81 299 THR A O 1
ATOM 2320 N N . ASP A 1 300 ? -20.968 -7.630 38.024 1.00 86.94 300 ASP A N 1
ATOM 2321 C CA . ASP A 1 300 ? -19.859 -7.281 37.139 1.00 86.94 300 ASP A CA 1
ATOM 2322 C C . ASP A 1 300 ? -19.940 -5.841 36.554 1.00 86.94 300 ASP A C 1
ATOM 2324 O O . ASP A 1 300 ? -19.615 -5.585 35.383 1.00 86.94 300 ASP A O 1
ATOM 2328 N N . GLU A 1 301 ? -20.449 -4.874 37.315 1.00 84.75 301 GLU A N 1
ATOM 2329 C CA . GLU A 1 301 ? -20.630 -3.496 36.866 1.00 84.75 301 GLU A CA 1
ATOM 2330 C C . GLU A 1 301 ? -19.301 -2.750 36.694 1.00 84.75 301 GLU A C 1
ATOM 2332 O O . GLU A 1 301 ? -18.289 -2.996 37.338 1.00 84.75 301 GLU A O 1
ATOM 2337 N N . GLY A 1 302 ? -19.262 -1.837 35.719 1.00 81.44 302 GLY A N 1
ATOM 2338 C CA . GLY A 1 302 ? -18.033 -1.110 35.383 1.00 81.44 302 GLY A CA 1
ATOM 2339 C C . GLY A 1 302 ? -16.945 -1.952 34.695 1.00 81.44 302 GLY A C 1
ATOM 2340 O O . GLY A 1 302 ? -15.972 -1.378 34.197 1.00 81.44 302 GLY A O 1
ATOM 2341 N N . LEU A 1 303 ? -17.124 -3.272 34.572 1.00 82.31 303 LEU A N 1
ATOM 2342 C CA . LEU A 1 303 ? -16.203 -4.195 33.909 1.00 82.31 303 LEU A CA 1
ATOM 2343 C C . LEU A 1 303 ? -16.640 -4.507 32.477 1.00 82.31 303 LEU A C 1
ATOM 2345 O O . LEU A 1 303 ? -17.045 -5.610 32.121 1.00 82.31 303 LEU A O 1
ATOM 2349 N N . THR A 1 304 ? -16.534 -3.517 31.597 1.00 84.75 304 THR A N 1
ATOM 2350 C CA . THR A 1 304 ? -16.833 -3.707 30.173 1.00 84.75 304 THR A CA 1
ATOM 2351 C C . THR A 1 304 ? -15.563 -3.744 29.342 1.00 84.75 304 THR A C 1
ATOM 2353 O O . THR A 1 304 ? -14.798 -2.780 29.308 1.00 84.75 304 THR A O 1
ATOM 2356 N N . THR A 1 305 ? -15.373 -4.832 28.600 1.00 90.44 305 THR A N 1
ATOM 2357 C CA . THR A 1 305 ? -14.414 -4.897 27.498 1.00 90.44 305 THR A CA 1
ATOM 2358 C C . THR A 1 305 ? -15.163 -4.776 26.176 1.00 90.44 305 THR A C 1
ATOM 2360 O O . THR A 1 305 ? -16.221 -5.376 25.982 1.00 90.44 305 THR A O 1
ATOM 2363 N N . THR A 1 306 ? -14.630 -3.983 25.249 1.00 94.50 306 THR A N 1
ATOM 2364 C CA . THR A 1 306 ? -15.177 -3.895 23.894 1.00 94.50 306 THR A CA 1
ATOM 2365 C C . THR A 1 306 ? -14.736 -5.116 23.091 1.00 94.50 306 THR A C 1
ATOM 2367 O O . THR A 1 306 ? -13.541 -5.313 22.868 1.00 94.50 306 THR A O 1
ATOM 2370 N N . TYR A 1 307 ? -15.699 -5.910 22.633 1.00 96.69 307 TYR A N 1
ATOM 2371 C CA . TYR A 1 307 ? -15.492 -7.007 21.693 1.00 96.69 307 TYR A CA 1
ATOM 2372 C C . TYR A 1 307 ? -16.067 -6.639 20.321 1.00 96.69 307 TYR A C 1
ATOM 2374 O O . TYR A 1 307 ? -17.031 -5.879 20.222 1.00 96.69 307 TYR A O 1
ATOM 2382 N N . TYR A 1 308 ? -15.505 -7.205 19.262 1.00 97.62 308 TYR A N 1
ATOM 2383 C CA . TYR A 1 308 ? -15.795 -6.904 17.861 1.00 97.62 308 TYR A CA 1
ATOM 2384 C C . TYR A 1 308 ? -16.350 -8.144 17.176 1.00 97.62 308 TYR A C 1
ATOM 2386 O O . TYR A 1 308 ? -15.879 -9.243 17.448 1.00 97.62 308 TYR A O 1
ATOM 2394 N N . GLN A 1 309 ? -17.383 -7.985 16.355 1.00 97.94 309 GLN A N 1
ATOM 2395 C CA . GLN A 1 309 ? -18.030 -9.105 15.676 1.00 97.94 309 GLN A CA 1
ATOM 2396 C C . GLN A 1 309 ? -17.020 -9.825 14.779 1.00 97.94 309 GLN A C 1
ATOM 2398 O O . GLN A 1 309 ? -16.337 -9.158 14.019 1.00 97.94 309 GLN A O 1
ATOM 2403 N N . ASP A 1 310 ? -16.963 -11.151 14.880 1.00 97.50 310 ASP A N 1
ATOM 2404 C CA . ASP A 1 310 ? -16.205 -12.047 13.998 1.00 97.50 310 ASP A CA 1
ATOM 2405 C C . ASP A 1 310 ? -17.226 -12.914 13.248 1.00 97.50 310 ASP A C 1
ATOM 2407 O O . ASP A 1 310 ? -17.734 -13.923 13.759 1.00 97.50 310 ASP A O 1
ATOM 2411 N N . PHE A 1 311 ? -17.652 -12.435 12.081 1.00 97.25 311 PHE A N 1
ATOM 2412 C CA . PHE A 1 311 ? -18.756 -13.010 11.318 1.00 97.25 311 PHE A CA 1
ATOM 2413 C C . PHE A 1 311 ? -18.318 -14.185 10.437 1.00 97.25 311 PHE A C 1
ATOM 2415 O O . PHE A 1 311 ? -19.121 -15.100 10.210 1.00 97.25 311 PHE A O 1
ATOM 2422 N N . ASP A 1 312 ? -17.065 -14.218 9.983 1.00 96.50 312 ASP A N 1
ATOM 2423 C CA . ASP A 1 312 ? -16.523 -15.300 9.153 1.00 96.50 312 ASP A CA 1
ATOM 2424 C C . ASP A 1 312 ? -15.661 -16.333 9.909 1.00 96.50 312 ASP A C 1
ATOM 2426 O O . ASP A 1 312 ? -15.329 -17.385 9.345 1.00 96.50 312 ASP A O 1
ATOM 2430 N N . SER A 1 313 ? -15.447 -16.117 11.211 1.00 95.81 313 SER A N 1
ATOM 2431 C CA . SER A 1 313 ? -14.787 -17.022 12.157 1.00 95.81 313 SER A CA 1
ATOM 2432 C C . SER A 1 313 ? -13.281 -17.206 11.934 1.00 95.81 313 SER A C 1
ATOM 2434 O O . SER A 1 313 ? -12.766 -18.320 12.112 1.00 95.81 313 SER A O 1
ATOM 2436 N N . ASP A 1 314 ? -12.559 -16.148 11.560 1.00 95.44 314 ASP A N 1
ATOM 2437 C CA . ASP A 1 314 ? -11.091 -16.147 11.473 1.00 95.44 314 ASP A CA 1
ATOM 2438 C C . ASP A 1 314 ? -10.360 -15.638 12.732 1.00 95.44 314 ASP A C 1
ATOM 2440 O O . ASP A 1 314 ? -9.136 -15.791 12.824 1.00 95.44 314 ASP A O 1
ATOM 2444 N N . ASN A 1 315 ? -11.104 -15.204 13.752 1.00 95.81 315 ASN A N 1
ATOM 2445 C CA . ASN A 1 315 ? -10.655 -14.586 15.006 1.00 95.81 315 ASN A CA 1
ATOM 2446 C C . ASN A 1 315 ? -10.191 -13.125 14.918 1.00 95.81 315 ASN A C 1
ATOM 2448 O O . ASN A 1 315 ? -9.639 -12.613 15.900 1.00 95.81 315 ASN A O 1
ATOM 2452 N N . TYR A 1 316 ? -10.427 -12.455 13.798 1.00 97.25 316 TYR A N 1
ATOM 2453 C CA . TYR A 1 316 ? -10.300 -11.015 13.653 1.00 97.25 316 TYR A CA 1
ATOM 2454 C C . TYR A 1 316 ? -11.701 -10.416 13.573 1.00 97.25 316 TYR A C 1
ATOM 2456 O O . TYR A 1 316 ? -12.618 -10.993 13.008 1.00 97.25 316 TYR A O 1
ATOM 2464 N N . GLY A 1 317 ? -11.897 -9.291 14.248 1.00 96.50 317 GLY A N 1
ATOM 2465 C CA . GLY A 1 317 ? -13.208 -8.691 14.407 1.00 96.50 317 GLY A CA 1
ATOM 2466 C C . GLY A 1 317 ? -13.359 -7.397 13.627 1.00 96.50 317 GLY A C 1
ATOM 2467 O O . GLY A 1 317 ? -12.414 -6.627 13.443 1.00 96.50 317 GLY A O 1
ATOM 2468 N N . ASN A 1 318 ? -14.596 -7.116 13.243 1.00 95.50 318 ASN A N 1
ATOM 2469 C CA . ASN A 1 318 ? -15.005 -5.915 12.543 1.00 95.50 318 ASN A CA 1
ATOM 2470 C C . ASN A 1 318 ? -14.976 -4.674 13.451 1.00 95.50 318 ASN A C 1
ATOM 2472 O O . ASN A 1 318 ? -15.815 -4.550 14.352 1.00 95.50 318 ASN A O 1
ATOM 2476 N N . PRO A 1 319 ? -14.123 -3.671 13.183 1.00 94.31 319 PRO A N 1
ATOM 2477 C CA . PRO A 1 319 ? -14.034 -2.469 14.011 1.00 94.31 319 PRO A CA 1
ATOM 2478 C C . PRO A 1 319 ? -15.307 -1.605 13.990 1.00 94.31 319 PRO A C 1
ATOM 2480 O O . PRO A 1 319 ? -15.485 -0.759 14.867 1.00 94.31 319 PRO A O 1
ATOM 2483 N N . ALA A 1 320 ? -16.193 -1.785 13.003 1.00 95.19 320 ALA A N 1
ATOM 2484 C CA . ALA A 1 320 ? -17.445 -1.040 12.883 1.00 95.19 320 ALA A CA 1
ATOM 2485 C C . ALA A 1 320 ? -18.625 -1.690 13.623 1.00 95.19 320 ALA A C 1
ATOM 2487 O O . ALA A 1 320 ? -19.654 -1.033 13.805 1.00 95.19 320 ALA A O 1
ATOM 2488 N N . VAL A 1 321 ? -18.499 -2.955 14.036 1.00 96.00 321 VAL A N 1
ATOM 2489 C CA . VAL A 1 321 ? -19.539 -3.679 14.773 1.00 96.00 321 VAL A CA 1
ATOM 2490 C C . VAL A 1 321 ? -18.947 -4.210 16.069 1.00 96.00 321 VAL A C 1
ATOM 2492 O O . VAL A 1 321 ? -18.328 -5.269 16.108 1.00 96.00 321 VAL A O 1
ATOM 2495 N N . SER A 1 322 ? -19.160 -3.462 17.148 1.00 96.12 322 SER A N 1
ATOM 2496 C CA . SER A 1 322 ? -18.682 -3.814 18.478 1.00 96.12 322 SER A CA 1
ATOM 2497 C C . SER A 1 322 ? -19.808 -3.857 19.504 1.00 96.12 322 SER A C 1
ATOM 2499 O O . SER A 1 322 ? -20.874 -3.262 19.326 1.00 96.12 322 SER A O 1
ATOM 2501 N N . GLN A 1 323 ? -19.558 -4.579 20.590 1.00 94.69 323 GLN A N 1
ATOM 2502 C CA . GLN A 1 323 ? -20.393 -4.576 21.780 1.00 94.69 323 GLN A CA 1
ATOM 2503 C C . GLN A 1 323 ? -19.524 -4.615 23.034 1.00 94.69 323 GLN A C 1
ATOM 2505 O O . GLN A 1 323 ? -18.435 -5.190 23.041 1.00 94.69 323 GLN A O 1
ATOM 2510 N N . GLU A 1 324 ? -20.023 -4.009 24.100 1.00 93.62 324 GLU A N 1
ATOM 2511 C CA . GLU A 1 324 ? -19.404 -4.066 25.417 1.00 93.62 324 GLU A CA 1
ATOM 2512 C C . GLU A 1 324 ? -19.961 -5.257 26.193 1.00 93.62 324 GLU A C 1
ATOM 2514 O O . GLU A 1 324 ? -21.175 -5.463 26.252 1.00 93.62 324 GLU A O 1
ATOM 2519 N N . ALA A 1 325 ? -19.068 -6.062 26.758 1.00 89.31 325 ALA A N 1
ATOM 2520 C CA . ALA A 1 325 ? -19.416 -7.183 27.618 1.00 89.31 325 ALA A CA 1
ATOM 2521 C C . ALA A 1 325 ? -18.281 -7.452 28.612 1.00 89.31 325 ALA A C 1
ATOM 2523 O O . ALA A 1 325 ? -17.134 -7.075 28.369 1.00 89.31 325 ALA A O 1
ATOM 2524 N N . CYS A 1 326 ? -18.587 -8.129 29.714 1.00 87.31 326 CYS A N 1
ATOM 2525 C CA . CYS A 1 326 ? -17.570 -8.549 30.677 1.00 87.31 326 CYS A CA 1
ATOM 2526 C C . CYS A 1 326 ? -16.743 -9.719 30.123 1.00 87.31 326 CYS A C 1
ATOM 2528 O O . CYS A 1 326 ? -15.518 -9.676 30.013 1.00 87.31 326 CYS A O 1
ATOM 2530 N N . THR A 1 327 ? -17.441 -10.752 29.652 1.00 88.81 327 THR A N 1
ATOM 2531 C CA . THR A 1 327 ? -16.850 -11.933 29.016 1.00 88.81 327 THR A CA 1
ATOM 2532 C C . THR A 1 327 ? -17.076 -11.915 27.509 1.00 88.81 327 THR A C 1
ATOM 2534 O O . THR A 1 327 ? -18.042 -11.321 27.032 1.00 88.81 327 THR A O 1
ATOM 2537 N N . GLN A 1 328 ? -16.182 -12.565 26.754 1.00 91.62 328 GLN A N 1
ATOM 2538 C CA . GLN A 1 328 ? -16.242 -12.635 25.292 1.00 91.62 328 GLN A CA 1
ATOM 2539 C C . GLN A 1 328 ? -17.572 -13.241 24.820 1.00 91.62 328 GLN A C 1
ATOM 2541 O O . GLN A 1 328 ? -17.811 -14.436 25.029 1.00 91.62 328 GLN A O 1
ATOM 2546 N N . PRO A 1 329 ? -18.436 -12.463 24.148 1.00 93.62 329 PRO A N 1
ATOM 2547 C CA . PRO A 1 329 ? -19.694 -12.988 23.644 1.00 93.62 329 PRO A CA 1
ATOM 2548 C C . PRO A 1 329 ? -19.474 -13.928 22.455 1.00 93.62 329 PRO A C 1
ATOM 2550 O O . PRO A 1 329 ? -18.503 -13.811 21.708 1.00 93.62 329 PRO A O 1
ATOM 2553 N N . ALA A 1 330 ? -20.414 -14.846 22.230 1.00 94.50 330 ALA A N 1
ATOM 2554 C CA . ALA A 1 330 ? -20.345 -15.750 21.086 1.00 94.50 330 ALA A CA 1
ATOM 2555 C C . ALA A 1 330 ? -20.377 -14.975 19.753 1.00 94.50 330 ALA A C 1
ATOM 2557 O O . ALA A 1 330 ? -21.277 -14.165 19.532 1.00 94.50 330 ALA A O 1
ATOM 2558 N N . GLY A 1 331 ? -19.424 -15.266 18.859 1.00 95.12 331 GLY A N 1
ATOM 2559 C CA . GLY A 1 331 ? -19.284 -14.592 17.560 1.00 95.12 331 GLY A CA 1
ATOM 2560 C C . GLY A 1 331 ? -18.613 -13.217 17.630 1.00 95.12 331 GLY A C 1
ATOM 2561 O O . GLY A 1 331 ? -18.798 -12.415 16.722 1.00 95.12 331 GLY A O 1
ATOM 2562 N N . TYR A 1 332 ? -17.902 -12.920 18.722 1.00 97.06 332 TYR A N 1
ATOM 2563 C CA . TYR A 1 332 ? -17.125 -11.696 18.888 1.00 97.06 332 TYR A CA 1
ATOM 2564 C C . TYR A 1 332 ? -15.720 -12.016 19.405 1.00 97.06 332 TYR A C 1
ATOM 2566 O O . TYR A 1 332 ? -15.533 -13.002 20.114 1.00 97.06 332 TYR A O 1
ATOM 2574 N N . VAL A 1 333 ? -14.742 -11.165 19.104 1.00 97.31 333 VAL A N 1
ATOM 2575 C CA . VAL A 1 333 ? -13.326 -11.281 19.484 1.00 97.31 333 VAL A CA 1
ATOM 2576 C C . VAL A 1 333 ? -12.758 -9.946 19.965 1.00 97.31 333 VAL A C 1
ATOM 2578 O O . VAL A 1 333 ? -13.387 -8.904 19.824 1.00 97.31 333 VAL A O 1
ATOM 2581 N N . LEU A 1 334 ? -11.586 -9.968 20.602 1.00 96.38 334 LEU A N 1
ATOM 2582 C CA . LEU A 1 334 ? -10.922 -8.748 21.088 1.00 96.38 334 LEU A CA 1
ATOM 2583 C C . LEU A 1 334 ? -10.196 -7.985 19.982 1.00 96.38 334 LEU A C 1
ATOM 2585 O O . LEU A 1 334 ? -10.058 -6.766 20.062 1.00 96.38 334 LEU A O 1
ATOM 2589 N N . ASP A 1 335 ? -9.683 -8.716 18.997 1.00 96.50 335 ASP A N 1
ATOM 2590 C CA . ASP A 1 335 ? -8.918 -8.137 17.905 1.00 96.50 335 ASP A CA 1
ATOM 2591 C C . ASP A 1 335 ? -9.872 -7.457 16.918 1.00 96.50 335 ASP A C 1
ATOM 2593 O O . ASP A 1 335 ? -10.828 -8.072 16.470 1.00 96.50 335 ASP A O 1
ATOM 2597 N N . ASN A 1 336 ? -9.641 -6.188 16.598 1.00 96.31 336 ASN A N 1
ATOM 2598 C CA . ASN A 1 336 ? -10.511 -5.380 15.739 1.00 96.31 336 ASN A CA 1
ATOM 2599 C C . ASN A 1 336 ? -9.882 -5.043 14.387 1.00 96.31 336 ASN A C 1
ATOM 2601 O O . ASN A 1 336 ? -10.238 -4.042 13.760 1.00 96.31 336 ASN A O 1
ATOM 2605 N N . THR A 1 337 ? -8.869 -5.809 13.995 1.00 96.06 337 THR A N 1
ATOM 2606 C CA . THR A 1 337 ? -8.022 -5.491 12.845 1.00 96.06 337 THR A CA 1
ATOM 2607 C C . THR A 1 337 ? -8.513 -6.101 11.533 1.00 96.06 337 THR A C 1
ATOM 2609 O O . THR A 1 337 ? -7.816 -5.999 10.524 1.00 96.06 337 THR A O 1
ATOM 2612 N N . ASP A 1 338 ? -9.719 -6.674 11.512 1.00 96.25 338 ASP A N 1
ATOM 2613 C CA . ASP A 1 338 ? -10.289 -7.237 10.297 1.00 96.25 338 ASP A CA 1
ATOM 2614 C C . ASP A 1 338 ? -10.744 -6.144 9.316 1.00 96.25 338 ASP A C 1
ATOM 2616 O O . ASP A 1 338 ? -11.555 -5.267 9.638 1.00 96.25 338 ASP A O 1
ATOM 2620 N N . CYS A 1 339 ? -10.225 -6.203 8.090 1.00 94.50 339 CYS A N 1
ATOM 2621 C CA . CYS A 1 339 ? -10.635 -5.329 7.001 1.00 94.50 339 CYS A CA 1
ATOM 2622 C C . CYS A 1 339 ? -11.800 -5.892 6.169 1.00 94.50 339 CYS A C 1
ATOM 2624 O O . CYS A 1 339 ? -12.425 -5.120 5.429 1.00 94.50 339 CYS A O 1
ATOM 2626 N N . ASN A 1 340 ? -12.134 -7.184 6.282 1.00 95.56 340 ASN A N 1
ATOM 2627 C CA . ASN A 1 340 ? -13.291 -7.793 5.633 1.00 95.56 340 ASN A CA 1
ATOM 2628 C C . ASN A 1 340 ? -13.857 -9.024 6.373 1.00 95.56 340 ASN A C 1
ATOM 2630 O O . ASN A 1 340 ? -13.772 -10.145 5.881 1.00 95.56 340 ASN A O 1
ATOM 2634 N N . ASP A 1 341 ? -14.664 -8.732 7.388 1.00 95.12 341 ASP A N 1
ATOM 2635 C CA . ASP A 1 341 ? -15.447 -9.651 8.240 1.00 95.12 341 ASP A CA 1
ATOM 2636 C C . ASP A 1 341 ? -16.455 -10.574 7.521 1.00 95.12 341 ASP A C 1
ATOM 2638 O O . ASP A 1 341 ? -17.222 -11.305 8.136 1.00 95.12 341 ASP A O 1
ATOM 2642 N N . ASN A 1 342 ? -16.537 -10.532 6.190 1.00 96.75 342 ASN A N 1
ATOM 2643 C CA . ASN A 1 342 ? -17.350 -11.474 5.412 1.00 96.75 342 ASN A CA 1
ATOM 2644 C C . ASN A 1 342 ? -16.501 -12.500 4.649 1.00 96.75 342 ASN A C 1
ATOM 2646 O O . ASN A 1 342 ? -17.052 -13.264 3.844 1.00 96.75 342 ASN A O 1
ATOM 2650 N N . ASN A 1 343 ? -15.180 -12.491 4.813 1.00 96.25 343 ASN A N 1
ATOM 2651 C CA . ASN A 1 343 ? -14.270 -13.361 4.092 1.00 96.25 343 ASN A CA 1
ATOM 2652 C C . ASN A 1 343 ? -13.033 -13.741 4.918 1.00 96.25 343 ASN A C 1
ATOM 2654 O O . ASN A 1 343 ? -12.013 -13.066 4.849 1.00 96.25 343 ASN A O 1
ATOM 2658 N N . ILE A 1 344 ? -13.069 -14.969 5.447 1.00 95.81 344 ILE A N 1
ATOM 2659 C CA . ILE A 1 344 ? -12.021 -15.656 6.228 1.00 95.81 344 ILE A CA 1
ATOM 2660 C C . ILE A 1 344 ? -10.618 -15.693 5.582 1.00 95.81 344 ILE A C 1
ATOM 2662 O O . ILE A 1 344 ? -9.681 -16.264 6.143 1.00 95.81 344 ILE A O 1
ATOM 2666 N N . ASN A 1 345 ? -10.470 -15.234 4.335 1.00 95.50 345 ASN A N 1
ATOM 2667 C CA . ASN A 1 345 ? -9.210 -15.142 3.595 1.00 95.50 345 ASN A CA 1
ATOM 2668 C C . ASN A 1 345 ? -8.702 -13.702 3.435 1.00 95.50 345 ASN A C 1
ATOM 2670 O O . ASN A 1 345 ? -7.735 -13.505 2.703 1.00 95.50 345 ASN A O 1
ATOM 2674 N N . ILE A 1 346 ? -9.337 -12.724 4.077 1.00 95.94 346 ILE A N 1
ATOM 2675 C CA . ILE A 1 346 ? -8.937 -11.319 4.070 1.00 95.94 346 ILE A CA 1
ATOM 2676 C C . ILE A 1 346 ? -8.875 -10.856 5.527 1.00 95.94 346 ILE A C 1
ATOM 2678 O O . ILE A 1 346 ? -9.876 -10.425 6.074 1.00 95.94 346 ILE A O 1
ATOM 2682 N N . ASN A 1 347 ? -7.708 -11.009 6.151 1.00 95.62 347 ASN A N 1
ATOM 2683 C CA . ASN A 1 347 ? -7.439 -10.602 7.530 1.00 95.62 347 ASN A CA 1
ATOM 2684 C C . ASN A 1 347 ? -5.924 -10.480 7.771 1.00 95.62 347 ASN A C 1
ATOM 2686 O O . ASN A 1 347 ? -5.146 -11.074 7.021 1.00 95.62 347 ASN A O 1
ATOM 2690 N N . PRO A 1 348 ? -5.468 -9.822 8.853 1.00 95.44 348 PRO A N 1
ATOM 2691 C CA . PRO A 1 348 ? -4.042 -9.600 9.129 1.00 95.44 348 PRO A CA 1
ATOM 2692 C C . PRO A 1 348 ? -3.146 -10.836 9.222 1.00 95.44 348 PRO A C 1
ATOM 2694 O O . PRO A 1 348 ? -1.921 -10.723 9.171 1.00 95.44 348 PRO A O 1
ATOM 2697 N N . GLY A 1 349 ? -3.725 -12.024 9.399 1.00 91.94 349 GLY A N 1
ATOM 2698 C CA . GLY A 1 349 ? -2.998 -13.291 9.404 1.00 91.94 349 GLY A CA 1
ATOM 2699 C C . GLY A 1 349 ? -2.794 -13.907 8.016 1.00 91.94 349 GLY A C 1
ATOM 2700 O O . GLY A 1 349 ? -2.189 -14.981 7.918 1.00 91.94 349 GLY A O 1
ATOM 2701 N N . LYS A 1 350 ? -3.326 -13.297 6.952 1.00 95.44 350 LYS A N 1
ATOM 2702 C CA . LYS A 1 350 ? -3.235 -13.811 5.581 1.00 95.44 350 LY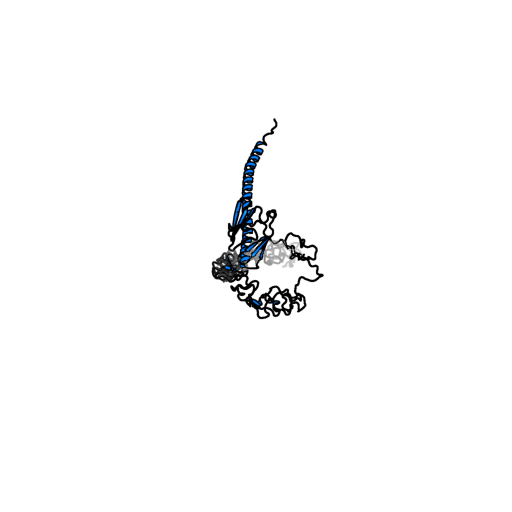S A CA 1
ATOM 2703 C C . LYS A 1 350 ? -2.010 -13.286 4.860 1.00 95.44 350 LYS A C 1
ATOM 2705 O O . LYS A 1 350 ? -1.226 -12.505 5.376 1.00 95.44 350 LYS A O 1
ATOM 2710 N N . THR A 1 351 ? -1.794 -13.853 3.685 1.00 93.94 351 THR A N 1
ATOM 2711 C CA . THR A 1 351 ? -0.693 -13.511 2.796 1.00 93.94 351 THR A CA 1
ATOM 2712 C C . THR A 1 351 ? -1.266 -12.894 1.537 1.00 93.94 351 THR A C 1
ATOM 2714 O O . THR A 1 351 ? -2.238 -13.431 1.009 1.00 93.94 351 THR A O 1
ATOM 2717 N N . GLU A 1 352 ? -0.612 -11.858 1.025 1.00 94.44 352 GLU A N 1
ATOM 2718 C CA . GLU A 1 352 ? -0.983 -11.209 -0.233 1.00 94.44 352 GLU A CA 1
ATOM 2719 C C . GLU A 1 352 ? -0.966 -12.181 -1.420 1.00 94.44 352 GLU A C 1
ATOM 2721 O O . GLU A 1 352 ? 0.071 -12.778 -1.743 1.00 94.44 352 GLU A O 1
ATOM 2726 N N . VAL A 1 353 ? -2.112 -12.297 -2.086 1.00 94.62 353 VAL A N 1
ATOM 2727 C CA . VAL A 1 353 ? -2.344 -13.048 -3.325 1.00 94.62 353 VAL A CA 1
ATOM 2728 C C . VAL A 1 353 ? -2.434 -12.049 -4.465 1.00 94.62 353 VAL A C 1
ATOM 2730 O O . VAL A 1 353 ? -2.982 -10.983 -4.270 1.00 94.62 353 VAL A O 1
ATOM 2733 N N . CYS A 1 354 ? -1.932 -12.378 -5.662 1.00 95.69 354 CYS A N 1
ATOM 2734 C CA . CYS A 1 354 ? -1.993 -11.453 -6.800 1.00 95.69 354 CYS A CA 1
ATOM 2735 C C . CYS A 1 354 ? -3.408 -11.361 -7.410 1.00 95.69 354 CYS A C 1
ATOM 2737 O O . CYS A 1 354 ? -3.656 -11.879 -8.506 1.00 95.69 354 CYS A O 1
ATOM 2739 N N . ASP A 1 355 ? -4.342 -10.734 -6.698 1.00 94.94 355 ASP A N 1
ATOM 2740 C CA . ASP A 1 355 ? -5.747 -10.563 -7.088 1.00 94.94 355 ASP A CA 1
ATOM 2741 C C . ASP A 1 355 ? -6.248 -9.110 -6.966 1.00 94.94 355 ASP A C 1
ATOM 2743 O O . ASP A 1 355 ? -7.359 -8.797 -7.411 1.00 94.94 355 ASP A O 1
ATOM 2747 N N . GLY A 1 356 ? -5.401 -8.199 -6.473 1.00 93.00 356 GLY A N 1
ATOM 2748 C CA . GLY A 1 356 ? -5.700 -6.773 -6.357 1.00 93.00 356 GLY A CA 1
ATOM 2749 C C . GLY A 1 356 ? -6.529 -6.429 -5.125 1.00 93.00 356 GLY A C 1
ATOM 2750 O O . GLY A 1 356 ? -7.069 -5.319 -5.050 1.00 93.00 356 GLY A O 1
ATOM 2751 N N . ILE A 1 357 ? -6.659 -7.372 -4.195 1.00 93.94 357 ILE A N 1
ATOM 2752 C CA . ILE A 1 357 ? -7.267 -7.210 -2.884 1.00 93.94 357 ILE A CA 1
ATOM 2753 C C . ILE A 1 357 ? -6.137 -7.188 -1.852 1.00 93.94 357 ILE A C 1
ATOM 2755 O O . ILE A 1 357 ? -5.204 -7.969 -1.932 1.00 93.94 357 ILE A O 1
ATOM 2759 N N . ASP A 1 358 ? -6.246 -6.291 -0.877 1.00 94.69 358 ASP A N 1
ATOM 2760 C CA . ASP A 1 358 ? -5.404 -6.298 0.323 1.00 94.69 358 ASP A CA 1
ATOM 2761 C C . ASP A 1 358 ? -5.870 -7.466 1.206 1.00 94.69 358 ASP A C 1
ATOM 2763 O O . ASP A 1 358 ? -6.912 -7.367 1.862 1.00 94.69 358 ASP A O 1
ATOM 2767 N N . ASN A 1 359 ? -5.202 -8.618 1.110 1.00 95.38 359 ASN A N 1
ATOM 2768 C CA . ASN A 1 359 ? -5.602 -9.837 1.813 1.00 95.38 359 ASN A CA 1
ATOM 2769 C C . ASN A 1 359 ? -5.142 -9.818 3.270 1.00 95.38 359 ASN A C 1
ATOM 2771 O O . ASN A 1 359 ? -5.801 -10.429 4.107 1.00 95.38 359 ASN A O 1
ATOM 2775 N N . ASP A 1 360 ? -4.024 -9.161 3.570 1.00 95.31 360 ASP A N 1
ATOM 2776 C CA . ASP A 1 360 ? -3.429 -9.091 4.904 1.00 95.31 360 ASP A CA 1
ATOM 2777 C C . ASP A 1 360 ? -3.750 -7.795 5.665 1.00 95.31 360 ASP A C 1
ATOM 2779 O O . ASP A 1 360 ? -3.181 -7.516 6.723 1.00 95.31 360 ASP A O 1
ATOM 2783 N N . CYS A 1 361 ? -4.710 -7.020 5.156 1.00 94.44 361 CYS A N 1
ATOM 2784 C CA . CYS A 1 361 ? -5.199 -5.778 5.749 1.00 94.44 361 CYS A CA 1
ATOM 2785 C C . CYS A 1 361 ? -4.084 -4.763 6.053 1.00 94.44 361 CYS A C 1
ATOM 2787 O O . CYS A 1 361 ? -4.208 -3.927 6.960 1.00 94.44 361 CYS A O 1
ATOM 2789 N N . ASN A 1 362 ? -2.981 -4.825 5.311 1.00 93.94 362 ASN A N 1
ATOM 2790 C CA . ASN A 1 362 ? -1.857 -3.927 5.438 1.00 93.94 362 ASN A CA 1
ATOM 2791 C C . ASN A 1 362 ? -1.564 -3.289 4.086 1.00 93.94 362 ASN A C 1
ATOM 2793 O O . ASN A 1 362 ? -0.722 -3.744 3.332 1.00 93.94 362 ASN A O 1
ATOM 2797 N N . ALA A 1 363 ? -2.110 -2.098 3.858 1.00 90.19 363 ALA A N 1
ATOM 2798 C CA . ALA A 1 363 ? -1.869 -1.326 2.636 1.00 90.19 363 ALA A CA 1
ATOM 2799 C C . ALA A 1 363 ? -0.380 -1.039 2.285 1.00 90.19 363 ALA A C 1
ATOM 2801 O O . ALA A 1 363 ? -0.101 -0.449 1.238 1.00 90.19 363 ALA A O 1
ATOM 2802 N N . GLY A 1 364 ? 0.579 -1.358 3.166 1.00 92.00 364 GLY A N 1
ATOM 2803 C CA . GLY A 1 364 ? 2.016 -1.297 2.898 1.00 92.00 364 GLY A CA 1
ATOM 2804 C C . GLY A 1 364 ? 2.642 -2.586 2.342 1.00 92.00 364 GLY A C 1
ATOM 2805 O O . GLY A 1 364 ? 3.790 -2.530 1.889 1.00 92.00 364 GLY A O 1
ATOM 2806 N N . THR A 1 365 ? 1.954 -3.727 2.386 1.00 91.94 365 THR A N 1
ATOM 2807 C CA . THR A 1 365 ? 2.381 -4.974 1.736 1.00 91.94 365 THR A CA 1
ATOM 2808 C C . THR A 1 365 ? 2.021 -4.917 0.252 1.00 91.94 365 THR A C 1
ATOM 2810 O O . THR A 1 365 ? 1.122 -4.197 -0.180 1.00 91.94 365 THR A O 1
ATOM 2813 N N . LEU A 1 366 ? 2.841 -5.562 -0.579 1.00 92.00 366 LEU A N 1
ATOM 2814 C CA . LEU A 1 366 ? 2.632 -5.551 -2.026 1.00 92.00 366 LEU A CA 1
ATOM 2815 C C . LEU A 1 366 ? 1.757 -6.742 -2.424 1.00 92.00 366 LEU A C 1
ATOM 2817 O O . LEU A 1 366 ? 2.078 -7.876 -2.070 1.00 92.00 366 LEU A O 1
ATOM 2821 N N . ASP A 1 367 ? 0.740 -6.471 -3.238 1.00 93.62 367 ASP A N 1
ATOM 2822 C CA . ASP A 1 367 ? -0.122 -7.456 -3.904 1.00 93.62 367 ASP A CA 1
ATOM 2823 C C . ASP A 1 367 ? 0.711 -8.598 -4.534 1.00 93.62 367 ASP A C 1
ATOM 2825 O O . ASP A 1 367 ? 1.693 -8.362 -5.254 1.00 93.62 367 ASP A O 1
ATOM 2829 N N . GLY A 1 368 ? 0.365 -9.848 -4.211 1.00 91.69 368 GLY A N 1
ATOM 2830 C CA . GLY A 1 368 ? 1.087 -11.057 -4.632 1.00 91.69 368 GLY A CA 1
ATOM 2831 C C . GLY A 1 368 ? 2.433 -11.339 -3.947 1.00 91.69 368 GLY A C 1
ATOM 2832 O O . GLY A 1 368 ? 3.126 -12.279 -4.346 1.00 91.69 368 GLY A O 1
ATOM 2833 N N . SER A 1 369 ? 2.840 -10.567 -2.931 1.00 91.00 369 SER A N 1
ATOM 2834 C CA . SER A 1 369 ? 4.116 -10.782 -2.219 1.00 91.00 369 SER A CA 1
ATOM 2835 C C . SER A 1 369 ? 4.161 -12.048 -1.355 1.00 91.00 369 SER A C 1
ATOM 2837 O O . SER A 1 369 ? 5.250 -12.507 -0.999 1.00 91.00 369 SER A O 1
ATOM 2839 N N . GLY A 1 370 ? 3.005 -12.639 -1.051 1.00 89.00 370 GLY A N 1
ATOM 2840 C CA . GLY A 1 370 ? 2.876 -13.909 -0.340 1.00 89.00 370 GLY A CA 1
ATOM 2841 C C . GLY A 1 370 ? 3.084 -15.149 -1.213 1.00 89.00 370 GLY A C 1
ATOM 2842 O O . GLY A 1 370 ? 3.144 -16.264 -0.692 1.00 89.00 370 GLY A O 1
ATOM 2843 N N . GLU A 1 371 ? 3.212 -14.979 -2.531 1.00 91.62 371 GLU A N 1
ATOM 2844 C CA . GLU A 1 371 ? 3.227 -16.073 -3.500 1.00 91.62 371 GLU A CA 1
ATOM 2845 C C . GLU A 1 371 ? 4.541 -16.168 -4.285 1.00 91.62 371 GLU A C 1
ATOM 2847 O O . GLU A 1 371 ? 5.315 -15.221 -4.416 1.00 91.62 371 GLU A O 1
ATOM 2852 N N . SER A 1 372 ? 4.792 -17.341 -4.875 1.00 91.62 372 SER A N 1
ATOM 2853 C CA . SER A 1 372 ? 5.884 -17.494 -5.838 1.00 91.62 372 SER A CA 1
ATOM 2854 C C . SER A 1 372 ? 5.470 -16.896 -7.179 1.00 91.62 372 SER A C 1
ATOM 2856 O O . SER A 1 372 ? 4.648 -17.481 -7.886 1.00 91.62 372 SER A O 1
ATOM 2858 N N . ALA A 1 373 ? 6.105 -15.790 -7.567 1.00 93.44 373 ALA A N 1
ATOM 2859 C CA . ALA A 1 373 ? 5.878 -15.175 -8.867 1.00 93.44 373 ALA A CA 1
ATOM 2860 C C . ALA A 1 373 ? 6.134 -16.177 -10.022 1.00 93.44 373 ALA A C 1
ATOM 2862 O O . ALA A 1 373 ? 7.189 -16.822 -10.065 1.00 93.44 373 ALA A O 1
ATOM 2863 N N . PRO A 1 374 ? 5.192 -16.334 -10.969 1.00 95.19 374 PRO A N 1
ATOM 2864 C CA . PRO A 1 374 ? 5.386 -17.160 -12.156 1.00 95.19 374 PRO A CA 1
ATOM 2865 C C . PRO A 1 374 ? 6.433 -16.553 -13.099 1.00 95.19 374 PRO A C 1
ATOM 2867 O O . PRO A 1 374 ? 6.678 -15.348 -13.095 1.00 95.19 374 PRO A O 1
ATOM 2870 N N . LEU A 1 375 ? 7.032 -17.385 -13.954 1.00 95.31 375 LEU A N 1
ATOM 2871 C CA . LEU A 1 375 ? 7.987 -16.926 -14.968 1.00 95.31 375 LEU A CA 1
ATOM 2872 C C . LEU A 1 375 ? 7.318 -16.016 -16.006 1.00 95.31 375 LEU A C 1
ATOM 2874 O O . LEU A 1 375 ? 6.161 -16.232 -16.383 1.00 95.31 375 LEU A O 1
ATOM 2878 N N . ASN A 1 376 ? 8.073 -15.034 -16.500 1.00 95.12 376 ASN A N 1
ATOM 2879 C CA . ASN A 1 376 ? 7.685 -14.238 -17.660 1.00 95.12 376 ASN A CA 1
ATOM 2880 C C . ASN A 1 376 ? 7.469 -15.133 -18.889 1.00 95.12 376 ASN A C 1
ATOM 2882 O O . ASN A 1 376 ? 8.075 -16.200 -19.023 1.00 95.12 376 ASN A O 1
ATOM 2886 N N . SER A 1 377 ? 6.609 -14.709 -19.814 1.00 95.19 377 SER A N 1
ATOM 2887 C CA . SER A 1 377 ? 6.269 -15.520 -20.988 1.00 95.19 377 SER A CA 1
ATOM 2888 C C . SER A 1 377 ? 7.430 -15.682 -21.977 1.00 95.19 377 SER A C 1
ATOM 2890 O O . SER A 1 377 ? 7.436 -16.651 -22.739 1.00 95.19 377 SER A O 1
ATOM 2892 N N . LYS A 1 378 ? 8.416 -14.780 -21.954 1.00 94.75 378 LYS A N 1
ATOM 2893 C CA . LYS A 1 378 ? 9.658 -14.856 -22.731 1.00 94.75 378 LYS A CA 1
ATOM 2894 C C . LYS A 1 378 ? 10.820 -15.175 -21.800 1.00 94.75 378 LYS A C 1
ATOM 2896 O O . LYS A 1 378 ? 10.917 -14.634 -20.704 1.00 94.75 378 LYS A O 1
ATOM 2901 N N . GLN A 1 379 ? 11.651 -16.123 -22.222 1.00 94.44 379 GLN A N 1
ATOM 2902 C CA . GLN A 1 379 ? 12.728 -16.711 -21.415 1.00 94.44 379 GLN A CA 1
ATOM 2903 C C . GLN A 1 379 ? 13.998 -16.951 -22.255 1.00 94.44 379 GLN A C 1
ATOM 2905 O O . GLN A 1 379 ? 14.840 -17.761 -21.875 1.00 94.44 379 GLN A O 1
ATOM 2910 N N . ALA A 1 380 ? 14.100 -16.318 -23.427 1.00 92.06 380 ALA A N 1
ATOM 2911 C CA . ALA A 1 380 ? 15.311 -16.335 -24.243 1.00 92.06 380 ALA A CA 1
ATOM 2912 C C . ALA A 1 380 ? 16.316 -15.296 -23.716 1.00 92.06 380 ALA A C 1
ATOM 2914 O O . ALA A 1 380 ? 15.945 -14.440 -22.918 1.00 92.06 380 ALA A O 1
ATOM 2915 N N . GLY A 1 381 ? 17.584 -15.417 -24.119 1.00 92.94 381 GLY A N 1
ATOM 2916 C CA . GLY A 1 381 ? 18.621 -14.435 -23.791 1.00 92.94 381 GLY A CA 1
ATOM 2917 C C . GLY A 1 381 ? 18.732 -14.111 -22.301 1.00 92.94 381 GLY A C 1
ATOM 2918 O O . GLY A 1 381 ? 18.758 -15.011 -21.452 1.00 92.94 381 GLY A O 1
ATOM 2919 N N . VAL A 1 382 ? 18.781 -12.816 -21.987 1.00 94.44 382 VAL A N 1
ATOM 2920 C CA . VAL A 1 382 ? 18.901 -12.307 -20.608 1.00 94.44 382 VAL A CA 1
ATOM 2921 C C . VAL A 1 382 ? 17.614 -12.487 -19.802 1.00 94.44 382 VAL A C 1
ATOM 2923 O O . VAL A 1 382 ? 17.642 -12.493 -18.573 1.00 94.44 382 VAL A O 1
ATOM 2926 N N . CYS A 1 383 ? 16.487 -12.708 -20.477 1.00 94.75 383 CYS A N 1
ATOM 2927 C CA . CYS A 1 383 ? 15.155 -12.846 -19.889 1.00 94.75 383 CYS A CA 1
ATOM 2928 C C . CYS A 1 383 ? 14.955 -14.195 -19.180 1.00 94.75 383 CYS A C 1
ATOM 2930 O O . CYS A 1 383 ? 13.957 -14.391 -18.477 1.00 94.75 383 CYS A O 1
ATOM 2932 N N . ALA A 1 384 ? 15.874 -15.146 -19.357 1.00 94.75 384 ALA A N 1
ATOM 2933 C CA . ALA A 1 384 ? 15.814 -16.462 -18.735 1.00 94.75 384 ALA A CA 1
ATOM 2934 C C . ALA A 1 384 ? 15.806 -16.373 -17.196 1.00 94.75 384 ALA A C 1
ATOM 2936 O O . ALA A 1 384 ? 16.682 -15.782 -16.570 1.00 94.75 38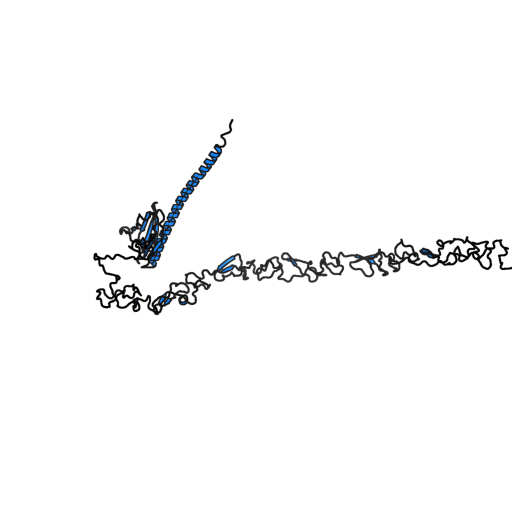4 ALA A O 1
ATOM 2937 N N . GLY A 1 385 ? 14.812 -17.003 -16.570 1.00 92.00 385 GLY A N 1
ATOM 2938 C CA . GLY A 1 385 ? 14.602 -16.984 -15.122 1.00 92.00 385 GLY A CA 1
ATOM 2939 C C . GLY A 1 385 ? 13.897 -15.732 -14.597 1.00 92.00 385 GLY A C 1
ATOM 2940 O O . GLY A 1 385 ? 13.614 -15.669 -13.402 1.00 92.00 385 GLY A O 1
ATOM 2941 N N . SER A 1 386 ? 13.582 -14.756 -15.455 1.00 94.19 386 SER A N 1
ATOM 2942 C CA . SER A 1 386 ? 12.815 -13.576 -15.052 1.00 94.19 386 SER A CA 1
ATOM 2943 C C . SER A 1 386 ? 11.361 -13.936 -14.725 1.00 94.19 386 SER A C 1
ATOM 2945 O O . SER A 1 386 ? 10.757 -14.808 -15.362 1.00 94.19 386 SER A O 1
ATOM 2947 N N . THR A 1 387 ? 10.796 -13.267 -13.721 1.00 95.00 387 THR A N 1
ATOM 2948 C CA . THR A 1 387 ? 9.438 -13.507 -13.216 1.00 95.00 387 THR A CA 1
ATOM 2949 C C . THR A 1 387 ? 8.507 -12.342 -13.520 1.00 95.00 387 THR A C 1
ATOM 2951 O O . THR A 1 387 ? 8.930 -11.186 -13.578 1.00 95.00 387 THR A O 1
ATOM 2954 N N . LYS A 1 388 ? 7.217 -12.656 -13.649 1.00 95.12 388 LYS A N 1
ATOM 2955 C CA . LYS A 1 388 ? 6.138 -11.678 -13.779 1.00 95.12 388 LYS A CA 1
ATOM 2956 C C . LYS A 1 388 ? 6.082 -10.778 -12.548 1.00 95.12 388 LYS A C 1
ATOM 2958 O O . LYS A 1 388 ? 6.454 -11.178 -11.447 1.00 95.12 388 LYS A O 1
ATOM 2963 N N . SER A 1 389 ? 5.586 -9.562 -12.737 1.00 93.62 389 SER A N 1
ATOM 2964 C CA . SER A 1 389 ? 5.218 -8.657 -11.645 1.00 93.62 389 SER A CA 1
ATOM 2965 C C . SER A 1 389 ? 3.706 -8.681 -11.449 1.00 93.62 389 SER A C 1
ATOM 2967 O O . SER A 1 389 ? 2.961 -8.763 -12.428 1.00 93.62 389 SER A O 1
ATOM 2969 N N . CYS A 1 390 ? 3.249 -8.600 -10.202 1.00 95.31 390 CYS A N 1
ATOM 2970 C CA . CYS A 1 390 ? 1.834 -8.408 -9.927 1.00 95.31 390 CYS A CA 1
ATOM 2971 C C . CYS A 1 390 ? 1.467 -6.944 -10.203 1.00 95.31 390 CYS A C 1
ATOM 2973 O O . CYS A 1 390 ? 2.025 -6.031 -9.593 1.00 95.31 390 CYS A O 1
ATOM 2975 N N . ILE A 1 391 ? 0.596 -6.706 -11.184 1.00 93.00 391 ILE A N 1
ATOM 2976 C CA . ILE A 1 391 ? 0.175 -5.362 -11.589 1.00 93.00 391 ILE A CA 1
ATOM 2977 C C . ILE A 1 391 ? -1.345 -5.361 -11.722 1.00 93.00 391 ILE A C 1
ATOM 2979 O O . ILE A 1 391 ? -1.892 -6.010 -12.617 1.00 93.00 391 ILE A O 1
ATOM 2983 N N . ALA A 1 392 ? -2.002 -4.586 -10.855 1.00 91.06 392 ALA A N 1
ATOM 2984 C CA . ALA A 1 392 ? -3.458 -4.448 -10.795 1.00 91.06 392 ALA A CA 1
ATOM 2985 C C . ALA A 1 392 ? -4.186 -5.801 -10.647 1.00 91.06 392 ALA A C 1
ATOM 2987 O O . ALA A 1 392 ? -5.100 -6.093 -11.421 1.00 91.06 392 ALA A O 1
ATOM 2988 N N . GLY A 1 393 ? -3.754 -6.631 -9.689 1.00 92.56 393 GLY A N 1
ATOM 2989 C CA . GLY A 1 393 ? -4.382 -7.919 -9.389 1.00 92.56 393 GLY A CA 1
ATOM 2990 C C . GLY A 1 393 ? -4.209 -8.986 -10.459 1.00 92.56 393 GLY A C 1
ATOM 2991 O O . GLY A 1 393 ? -5.083 -9.823 -10.681 1.00 92.56 393 GLY A O 1
ATOM 2992 N N . SER A 1 394 ? -3.127 -8.912 -11.230 1.00 94.81 394 SER A N 1
ATOM 2993 C CA . SER A 1 394 ? -2.811 -9.911 -12.245 1.00 94.81 394 SER A CA 1
ATOM 2994 C C . SER A 1 394 ? -1.316 -9.981 -12.512 1.00 94.81 394 SER A C 1
ATOM 2996 O O . SER A 1 394 ? -0.628 -8.964 -12.609 1.00 94.81 394 SER A O 1
ATOM 2998 N N . TRP A 1 395 ? -0.820 -11.202 -12.707 1.00 95.56 395 TRP A N 1
ATOM 2999 C CA . TRP A 1 395 ? 0.560 -11.448 -13.110 1.00 95.56 395 TRP A CA 1
ATOM 3000 C C . TRP A 1 395 ? 0.798 -10.985 -14.548 1.00 95.56 395 TRP A C 1
ATOM 3002 O O . TRP A 1 395 ? 0.285 -11.577 -15.503 1.00 95.56 395 TRP A O 1
ATOM 3012 N N . GLN A 1 396 ? 1.622 -9.954 -14.709 1.00 95.56 396 GLN A N 1
ATOM 3013 C CA . GLN A 1 396 ? 1.980 -9.381 -16.004 1.00 95.56 396 GLN A CA 1
ATOM 3014 C C . GLN A 1 396 ? 3.474 -9.526 -16.271 1.00 95.56 396 GLN A C 1
ATOM 3016 O O . GLN A 1 396 ? 4.290 -9.517 -15.347 1.00 95.56 396 GLN A O 1
ATOM 3021 N N . ASP A 1 397 ? 3.823 -9.672 -17.550 1.00 93.94 397 ASP A N 1
ATOM 3022 C CA . ASP A 1 397 ? 5.227 -9.693 -17.944 1.00 93.94 397 ASP A CA 1
ATOM 3023 C C . ASP A 1 397 ? 5.893 -8.362 -17.602 1.00 93.94 397 ASP A C 1
ATOM 3025 O O . ASP A 1 397 ? 5.369 -7.295 -17.924 1.00 93.94 397 ASP A O 1
ATOM 3029 N N . ASN A 1 398 ? 7.058 -8.435 -16.966 1.00 92.88 398 ASN A N 1
ATOM 3030 C CA . ASN A 1 398 ? 7.868 -7.265 -16.669 1.00 92.88 398 ASN A CA 1
ATOM 3031 C C . ASN A 1 398 ? 9.351 -7.615 -16.794 1.00 92.88 398 ASN A C 1
ATOM 3033 O O . ASN A 1 398 ? 9.881 -8.402 -16.008 1.00 92.88 398 ASN A O 1
ATOM 3037 N N . TYR A 1 399 ? 10.007 -7.009 -17.780 1.00 93.81 399 TYR A N 1
ATOM 3038 C CA . TYR A 1 399 ? 11.413 -7.258 -18.095 1.00 93.81 399 TYR A CA 1
ATOM 3039 C C . TYR A 1 399 ? 12.341 -6.118 -17.650 1.00 93.81 399 TYR A C 1
ATOM 3041 O O . TYR A 1 399 ? 13.551 -6.296 -17.614 1.00 93.81 399 TYR A O 1
ATOM 3049 N N . GLY A 1 400 ? 11.806 -4.971 -17.208 1.00 87.81 400 GLY A N 1
ATOM 3050 C CA . GLY A 1 400 ? 12.614 -3.783 -16.893 1.00 87.81 400 GLY A CA 1
ATOM 3051 C C . GLY A 1 400 ? 13.580 -3.938 -15.707 1.00 87.81 400 GLY A C 1
ATOM 3052 O O . GLY A 1 400 ? 14.448 -3.092 -15.515 1.00 87.81 400 GLY A O 1
ATOM 3053 N N . GLY A 1 401 ? 13.432 -4.998 -14.904 1.00 87.81 401 GLY A N 1
ATOM 3054 C CA . GLY A 1 401 ? 14.348 -5.348 -13.811 1.00 87.81 401 GLY A CA 1
ATOM 3055 C C . GLY A 1 401 ? 15.386 -6.418 -14.167 1.00 87.81 401 GLY A C 1
ATOM 3056 O O . GLY A 1 401 ? 16.168 -6.810 -13.301 1.00 87.81 401 GLY A O 1
ATOM 3057 N N . VAL A 1 402 ? 15.378 -6.926 -15.401 1.00 92.62 402 VAL A N 1
ATOM 3058 C CA . VAL A 1 402 ? 16.313 -7.957 -15.858 1.00 92.62 402 VAL A CA 1
ATOM 3059 C C . VAL A 1 402 ? 17.687 -7.328 -16.108 1.00 92.62 402 VAL A C 1
ATOM 3061 O O . VAL A 1 402 ? 17.805 -6.235 -16.661 1.00 92.62 402 VAL A O 1
ATOM 3064 N N . ALA A 1 403 ? 18.748 -7.998 -15.657 1.00 92.12 403 ALA A N 1
ATOM 3065 C CA . ALA A 1 403 ? 20.111 -7.521 -15.863 1.00 92.12 403 ALA A CA 1
ATOM 3066 C C . ALA A 1 403 ? 20.459 -7.529 -17.358 1.00 92.12 403 ALA A C 1
ATOM 3068 O O . ALA A 1 403 ? 20.239 -8.537 -18.020 1.00 92.12 403 ALA A O 1
ATOM 3069 N N . ASN A 1 404 ? 21.038 -6.429 -17.852 1.00 91.44 404 ASN A N 1
ATOM 3070 C CA . ASN A 1 404 ? 21.347 -6.204 -19.271 1.00 91.44 404 ASN A CA 1
ATOM 3071 C C . ASN A 1 404 ? 20.115 -6.175 -20.192 1.00 91.44 404 ASN A C 1
ATOM 3073 O O . ASN A 1 404 ? 20.250 -6.423 -21.378 1.00 91.44 404 ASN A O 1
ATOM 3077 N N . TYR A 1 405 ? 18.930 -5.867 -19.657 1.00 93.94 405 TYR A N 1
ATOM 3078 C CA . TYR A 1 405 ? 17.763 -5.595 -20.491 1.00 93.94 405 TYR A CA 1
ATOM 3079 C C . TYR A 1 405 ? 17.941 -4.293 -21.290 1.00 93.94 405 TYR A C 1
ATOM 3081 O O . TYR A 1 405 ? 18.279 -3.252 -20.714 1.00 93.94 405 TYR A O 1
ATOM 3089 N N . GLU A 1 406 ? 17.662 -4.335 -22.590 1.00 92.12 406 GLU A N 1
ATOM 3090 C CA . GLU A 1 406 ? 17.804 -3.231 -23.541 1.00 92.12 406 GLU A CA 1
ATOM 3091 C C . GLU A 1 406 ? 16.499 -3.071 -24.320 1.00 92.12 406 GLU A C 1
ATOM 3093 O O . GLU A 1 406 ? 16.073 -4.003 -24.962 1.00 92.12 406 GLU A O 1
ATOM 3098 N N . ALA A 1 407 ? 15.831 -1.916 -24.288 1.00 90.19 407 ALA A N 1
ATOM 3099 C CA . ALA A 1 407 ? 14.625 -1.700 -25.098 1.00 90.19 407 ALA A CA 1
ATOM 3100 C C . ALA A 1 407 ? 14.727 -0.371 -25.864 1.00 90.19 407 ALA A C 1
ATOM 3102 O O . ALA A 1 407 ? 14.537 0.689 -25.249 1.00 90.19 407 ALA A O 1
ATOM 3103 N N . PRO A 1 408 ? 14.991 -0.373 -27.187 1.00 88.31 408 PRO A N 1
ATOM 3104 C CA . PRO A 1 408 ? 15.188 -1.538 -28.073 1.00 88.31 408 PRO A CA 1
ATOM 3105 C C . PRO A 1 408 ? 16.584 -2.179 -27.938 1.00 88.31 408 PRO A C 1
ATOM 3107 O O . PRO A 1 408 ? 17.459 -1.566 -27.326 1.00 88.31 408 PRO A O 1
ATOM 3110 N N . GLU A 1 409 ? 16.788 -3.347 -28.554 1.00 90.81 409 GLU A N 1
ATOM 3111 C CA . GLU A 1 409 ? 18.081 -4.043 -28.672 1.00 90.81 409 GLU A CA 1
ATOM 3112 C C . GLU A 1 409 ? 19.178 -3.125 -29.251 1.00 90.81 409 GLU A C 1
ATOM 3114 O O . GLU A 1 409 ? 18.977 -2.432 -30.259 1.00 90.81 409 GLU A O 1
ATOM 3119 N N . THR A 1 410 ? 20.346 -3.082 -28.601 1.00 90.75 410 THR A N 1
ATOM 3120 C CA . THR A 1 410 ? 21.503 -2.269 -29.025 1.00 90.75 410 THR A CA 1
ATOM 3121 C C . THR A 1 410 ? 22.830 -3.026 -29.054 1.00 90.75 410 THR A C 1
ATOM 3123 O O . THR A 1 410 ? 23.822 -2.483 -29.562 1.00 90.75 410 THR A O 1
ATOM 3126 N N . SER A 1 411 ? 22.854 -4.271 -28.578 1.00 88.62 411 SER A N 1
ATOM 3127 C CA . SER A 1 411 ? 24.048 -5.101 -28.459 1.00 88.62 411 SER A CA 1
ATOM 3128 C C . SER A 1 411 ? 24.029 -6.289 -29.431 1.00 88.62 411 SER A C 1
ATOM 3130 O O . SER A 1 411 ? 23.015 -6.923 -29.649 1.00 88.62 411 SER A O 1
ATOM 3132 N N . CYS A 1 412 ? 25.186 -6.599 -30.029 1.00 89.88 412 CYS A N 1
ATOM 3133 C CA . CYS A 1 412 ? 25.383 -7.771 -30.897 1.00 89.88 412 CYS A CA 1
ATOM 3134 C C . CYS A 1 412 ? 26.083 -8.901 -30.131 1.00 89.88 412 CYS A C 1
ATOM 3136 O O . CYS A 1 412 ? 27.238 -9.236 -30.436 1.00 89.88 412 CYS A O 1
ATOM 3138 N N . ASP A 1 413 ? 25.462 -9.425 -29.081 1.00 90.44 413 ASP A N 1
ATOM 3139 C CA . ASP A 1 413 ? 26.073 -10.434 -28.209 1.00 90.44 413 ASP A CA 1
ATOM 3140 C C . ASP A 1 413 ? 25.460 -11.834 -28.359 1.00 90.44 413 ASP A C 1
ATOM 3142 O O . ASP A 1 413 ? 25.930 -12.788 -27.726 1.00 90.44 413 ASP A O 1
ATOM 3146 N N . GLY A 1 414 ? 24.497 -11.990 -29.273 1.00 89.44 414 GLY A N 1
ATOM 3147 C CA . GLY A 1 414 ? 23.816 -13.251 -29.532 1.00 89.44 414 GLY A CA 1
ATOM 3148 C C . GLY A 1 414 ? 22.809 -13.615 -28.444 1.00 89.44 414 GLY A C 1
ATOM 3149 O O . GLY A 1 414 ? 22.433 -14.790 -28.342 1.00 89.44 414 GLY A O 1
ATOM 3150 N N . LEU A 1 415 ? 22.407 -12.648 -27.618 1.00 92.69 415 LEU A N 1
ATOM 3151 C CA . LEU A 1 415 ? 21.346 -12.774 -26.633 1.00 92.69 415 LEU A CA 1
ATOM 3152 C C . LEU A 1 415 ? 20.142 -11.919 -27.054 1.00 92.69 415 LEU A C 1
ATOM 3154 O O . LEU A 1 415 ? 20.255 -10.957 -27.795 1.00 92.69 415 LEU A O 1
ATOM 3158 N N . ASP A 1 416 ? 18.963 -12.348 -26.614 1.00 93.75 416 ASP A N 1
ATOM 3159 C CA . ASP A 1 416 ? 17.732 -11.555 -26.658 1.00 93.75 416 ASP A CA 1
ATOM 3160 C C . ASP A 1 416 ? 17.750 -10.631 -25.432 1.00 93.75 416 ASP A C 1
ATOM 3162 O O . ASP A 1 416 ? 17.531 -11.122 -24.312 1.00 93.75 416 ASP A O 1
ATOM 3166 N N . ASN A 1 417 ? 18.116 -9.358 -25.611 1.00 93.12 417 ASN A N 1
ATOM 3167 C CA . ASN A 1 417 ? 18.246 -8.383 -24.527 1.00 93.12 417 ASN A CA 1
ATOM 3168 C C . ASN A 1 417 ? 16.995 -7.512 -24.375 1.00 93.12 417 ASN A C 1
ATOM 3170 O O . ASN A 1 417 ? 16.794 -6.940 -23.302 1.00 93.12 417 ASN A O 1
ATOM 3174 N N . ASP A 1 418 ? 16.117 -7.464 -25.377 1.00 93.12 418 ASP A N 1
ATOM 3175 C CA . ASP A 1 418 ? 14.847 -6.727 -25.334 1.00 93.12 418 ASP A CA 1
ATOM 3176 C C . ASP A 1 418 ? 13.615 -7.590 -25.004 1.00 93.12 418 ASP A C 1
ATOM 3178 O O . ASP A 1 418 ? 12.512 -7.079 -24.766 1.00 93.12 418 ASP A O 1
ATOM 3182 N N . CYS A 1 419 ? 13.820 -8.901 -24.880 1.00 94.06 419 CYS A N 1
ATOM 3183 C CA . CYS A 1 419 ? 12.822 -9.905 -24.546 1.00 94.06 419 CYS A CA 1
ATOM 3184 C C . CYS A 1 419 ? 11.657 -9.996 -25.543 1.00 94.06 419 CYS A C 1
ATOM 3186 O O . CYS A 1 419 ? 10.569 -10.460 -25.166 1.00 94.06 419 CYS A O 1
ATOM 3188 N N . ASP A 1 420 ? 11.832 -9.599 -26.804 1.00 92.38 420 ASP A N 1
ATOM 3189 C CA . ASP A 1 420 ? 10.799 -9.724 -27.833 1.00 92.38 420 ASP A CA 1
ATOM 3190 C C . ASP A 1 420 ? 10.708 -11.160 -28.415 1.00 92.38 420 ASP A C 1
ATOM 3192 O O . ASP A 1 420 ? 9.652 -11.598 -28.912 1.00 92.38 420 ASP A O 1
ATOM 3196 N N . GLY A 1 421 ? 11.742 -11.977 -28.187 1.00 90.75 421 GLY A N 1
ATOM 3197 C CA . GLY A 1 421 ? 11.880 -13.358 -28.648 1.00 90.75 421 GLY A CA 1
ATOM 3198 C C . GLY A 1 421 ? 12.692 -13.529 -29.933 1.00 90.75 421 GLY A C 1
ATOM 3199 O O . GLY A 1 421 ? 12.710 -14.643 -30.473 1.00 90.75 421 GLY A O 1
ATOM 3200 N N . LEU A 1 422 ? 13.298 -12.464 -30.441 1.00 90.38 422 LEU A N 1
ATOM 3201 C CA . LEU A 1 422 ? 14.298 -12.456 -31.496 1.00 90.38 422 LEU A CA 1
ATOM 3202 C C . LEU A 1 422 ? 15.686 -12.260 -30.864 1.00 90.38 422 LEU A C 1
ATOM 3204 O O . LEU A 1 422 ? 15.848 -12.320 -29.653 1.00 90.38 422 LEU A O 1
ATOM 3208 N N . THR A 1 423 ? 16.733 -12.274 -31.675 1.00 90.75 423 THR A N 1
ATOM 3209 C CA . THR A 1 423 ? 18.110 -12.170 -31.178 1.00 90.75 423 THR A CA 1
ATOM 3210 C C . THR A 1 423 ? 18.846 -11.231 -32.103 1.00 90.75 423 THR A C 1
ATOM 3212 O O . THR A 1 423 ? 18.864 -11.486 -33.315 1.00 90.75 423 THR A O 1
ATOM 3215 N N . ASP A 1 424 ? 19.465 -10.201 -31.527 1.00 89.31 424 ASP A N 1
ATOM 3216 C CA . ASP A 1 424 ? 20.235 -9.174 -32.228 1.00 89.31 424 ASP A CA 1
ATOM 3217 C C . ASP A 1 424 ? 19.459 -8.513 -33.403 1.00 89.31 424 ASP A C 1
ATOM 3219 O O . ASP A 1 424 ? 20.027 -8.178 -34.453 1.00 89.31 424 ASP A O 1
ATOM 3223 N N . GLU A 1 425 ? 18.133 -8.382 -33.310 1.00 88.00 425 GLU A N 1
ATOM 3224 C CA . GLU A 1 425 ? 17.309 -7.850 -34.395 1.00 88.00 425 GLU A CA 1
ATOM 3225 C C . GLU A 1 425 ? 17.474 -6.337 -34.581 1.00 88.00 425 GLU A C 1
ATOM 3227 O O . GLU A 1 425 ? 17.722 -5.565 -33.665 1.00 88.00 425 GLU A O 1
ATOM 3232 N N . GLY A 1 426 ? 17.375 -5.884 -35.834 1.00 83.56 426 GLY A N 1
ATOM 3233 C CA . GLY A 1 426 ? 17.567 -4.468 -36.170 1.00 83.56 426 GLY A CA 1
ATOM 3234 C C . GLY A 1 426 ? 19.018 -3.977 -36.082 1.00 83.56 426 GLY A C 1
ATOM 3235 O O . GLY A 1 426 ? 19.296 -2.855 -36.511 1.00 83.56 426 GLY A O 1
ATOM 3236 N N . LEU A 1 427 ? 19.950 -4.814 -35.620 1.00 84.50 427 LEU A N 1
ATOM 3237 C CA . LEU A 1 427 ? 21.371 -4.511 -35.532 1.00 84.50 427 LEU A CA 1
ATOM 3238 C C . LEU A 1 427 ? 22.135 -5.120 -36.708 1.00 84.50 427 LEU A C 1
ATOM 3240 O O . LEU A 1 427 ? 22.594 -6.260 -36.700 1.00 84.50 427 LEU A O 1
ATOM 3244 N N . THR A 1 428 ? 22.290 -4.326 -37.763 1.00 85.56 428 THR A N 1
ATOM 3245 C CA . THR A 1 428 ? 23.070 -4.719 -38.938 1.00 85.56 428 THR A CA 1
ATOM 3246 C C . THR A 1 428 ? 24.123 -3.677 -39.257 1.00 85.56 428 THR A C 1
ATOM 3248 O O . THR A 1 428 ? 23.809 -2.511 -39.493 1.00 85.56 428 THR A O 1
ATOM 3251 N N . THR A 1 429 ? 25.373 -4.118 -39.336 1.00 88.38 429 THR A N 1
ATOM 3252 C CA . THR A 1 429 ? 26.465 -3.368 -39.950 1.00 88.38 429 THR A CA 1
ATOM 3253 C C . THR A 1 429 ? 26.780 -3.986 -41.308 1.00 88.38 429 THR A C 1
ATOM 3255 O O . THR A 1 429 ? 26.788 -5.209 -41.465 1.00 88.38 429 THR A O 1
ATOM 3258 N N . THR A 1 430 ? 27.022 -3.151 -42.316 1.00 92.81 430 THR A N 1
ATOM 3259 C CA . THR A 1 430 ? 27.473 -3.618 -43.629 1.00 92.81 430 THR A CA 1
ATOM 3260 C C . THR A 1 430 ? 28.971 -3.908 -43.573 1.00 92.81 430 THR A C 1
ATOM 3262 O O . THR A 1 430 ? 29.767 -3.005 -43.321 1.00 92.81 430 THR A O 1
ATOM 3265 N N . TYR A 1 431 ? 29.350 -5.157 -43.829 1.00 95.12 431 TYR A N 1
ATOM 3266 C CA . TYR A 1 431 ? 30.736 -5.584 -43.992 1.00 95.12 431 TYR A CA 1
ATOM 3267 C C . TYR A 1 431 ? 31.017 -5.918 -45.461 1.00 95.12 431 TYR A C 1
ATOM 3269 O O . TYR A 1 431 ? 30.118 -6.349 -46.183 1.00 95.12 431 TYR A O 1
ATOM 3277 N N . TYR A 1 432 ? 32.262 -5.761 -45.894 1.00 96.12 432 TYR A N 1
ATOM 3278 C CA . TYR A 1 432 ? 32.728 -5.951 -47.269 1.00 96.12 432 TYR A CA 1
ATOM 3279 C C . TYR A 1 432 ? 33.696 -7.125 -47.331 1.00 96.12 432 TYR A C 1
ATOM 3281 O O . TYR A 1 432 ? 34.478 -7.305 -46.402 1.00 96.12 432 TYR A O 1
ATOM 3289 N N . GLN A 1 433 ? 33.592 -7.961 -48.361 1.00 96.56 433 GLN A N 1
ATOM 3290 C CA . GLN A 1 433 ? 34.438 -9.146 -48.499 1.00 96.56 433 GLN A CA 1
ATOM 3291 C C . GLN A 1 433 ? 35.909 -8.726 -48.606 1.00 96.56 433 GLN A C 1
ATOM 3293 O O . GLN A 1 433 ? 36.200 -7.793 -49.337 1.00 96.56 433 GLN A O 1
ATOM 3298 N N . ASP A 1 434 ? 36.777 -9.410 -47.866 1.00 95.81 434 ASP A N 1
ATOM 3299 C CA . ASP A 1 434 ? 38.239 -9.275 -47.876 1.00 95.81 434 ASP A CA 1
ATOM 3300 C C . ASP A 1 434 ? 38.806 -10.645 -48.277 1.00 95.81 434 ASP A C 1
ATOM 3302 O O . ASP A 1 434 ? 38.973 -11.553 -47.448 1.00 95.81 434 ASP A O 1
ATOM 3306 N N . PHE A 1 435 ? 38.937 -10.860 -49.583 1.00 95.56 435 PHE A N 1
ATOM 3307 C CA . PHE A 1 435 ? 39.237 -12.164 -50.167 1.00 95.56 435 PHE A CA 1
ATOM 3308 C C . PHE A 1 435 ? 40.738 -12.479 -50.169 1.00 95.56 435 PHE A C 1
ATOM 3310 O O . PHE A 1 435 ? 41.107 -13.654 -50.050 1.00 95.56 435 PHE A O 1
ATOM 3317 N N . ASP A 1 436 ? 41.604 -11.470 -50.226 1.00 94.38 436 ASP A N 1
ATOM 3318 C CA . ASP A 1 436 ? 43.061 -11.633 -50.171 1.00 94.38 436 ASP A CA 1
ATOM 3319 C C . ASP A 1 436 ? 43.688 -11.386 -48.782 1.00 94.38 436 ASP A C 1
ATOM 3321 O O . ASP A 1 436 ? 44.875 -11.678 -48.587 1.00 94.38 436 ASP A O 1
ATOM 3325 N N . SER A 1 437 ? 42.869 -11.018 -47.788 1.00 93.88 437 SER A N 1
ATOM 3326 C CA . SER A 1 437 ? 43.216 -10.883 -46.366 1.00 93.88 437 SER A CA 1
ATOM 3327 C C . SER A 1 437 ? 44.161 -9.724 -46.042 1.00 93.88 437 SER A C 1
ATOM 3329 O O . SER A 1 437 ? 45.029 -9.854 -45.166 1.00 93.88 437 SER A O 1
ATOM 3331 N N . ASP A 1 438 ? 43.999 -8.592 -46.719 1.00 93.12 438 ASP A N 1
ATOM 3332 C CA . ASP A 1 438 ? 44.810 -7.390 -46.520 1.00 93.12 438 ASP A CA 1
ATOM 3333 C C . ASP A 1 438 ? 44.172 -6.325 -45.600 1.00 93.12 438 ASP A C 1
ATOM 3335 O O . ASP A 1 438 ? 44.854 -5.396 -45.151 1.00 93.12 438 ASP A O 1
ATOM 3339 N N . ASN A 1 439 ? 42.933 -6.578 -45.165 1.00 94.19 439 ASN A N 1
ATOM 3340 C CA . ASN A 1 439 ? 42.044 -5.753 -44.341 1.00 94.19 439 ASN A CA 1
ATOM 3341 C C . ASN A 1 439 ? 41.271 -4.634 -45.056 1.00 94.19 439 ASN A C 1
ATOM 3343 O O . ASN A 1 439 ? 40.526 -3.912 -44.381 1.00 94.19 439 ASN A O 1
ATOM 3347 N N . TYR A 1 440 ? 41.397 -4.507 -46.370 1.00 95.50 440 TYR A N 1
ATOM 3348 C CA . TYR A 1 440 ? 40.543 -3.673 -47.202 1.00 95.50 440 TYR A CA 1
ATOM 3349 C C . TYR A 1 440 ? 39.514 -4.565 -47.896 1.00 95.50 440 TYR A C 1
ATOM 3351 O O . TYR A 1 440 ? 39.763 -5.728 -48.176 1.00 95.50 440 TYR A O 1
ATOM 3359 N N . GLY A 1 441 ? 38.294 -4.059 -48.049 1.00 95.25 441 GLY A N 1
ATOM 3360 C CA . GLY A 1 441 ? 37.180 -4.855 -48.544 1.00 95.25 441 GLY A CA 1
ATOM 3361 C C . GLY A 1 441 ? 36.668 -4.372 -49.887 1.00 95.25 441 GLY A C 1
ATOM 3362 O O . GLY A 1 441 ? 36.685 -3.178 -50.195 1.00 95.25 441 GLY A O 1
ATOM 3363 N N . ASN A 1 442 ? 36.121 -5.305 -50.656 1.00 94.12 442 ASN A N 1
ATOM 3364 C CA . ASN A 1 442 ? 35.517 -5.061 -51.953 1.00 94.12 442 ASN A CA 1
ATOM 3365 C C . ASN A 1 442 ? 34.175 -4.314 -51.840 1.00 94.12 442 ASN A C 1
ATOM 3367 O O . ASN A 1 442 ? 33.188 -4.894 -51.371 1.00 94.12 442 ASN A O 1
ATOM 3371 N N . PRO A 1 443 ? 34.048 -3.081 -52.363 1.00 92.56 443 PRO A N 1
ATOM 3372 C CA . PRO A 1 443 ? 32.808 -2.308 -52.278 1.00 92.56 443 PRO A CA 1
ATOM 3373 C C . PRO A 1 443 ? 31.626 -2.938 -53.034 1.00 92.56 443 PRO A C 1
ATOM 3375 O O . PRO A 1 443 ? 30.474 -2.587 -52.772 1.00 92.56 443 PRO A O 1
ATOM 3378 N N . ALA A 1 444 ? 31.880 -3.854 -53.976 1.00 93.06 444 ALA A N 1
ATOM 3379 C CA . ALA A 1 444 ? 30.845 -4.520 -54.766 1.00 93.06 444 ALA A CA 1
ATOM 3380 C C . ALA A 1 444 ? 30.287 -5.793 -54.108 1.00 93.06 444 ALA A C 1
ATOM 3382 O O . ALA A 1 444 ? 29.228 -6.271 -54.528 1.00 93.06 444 ALA A O 1
ATOM 3383 N N . VAL A 1 445 ? 30.973 -6.346 -53.102 1.00 93.94 445 VAL A N 1
ATOM 3384 C CA . VAL A 1 445 ? 30.548 -7.563 -52.402 1.00 93.94 445 VAL A CA 1
ATOM 3385 C C . VAL A 1 445 ? 30.440 -7.277 -50.914 1.00 93.94 445 VAL A C 1
ATOM 3387 O O . VAL A 1 445 ? 31.426 -7.282 -50.184 1.00 93.94 445 VAL A O 1
ATOM 3390 N N . SER A 1 446 ? 29.210 -7.061 -50.457 1.00 94.12 446 SER A N 1
ATOM 3391 C CA . SER A 1 446 ? 28.918 -6.775 -49.058 1.00 94.12 446 SER A CA 1
ATOM 3392 C C . SER A 1 446 ? 27.876 -7.720 -48.468 1.00 94.12 446 SER A C 1
ATOM 3394 O O . SER A 1 446 ? 27.089 -8.354 -49.176 1.00 94.12 446 SER A O 1
ATOM 3396 N N . GLN A 1 447 ? 27.899 -7.828 -47.145 1.00 93.19 447 GLN A N 1
ATOM 3397 C CA . GLN A 1 447 ? 26.946 -8.577 -46.344 1.00 93.19 447 GLN A CA 1
ATOM 3398 C C . GLN A 1 447 ? 26.562 -7.751 -45.113 1.00 93.19 447 GLN A C 1
ATOM 3400 O O . GLN A 1 447 ? 27.4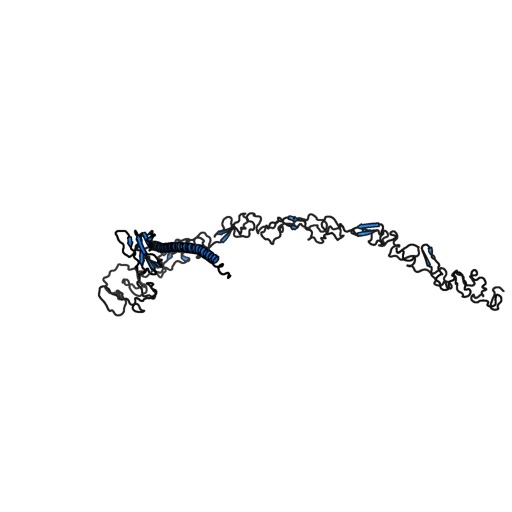20 -7.186 -44.439 1.00 93.19 447 GLN A O 1
ATOM 3405 N N . GLU A 1 448 ? 25.270 -7.710 -44.800 1.00 91.62 448 GLU A N 1
ATOM 3406 C CA . GLU A 1 448 ? 24.774 -7.169 -43.535 1.00 91.62 448 GLU A CA 1
ATOM 3407 C C . GLU A 1 448 ? 24.835 -8.247 -42.449 1.00 91.62 448 GLU A C 1
ATOM 3409 O O . GLU A 1 448 ? 24.346 -9.366 -42.636 1.00 91.62 448 GLU A O 1
ATOM 3414 N N . ALA A 1 449 ? 25.465 -7.921 -41.323 1.00 87.62 449 ALA A N 1
ATOM 3415 C CA . ALA A 1 449 ? 25.548 -8.785 -40.152 1.00 87.62 449 ALA A CA 1
ATOM 3416 C C . ALA A 1 449 ? 25.720 -7.945 -38.879 1.00 87.62 449 ALA A C 1
ATOM 3418 O O . ALA A 1 449 ? 26.201 -6.815 -38.937 1.00 87.62 449 ALA A O 1
ATOM 3419 N N . CYS A 1 450 ? 25.346 -8.499 -37.728 1.00 86.31 450 CYS A N 1
ATOM 3420 C CA . CYS A 1 450 ? 25.551 -7.841 -36.435 1.00 86.31 450 CYS A CA 1
ATOM 3421 C C . CYS A 1 450 ? 27.031 -7.878 -36.021 1.00 86.31 450 CYS A C 1
ATOM 3423 O O . CYS A 1 450 ? 27.623 -6.882 -35.617 1.00 86.31 450 CYS A O 1
ATOM 3425 N N . THR A 1 451 ? 27.664 -9.040 -36.195 1.00 88.56 451 THR A N 1
ATOM 3426 C CA . THR A 1 451 ? 29.092 -9.250 -35.944 1.00 88.56 451 THR A CA 1
ATOM 3427 C C . THR A 1 451 ? 29.839 -9.455 -37.257 1.00 88.56 451 THR A C 1
ATOM 3429 O O . THR A 1 451 ? 29.280 -9.985 -38.218 1.00 88.56 451 THR A O 1
ATOM 3432 N N . LYS A 1 452 ? 31.115 -9.045 -37.301 1.00 90.00 452 LYS A N 1
ATOM 3433 C CA . LYS A 1 452 ? 31.988 -9.183 -38.479 1.00 90.00 452 LYS A CA 1
ATOM 3434 C C . LYS A 1 452 ? 32.012 -10.642 -38.969 1.00 90.00 452 LYS A C 1
ATOM 3436 O O . LYS A 1 452 ? 32.570 -11.490 -38.264 1.00 90.00 452 LYS A O 1
ATOM 3441 N N . PRO A 1 453 ? 31.486 -10.943 -40.173 1.00 91.88 453 PRO A N 1
ATOM 3442 C CA . PRO A 1 453 ? 31.592 -12.273 -40.756 1.00 91.88 453 PRO A CA 1
ATOM 3443 C C . PRO A 1 453 ? 33.051 -12.642 -41.052 1.00 91.88 453 PRO A C 1
ATOM 3445 O O . PRO A 1 453 ? 33.908 -11.784 -41.280 1.00 91.88 453 PRO A O 1
ATOM 3448 N N . ALA A 1 454 ? 33.349 -13.941 -41.070 1.00 92.12 454 ALA A N 1
ATOM 3449 C CA . ALA A 1 454 ? 34.674 -14.421 -41.452 1.00 92.12 454 ALA A CA 1
ATOM 3450 C C . ALA A 1 454 ? 34.974 -14.069 -42.922 1.00 92.12 454 ALA A C 1
ATOM 3452 O O . ALA A 1 454 ? 34.163 -14.368 -43.795 1.00 92.12 454 ALA A O 1
ATOM 3453 N N . GLY A 1 455 ? 36.142 -13.470 -43.185 1.00 92.62 455 GLY A N 1
ATOM 3454 C CA . GLY A 1 455 ? 36.539 -13.024 -44.529 1.00 92.62 455 GLY A CA 1
ATOM 3455 C C . GLY A 1 455 ? 35.898 -11.708 -44.978 1.00 92.62 455 GLY A C 1
ATOM 3456 O O . GLY A 1 455 ? 35.795 -11.472 -46.174 1.00 92.62 455 GLY A O 1
ATOM 3457 N N . TYR A 1 456 ? 35.419 -10.886 -44.038 1.00 95.69 456 TYR A N 1
ATOM 3458 C CA . TYR A 1 456 ? 34.878 -9.556 -44.317 1.00 95.69 456 TYR A CA 1
ATOM 3459 C C . TYR A 1 456 ? 35.501 -8.486 -43.403 1.00 95.69 456 TYR A C 1
ATOM 3461 O O . TYR A 1 456 ? 35.947 -8.781 -42.290 1.00 95.69 456 TYR A O 1
ATOM 3469 N N . VAL A 1 457 ? 35.507 -7.225 -43.825 1.00 95.50 457 VAL A N 1
ATOM 3470 C CA . VAL A 1 457 ? 36.037 -6.047 -43.112 1.00 95.50 457 VAL A CA 1
ATOM 3471 C C . VAL A 1 457 ? 35.072 -4.861 -43.224 1.00 95.50 457 VAL A C 1
ATOM 3473 O O . VAL A 1 457 ? 34.097 -4.912 -43.964 1.00 95.50 457 VAL A O 1
ATOM 3476 N N . LEU A 1 458 ? 35.269 -3.819 -42.411 1.00 95.19 458 LEU A N 1
ATOM 3477 C CA . LEU A 1 458 ? 34.427 -2.610 -42.460 1.00 95.19 458 LEU A CA 1
ATOM 3478 C C . LEU A 1 458 ? 34.861 -1.642 -43.557 1.00 95.19 458 LEU A C 1
ATOM 3480 O O . LEU A 1 458 ? 34.040 -0.885 -44.070 1.00 95.19 458 LEU A O 1
ATOM 3484 N N . ASP A 1 459 ? 36.155 -1.643 -43.856 1.00 94.44 459 ASP A N 1
ATOM 3485 C CA . ASP A 1 459 ? 36.725 -0.790 -44.880 1.00 94.44 459 ASP A CA 1
ATOM 3486 C C . ASP A 1 459 ? 36.322 -1.312 -46.264 1.00 94.44 459 ASP A C 1
ATOM 3488 O O . ASP A 1 459 ? 36.381 -2.508 -46.518 1.00 94.44 459 ASP A O 1
ATOM 3492 N N . ASN A 1 460 ? 35.870 -0.433 -47.149 1.00 95.00 460 ASN A N 1
ATOM 3493 C CA . ASN A 1 460 ? 35.350 -0.790 -48.470 1.00 95.00 460 ASN A CA 1
ATOM 3494 C C . ASN A 1 460 ? 36.164 -0.185 -49.611 1.00 95.00 460 ASN A C 1
ATOM 3496 O O . ASN A 1 460 ? 35.643 0.033 -50.707 1.00 95.00 460 ASN A O 1
ATOM 3500 N N . THR A 1 461 ? 37.407 0.182 -49.320 1.00 94.88 461 THR A N 1
ATOM 3501 C CA . THR A 1 461 ? 38.243 0.978 -50.215 1.00 94.88 461 THR A CA 1
ATOM 3502 C C . THR A 1 461 ? 39.183 0.141 -51.083 1.00 94.88 461 THR A C 1
ATOM 3504 O O . THR A 1 461 ? 40.017 0.709 -51.783 1.00 94.88 461 THR A O 1
ATOM 3507 N N . ASP A 1 462 ? 39.021 -1.185 -51.103 1.00 94.19 462 ASP A N 1
ATOM 3508 C CA . ASP A 1 462 ? 39.835 -2.058 -51.941 1.00 94.19 462 ASP A CA 1
ATOM 3509 C C . ASP A 1 462 ? 39.418 -1.988 -53.419 1.00 94.19 462 ASP A C 1
ATOM 3511 O O . ASP A 1 462 ? 38.264 -2.246 -53.787 1.00 94.19 462 ASP A O 1
ATOM 3515 N N . CYS A 1 463 ? 40.372 -1.645 -54.283 1.00 92.69 463 CYS A N 1
ATOM 3516 C CA . CYS A 1 463 ? 40.187 -1.637 -55.726 1.00 92.69 463 CYS A CA 1
ATOM 3517 C C . CYS A 1 463 ? 40.514 -2.986 -56.394 1.00 92.69 463 CYS A C 1
ATOM 3519 O O . CYS A 1 463 ? 40.090 -3.196 -57.537 1.00 92.69 463 CYS A O 1
ATOM 3521 N N . ASN A 1 464 ? 41.208 -3.912 -55.717 1.00 93.62 464 ASN A N 1
ATOM 3522 C CA . ASN A 1 464 ? 41.468 -5.266 -56.201 1.00 93.62 464 ASN A CA 1
ATOM 3523 C C . ASN A 1 464 ? 41.615 -6.318 -55.083 1.00 93.62 464 ASN A C 1
ATOM 3525 O O . ASN A 1 464 ? 42.693 -6.852 -54.851 1.00 93.62 464 ASN A O 1
ATOM 3529 N N . ASP A 1 465 ? 40.459 -6.781 -54.620 1.00 92.38 465 ASP A N 1
ATOM 3530 C CA . ASP A 1 465 ? 40.230 -7.843 -53.621 1.00 92.38 465 ASP A CA 1
ATOM 3531 C C . ASP A 1 465 ? 40.807 -9.239 -53.947 1.00 92.38 465 ASP A C 1
ATOM 3533 O O . ASP A 1 465 ? 40.576 -10.215 -53.243 1.00 92.38 465 ASP A O 1
ATOM 3537 N N . ASN A 1 466 ? 41.522 -9.405 -55.063 1.00 95.00 466 ASN A N 1
ATOM 3538 C CA . ASN A 1 466 ? 42.240 -10.649 -55.371 1.00 95.00 466 ASN A CA 1
ATOM 3539 C C . ASN A 1 466 ? 43.762 -10.498 -55.244 1.00 95.00 466 ASN A C 1
ATOM 3541 O O . ASN A 1 466 ? 44.495 -11.424 -55.616 1.00 95.00 466 ASN A O 1
ATOM 3545 N N . ASN A 1 467 ? 44.257 -9.342 -54.803 1.00 94.44 467 ASN A N 1
ATOM 3546 C CA . ASN A 1 467 ? 45.674 -9.048 -54.716 1.00 94.44 467 ASN A CA 1
ATOM 3547 C C . ASN A 1 467 ? 46.024 -8.093 -53.561 1.00 94.44 467 ASN A C 1
ATOM 3549 O O . ASN A 1 467 ? 46.063 -6.883 -53.747 1.00 94.44 467 ASN A O 1
ATOM 3553 N N . ILE A 1 468 ? 46.547 -8.679 -52.479 1.00 94.38 468 ILE A N 1
ATOM 3554 C CA . ILE A 1 468 ? 47.087 -8.030 -51.266 1.00 94.38 468 ILE A CA 1
ATOM 3555 C C . ILE A 1 468 ? 48.125 -6.914 -51.497 1.00 94.38 468 ILE A C 1
ATOM 3557 O O . ILE A 1 468 ? 48.603 -6.300 -50.542 1.00 94.38 468 ILE A O 1
ATOM 3561 N N . ASN A 1 469 ? 48.599 -6.705 -52.726 1.00 93.44 469 ASN A N 1
ATOM 3562 C CA . ASN A 1 469 ? 49.527 -5.632 -53.092 1.00 93.44 469 ASN A CA 1
ATOM 3563 C C . ASN A 1 469 ? 48.854 -4.466 -53.825 1.00 93.44 469 ASN A C 1
ATOM 3565 O O . ASN A 1 469 ? 49.567 -3.578 -54.284 1.00 93.44 469 ASN A O 1
ATOM 3569 N N . ILE A 1 470 ? 47.529 -4.473 -53.948 1.00 93.88 470 ILE A N 1
ATOM 3570 C CA . ILE A 1 470 ? 46.746 -3.41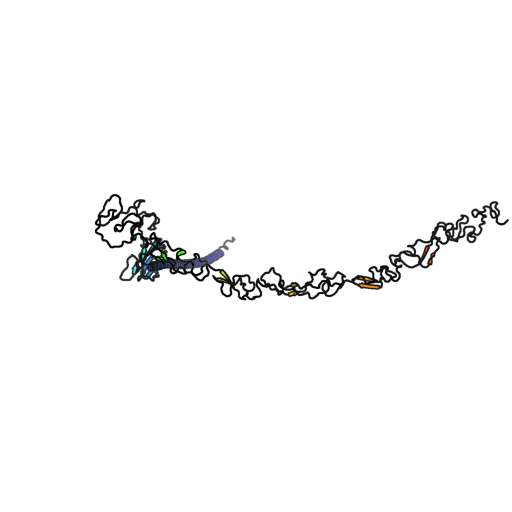9 -54.583 1.00 93.88 470 ILE A CA 1
ATOM 3571 C C . ILE A 1 470 ? 45.641 -3.021 -53.601 1.00 93.88 470 ILE A C 1
ATOM 3573 O O . ILE A 1 470 ? 44.584 -3.630 -53.593 1.00 93.88 470 ILE A O 1
ATOM 3577 N N . ASN A 1 471 ? 45.926 -2.045 -52.741 1.00 93.69 471 ASN A N 1
ATOM 3578 C CA . ASN A 1 471 ? 44.997 -1.509 -51.747 1.00 93.69 471 ASN A CA 1
ATOM 3579 C C . ASN A 1 471 ? 45.462 -0.126 -51.251 1.00 93.69 471 ASN A C 1
ATOM 3581 O O . ASN A 1 471 ? 46.650 0.179 -51.356 1.00 93.69 471 ASN A O 1
ATOM 3585 N N . PRO A 1 472 ? 44.601 0.678 -50.599 1.00 94.19 472 PRO A N 1
ATOM 3586 C CA . PRO A 1 472 ? 44.943 2.029 -50.125 1.00 94.19 472 PRO A CA 1
ATOM 3587 C C . PRO A 1 472 ? 46.127 2.159 -49.168 1.00 94.19 472 PRO A C 1
ATOM 3589 O O . PRO A 1 472 ? 46.636 3.259 -48.950 1.00 94.19 472 PRO A O 1
ATOM 3592 N N . GLY A 1 473 ? 46.562 1.059 -48.555 1.00 91.31 473 GLY A N 1
ATOM 3593 C CA . GLY A 1 473 ? 47.751 1.021 -47.709 1.00 91.31 473 GLY A CA 1
ATOM 3594 C C . GLY A 1 473 ? 49.057 0.802 -48.474 1.00 91.31 473 GLY A C 1
ATOM 3595 O O . GLY A 1 473 ? 50.119 0.757 -47.844 1.00 91.31 473 GLY A O 1
ATOM 3596 N N . LYS A 1 474 ? 49.002 0.603 -49.792 1.00 94.31 474 LYS A N 1
ATOM 3597 C CA . LYS A 1 474 ? 50.177 0.384 -50.636 1.00 94.31 474 LYS A CA 1
ATOM 3598 C C . LYS A 1 474 ? 50.708 1.690 -51.184 1.00 94.31 474 LYS A C 1
ATOM 3600 O O . LYS A 1 474 ? 50.178 2.767 -50.955 1.00 94.31 474 LYS A O 1
ATOM 3605 N N . THR A 1 475 ? 51.861 1.571 -51.814 1.00 92.69 475 THR A N 1
ATOM 3606 C CA . THR A 1 475 ? 52.556 2.666 -52.470 1.00 92.69 475 THR A CA 1
ATOM 3607 C C . THR A 1 475 ? 52.658 2.331 -53.944 1.00 92.69 475 THR A C 1
ATOM 3609 O O . THR A 1 475 ? 52.939 1.176 -54.264 1.00 92.69 475 THR A O 1
ATOM 3612 N N . GLU A 1 476 ? 52.518 3.335 -54.799 1.00 91.81 476 GLU A N 1
ATOM 3613 C CA . GLU A 1 476 ? 52.664 3.191 -56.248 1.00 91.81 476 GLU A CA 1
ATOM 3614 C C . GLU A 1 476 ? 54.025 2.605 -56.647 1.00 91.81 476 GLU A C 1
ATOM 3616 O O . GLU A 1 476 ? 55.082 3.131 -56.264 1.00 91.81 476 GLU A O 1
ATOM 3621 N N . VAL A 1 477 ? 53.978 1.535 -57.438 1.00 91.56 477 VAL A N 1
ATOM 3622 C CA . VAL A 1 477 ? 55.113 0.820 -58.030 1.00 91.56 477 VAL A CA 1
ATOM 3623 C C . VAL A 1 477 ? 55.047 1.016 -59.529 1.00 91.56 477 VAL A C 1
ATOM 3625 O O . VAL A 1 477 ? 53.993 0.793 -60.091 1.00 91.56 477 VAL A O 1
ATOM 3628 N N . CYS A 1 478 ? 56.171 1.339 -60.181 1.00 91.94 478 CYS A N 1
ATOM 3629 C CA . CYS A 1 478 ? 56.195 1.645 -61.616 1.00 91.94 478 CYS A CA 1
ATOM 3630 C C . CYS A 1 478 ? 55.894 0.423 -62.513 1.00 91.94 478 CYS A C 1
ATOM 3632 O O . CYS A 1 478 ? 56.799 -0.160 -63.124 1.00 91.94 478 CYS A O 1
ATOM 3634 N N . ASP A 1 479 ? 54.630 0.019 -62.578 1.00 91.00 479 ASP A N 1
ATOM 3635 C CA . ASP A 1 479 ? 54.122 -1.138 -63.315 1.00 91.00 479 ASP A CA 1
ATOM 3636 C C . ASP A 1 479 ? 52.832 -0.835 -64.109 1.00 91.00 479 ASP A C 1
ATOM 3638 O O . ASP A 1 479 ? 52.347 -1.684 -64.868 1.00 91.00 479 ASP A O 1
ATOM 3642 N N . GLY A 1 480 ? 52.314 0.395 -64.014 1.00 89.12 480 GLY A N 1
ATOM 3643 C CA . GLY A 1 480 ? 51.097 0.851 -64.677 1.00 89.12 480 GLY A CA 1
ATOM 3644 C C . GLY A 1 480 ? 49.793 0.422 -64.004 1.00 89.12 480 GLY A C 1
ATOM 3645 O O . GLY A 1 480 ? 48.734 0.574 -64.625 1.00 89.12 480 GLY A O 1
ATOM 3646 N N . ILE A 1 481 ? 49.850 -0.132 -62.794 1.00 91.62 481 ILE A N 1
ATOM 3647 C CA . ILE A 1 481 ? 48.703 -0.461 -61.949 1.00 91.62 481 ILE A CA 1
ATOM 3648 C C . ILE A 1 481 ? 48.583 0.611 -60.863 1.00 91.62 481 ILE A C 1
ATOM 3650 O O . ILE A 1 481 ? 49.571 1.019 -60.281 1.00 91.62 481 ILE A O 1
ATOM 3654 N N . ASP A 1 482 ? 47.354 1.034 -60.576 1.00 92.38 482 ASP A N 1
ATOM 3655 C CA . ASP A 1 482 ? 47.037 1.858 -59.403 1.00 92.38 482 ASP A CA 1
ATOM 3656 C C . ASP A 1 482 ? 47.119 0.957 -58.158 1.00 92.38 482 ASP A C 1
ATOM 3658 O O . ASP A 1 482 ? 46.184 0.203 -57.873 1.00 92.38 482 ASP A O 1
ATOM 3662 N N . ASN A 1 483 ? 48.285 0.912 -57.509 1.00 93.19 483 ASN A N 1
ATOM 3663 C CA . ASN A 1 483 ? 48.548 0.015 -56.384 1.00 93.19 483 ASN A CA 1
ATOM 3664 C C . ASN A 1 483 ? 47.913 0.532 -55.094 1.00 93.19 483 ASN A C 1
ATOM 3666 O O . ASN A 1 483 ? 47.553 -0.279 -54.244 1.00 93.19 483 ASN A O 1
ATOM 3670 N N . ASP A 1 484 ? 47.806 1.847 -54.922 1.00 93.12 484 ASP A N 1
ATOM 3671 C CA . ASP A 1 484 ? 47.261 2.489 -53.726 1.00 93.12 484 ASP A CA 1
ATOM 3672 C C . ASP A 1 484 ? 45.782 2.892 -53.858 1.00 93.12 484 ASP A C 1
ATOM 3674 O O . ASP A 1 484 ? 45.224 3.570 -52.992 1.00 93.12 484 ASP A O 1
ATOM 3678 N N . CYS A 1 485 ? 45.119 2.436 -54.922 1.00 92.88 485 CYS A N 1
ATOM 3679 C CA . CYS A 1 485 ? 43.706 2.682 -55.201 1.00 92.88 485 CYS A CA 1
ATOM 3680 C C . CYS A 1 485 ? 43.332 4.174 -55.202 1.00 92.88 485 CYS A C 1
ATOM 3682 O O . CYS A 1 485 ? 42.180 4.543 -54.923 1.00 92.88 485 CYS A O 1
ATOM 3684 N N . ASN A 1 486 ? 44.293 5.046 -55.499 1.00 92.62 486 ASN A N 1
ATOM 3685 C CA . ASN A 1 486 ? 44.099 6.472 -55.614 1.00 92.62 486 ASN A CA 1
ATOM 3686 C C . ASN A 1 486 ? 44.520 6.929 -57.019 1.00 92.62 486 ASN A C 1
ATOM 3688 O O . ASN A 1 486 ? 45.681 7.197 -57.287 1.00 92.62 486 ASN A O 1
ATOM 3692 N N . PRO A 1 487 ? 43.573 7.239 -57.917 1.00 89.81 487 PRO A N 1
ATOM 3693 C CA . PRO A 1 487 ? 43.919 7.659 -59.277 1.00 89.81 487 PRO A CA 1
ATOM 3694 C C . PRO A 1 487 ? 44.645 9.020 -59.352 1.00 89.81 487 PRO A C 1
ATOM 3696 O O . PRO A 1 487 ? 44.975 9.490 -60.443 1.00 89.81 487 PRO A O 1
ATOM 3699 N N . GLY A 1 488 ? 44.818 9.717 -58.222 1.00 91.81 488 GLY A N 1
ATOM 3700 C CA . GLY A 1 488 ? 45.567 10.966 -58.116 1.00 91.81 488 GLY A CA 1
ATOM 3701 C C . GLY A 1 488 ? 47.052 10.806 -57.769 1.00 91.81 488 GLY A C 1
ATOM 3702 O O . GLY A 1 488 ? 47.787 11.792 -57.887 1.00 91.81 488 GLY A O 1
ATOM 3703 N N . THR A 1 489 ? 47.503 9.633 -57.327 1.00 90.75 489 THR A N 1
ATOM 3704 C CA . THR A 1 489 ? 48.914 9.341 -57.035 1.00 90.75 489 THR A CA 1
ATOM 3705 C C . THR A 1 489 ? 49.618 8.907 -58.323 1.00 90.75 489 THR A C 1
ATOM 3707 O O . THR A 1 489 ? 49.124 8.052 -59.051 1.00 90.75 489 THR A O 1
ATOM 3710 N N . PRO A 1 490 ? 50.736 9.557 -58.703 1.00 90.75 490 PRO A N 1
ATOM 3711 C CA . PRO A 1 490 ? 51.460 9.161 -59.903 1.00 90.75 490 PRO A CA 1
ATOM 3712 C C . PRO A 1 490 ? 52.131 7.796 -59.742 1.00 90.75 490 PRO A C 1
ATOM 3714 O O . PRO A 1 490 ? 52.767 7.536 -58.717 1.00 90.75 490 PRO A O 1
ATOM 3717 N N . ASP A 1 491 ? 52.084 6.997 -60.803 1.00 90.50 491 ASP A N 1
ATOM 3718 C CA . ASP A 1 491 ? 52.752 5.700 -60.868 1.00 90.50 491 ASP A CA 1
ATOM 3719 C C . ASP A 1 491 ? 54.270 5.807 -60.578 1.00 90.50 491 ASP A C 1
ATOM 3721 O O . ASP A 1 491 ? 54.946 6.758 -60.995 1.00 90.50 491 ASP A O 1
ATOM 3725 N N . GLY A 1 492 ? 54.804 4.851 -59.815 1.00 87.94 492 GLY A N 1
ATOM 3726 C CA . GLY A 1 492 ? 56.196 4.799 -59.360 1.00 87.94 492 GLY A CA 1
ATOM 3727 C C . GLY A 1 492 ? 56.582 5.840 -58.302 1.00 87.94 492 GLY A C 1
ATOM 3728 O O . GLY A 1 492 ? 57.751 5.903 -57.912 1.00 87.94 492 GLY A O 1
ATOM 3729 N N . SER A 1 493 ? 55.644 6.661 -57.814 1.00 87.88 493 SER A N 1
ATOM 3730 C CA . SER A 1 493 ? 55.928 7.707 -56.814 1.00 87.88 493 SER A CA 1
ATOM 3731 C C . SER A 1 493 ? 56.314 7.171 -55.429 1.00 87.88 493 SER A C 1
ATOM 3733 O O . SER A 1 493 ? 56.930 7.896 -54.642 1.00 87.88 493 SER A O 1
ATOM 3735 N N . GLY A 1 494 ? 55.998 5.906 -55.141 1.00 83.56 494 GLY A N 1
ATOM 3736 C CA . GLY A 1 494 ? 56.384 5.195 -53.925 1.00 83.56 494 GLY A CA 1
ATOM 3737 C C . GLY A 1 494 ? 57.802 4.625 -53.941 1.00 83.56 494 GLY A C 1
ATOM 3738 O O . GLY A 1 494 ? 58.312 4.209 -52.897 1.00 83.56 494 GLY A O 1
ATOM 3739 N N . GLU A 1 495 ? 58.460 4.620 -55.100 1.00 87.50 495 GLU A N 1
ATOM 3740 C CA . GLU A 1 495 ? 59.747 3.968 -55.308 1.00 87.50 495 GLU A CA 1
ATOM 3741 C C . GLU A 1 495 ? 60.881 4.965 -55.564 1.00 87.50 495 GLU A C 1
ATOM 3743 O O . GLU A 1 495 ? 60.715 6.068 -56.090 1.00 87.50 495 GLU A O 1
ATOM 3748 N N . ALA A 1 496 ? 62.101 4.561 -55.206 1.00 88.44 496 ALA A N 1
ATOM 3749 C CA . ALA A 1 496 ? 63.282 5.315 -55.591 1.00 88.44 496 ALA A CA 1
ATOM 3750 C C . ALA A 1 496 ? 63.574 5.070 -57.077 1.00 88.44 496 ALA A C 1
ATOM 3752 O O . ALA A 1 496 ? 64.052 3.995 -57.436 1.00 88.44 496 ALA A O 1
ATOM 3753 N N . ALA A 1 497 ? 63.345 6.090 -57.910 1.00 89.31 497 ALA A N 1
ATOM 3754 C CA . ALA A 1 497 ? 63.676 6.030 -59.330 1.00 89.31 497 ALA A CA 1
ATOM 3755 C C . ALA A 1 497 ? 65.140 5.568 -59.541 1.00 89.31 497 ALA A C 1
ATOM 3757 O O . ALA A 1 497 ? 66.057 6.178 -58.961 1.00 89.31 497 ALA A O 1
ATOM 3758 N N . PRO A 1 498 ? 65.371 4.493 -60.319 1.00 91.88 498 PRO A N 1
ATOM 3759 C CA . PRO A 1 498 ? 66.703 3.991 -60.628 1.00 91.88 498 PRO A CA 1
ATOM 3760 C C . PRO A 1 498 ? 67.464 4.975 -61.522 1.00 91.88 498 PRO A C 1
ATOM 3762 O O . PRO A 1 498 ? 66.877 5.847 -62.161 1.00 91.88 498 PRO A O 1
ATOM 3765 N N . PHE A 1 499 ? 68.787 4.832 -61.572 1.00 93.00 499 PHE A N 1
ATOM 3766 C CA . PHE A 1 499 ? 69.621 5.617 -62.481 1.00 93.00 499 PHE A CA 1
ATOM 3767 C C . PHE A 1 499 ? 69.316 5.281 -63.943 1.00 93.00 499 PHE A C 1
ATOM 3769 O O . PHE A 1 499 ? 68.964 4.136 -64.253 1.00 93.00 499 PHE A O 1
ATOM 3776 N N . ASN A 1 500 ? 69.460 6.275 -64.821 1.00 91.25 500 ASN A N 1
ATOM 3777 C CA . ASN A 1 500 ? 69.443 6.040 -66.261 1.00 91.25 500 ASN A CA 1
ATOM 3778 C C . ASN A 1 500 ? 70.561 5.064 -66.662 1.00 91.25 500 ASN A C 1
ATOM 3780 O O . ASN A 1 500 ? 71.539 4.881 -65.934 1.00 91.25 500 ASN A O 1
ATOM 3784 N N . SER A 1 501 ? 70.382 4.391 -67.796 1.00 91.81 501 SER A N 1
ATOM 3785 C CA . SER A 1 501 ? 71.308 3.357 -68.274 1.00 91.81 501 SER A CA 1
ATOM 3786 C C . SER A 1 501 ? 72.699 3.921 -68.544 1.00 91.81 501 SER A C 1
ATOM 3788 O O . SER A 1 501 ? 73.685 3.259 -68.222 1.00 91.81 501 SER A O 1
ATOM 3790 N N . ASP A 1 502 ? 72.757 5.137 -69.088 1.00 89.12 502 ASP A N 1
ATOM 3791 C CA . ASP A 1 502 ? 73.988 5.908 -69.196 1.00 89.12 502 ASP A CA 1
ATOM 3792 C C . ASP A 1 502 ? 74.141 6.889 -68.020 1.00 89.12 502 ASP A C 1
ATOM 3794 O O . ASP A 1 502 ? 73.171 7.486 -67.537 1.00 89.12 502 ASP A O 1
ATOM 3798 N N . GLN A 1 503 ? 75.365 6.970 -67.510 1.00 91.06 503 GLN A N 1
ATOM 3799 C CA . GLN A 1 503 ? 75.774 7.725 -66.326 1.00 91.06 503 GLN A CA 1
ATOM 3800 C C . GLN A 1 503 ? 77.122 8.427 -66.550 1.00 91.06 503 GLN A C 1
ATOM 3802 O O . GLN A 1 503 ? 77.783 8.769 -65.566 1.00 91.06 503 GLN A O 1
ATOM 3807 N N . ASP A 1 504 ? 77.553 8.603 -67.799 1.00 86.81 504 ASP A N 1
ATOM 3808 C CA . ASP A 1 504 ? 78.746 9.385 -68.122 1.00 86.81 504 ASP A CA 1
ATOM 3809 C C . ASP A 1 504 ? 78.407 10.877 -68.299 1.00 86.81 504 ASP A C 1
ATOM 3811 O O . ASP A 1 504 ? 77.243 11.276 -68.238 1.00 86.81 504 ASP A O 1
ATOM 3815 N N . GLY A 1 505 ? 79.423 11.731 -68.430 1.00 86.38 505 GLY A N 1
ATOM 3816 C CA . GLY A 1 505 ? 79.239 13.132 -68.818 1.00 86.38 505 GLY A CA 1
ATOM 3817 C C . GLY A 1 505 ? 78.260 13.924 -67.940 1.00 86.38 505 GLY A C 1
ATOM 3818 O O . GLY A 1 505 ? 78.332 13.901 -66.703 1.00 86.38 505 GLY A O 1
ATOM 3819 N N . VAL A 1 506 ? 77.330 14.642 -68.583 1.00 88.75 506 VAL A N 1
ATOM 3820 C CA . VAL A 1 506 ? 76.265 15.390 -67.880 1.00 88.75 506 VAL A CA 1
ATOM 3821 C C . VAL A 1 506 ? 75.179 14.468 -67.321 1.00 88.75 506 VAL A C 1
ATOM 3823 O O . VAL A 1 506 ? 74.430 14.865 -66.426 1.00 88.75 506 VAL A O 1
ATOM 3826 N N . CYS A 1 507 ? 75.122 13.224 -67.793 1.00 89.94 507 CYS A N 1
ATOM 3827 C CA . CYS A 1 507 ? 74.119 12.211 -67.477 1.00 89.94 507 CYS A CA 1
ATOM 3828 C C . CYS A 1 507 ? 74.357 11.557 -66.105 1.00 89.94 507 CYS A C 1
ATOM 3830 O O . CYS A 1 507 ? 73.451 10.924 -65.551 1.00 89.94 507 CYS A O 1
ATOM 3832 N N . LEU A 1 508 ? 75.540 11.737 -65.506 1.00 90.75 508 LEU A N 1
ATOM 3833 C CA . LEU A 1 508 ? 75.881 11.206 -64.188 1.00 90.75 508 LEU A CA 1
ATOM 3834 C C . LEU A 1 508 ? 74.895 11.667 -63.098 1.00 90.75 508 LEU A C 1
ATOM 3836 O O . LEU A 1 508 ? 74.753 12.850 -62.788 1.00 90.75 508 LEU A O 1
ATOM 3840 N N . GLY A 1 509 ? 74.250 10.701 -62.444 1.00 87.75 509 GLY A N 1
ATOM 3841 C CA . GLY A 1 509 ? 73.260 10.934 -61.393 1.00 87.75 509 GLY A CA 1
ATOM 3842 C C . GLY A 1 509 ? 71.835 11.167 -61.905 1.00 87.75 509 GLY A C 1
ATOM 3843 O O . GLY A 1 509 ? 70.926 11.314 -61.080 1.00 87.75 509 GLY A O 1
ATOM 3844 N N . SER A 1 510 ? 71.623 11.172 -63.226 1.00 91.38 510 SER A N 1
ATOM 3845 C CA . SER A 1 510 ? 70.294 11.227 -63.843 1.00 91.38 510 SER A CA 1
ATOM 3846 C C . SER A 1 510 ? 69.498 9.946 -63.572 1.00 91.38 510 SER A C 1
ATOM 3848 O O . SER A 1 510 ? 70.063 8.858 -63.431 1.00 91.38 510 SER A O 1
ATOM 3850 N N . LYS A 1 511 ? 68.175 10.074 -63.448 1.00 92.31 511 LYS A N 1
ATOM 3851 C CA . LYS A 1 511 ? 67.276 8.982 -63.058 1.00 92.31 511 LYS A CA 1
ATOM 3852 C C . LYS A 1 511 ? 66.213 8.748 -64.117 1.00 92.31 511 LYS A C 1
ATOM 3854 O O . LYS A 1 511 ? 65.741 9.706 -64.722 1.00 92.31 511 LYS A O 1
ATOM 3859 N N . LYS A 1 512 ? 65.801 7.488 -64.244 1.00 92.25 512 LYS A N 1
ATOM 3860 C CA . LYS A 1 512 ? 64.713 7.056 -65.122 1.00 92.25 512 LYS A CA 1
ATOM 3861 C C . LYS A 1 512 ? 63.402 7.729 -64.725 1.00 92.25 512 LYS A C 1
ATOM 3863 O O . LYS A 1 512 ? 63.169 7.981 -63.539 1.00 92.25 512 LYS A O 1
ATOM 3868 N N . SER A 1 513 ? 62.524 7.961 -65.697 1.00 90.62 513 SER A N 1
ATOM 3869 C CA . SER A 1 513 ? 61.132 8.342 -65.445 1.00 90.62 513 SER A CA 1
ATOM 3870 C C . SER A 1 513 ? 60.212 7.128 -65.562 1.00 90.62 513 SER A C 1
ATOM 3872 O O . SER A 1 513 ? 60.510 6.155 -66.261 1.00 90.62 513 SER A O 1
ATOM 3874 N N . CYS A 1 514 ? 59.111 7.137 -64.809 1.00 91.31 514 CYS A N 1
ATOM 3875 C CA . CYS A 1 514 ? 58.136 6.058 -64.869 1.00 91.31 514 CYS A CA 1
ATOM 3876 C C . CYS A 1 514 ? 57.199 6.263 -66.066 1.00 91.31 514 CYS A C 1
ATOM 3878 O O . CYS A 1 514 ? 56.576 7.317 -66.196 1.00 91.31 514 CYS A O 1
ATOM 3880 N N . SER A 1 515 ? 57.092 5.259 -66.940 1.00 89.69 515 SER A N 1
ATOM 3881 C CA . SER A 1 515 ? 56.243 5.306 -68.142 1.00 89.69 515 SER A CA 1
ATOM 3882 C C . SER A 1 515 ? 54.901 4.580 -67.990 1.00 89.69 515 SER A C 1
ATOM 3884 O O . SER A 1 515 ? 54.223 4.316 -68.989 1.00 89.69 515 SER A O 1
ATOM 3886 N N . GLY A 1 516 ? 54.502 4.232 -66.766 1.00 85.56 516 GLY A N 1
ATOM 3887 C CA . GLY A 1 516 ? 53.339 3.382 -66.551 1.00 85.56 516 GLY A CA 1
ATOM 3888 C C . GLY A 1 516 ? 53.676 1.913 -66.805 1.00 85.56 516 GLY A C 1
ATOM 3889 O O . GLY A 1 516 ? 54.692 1.381 -66.367 1.00 8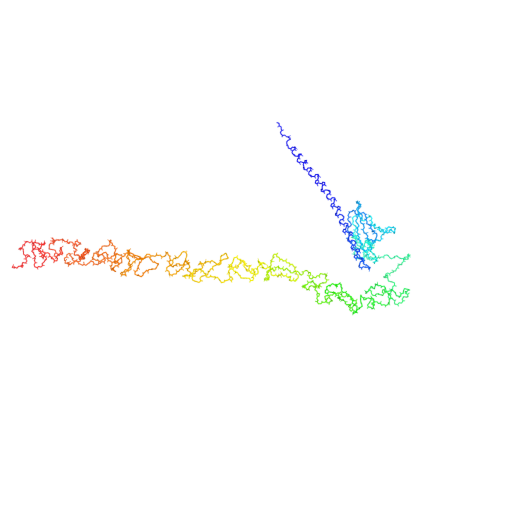5.56 516 GLY A O 1
ATOM 3890 N N . VAL A 1 517 ? 52.878 1.296 -67.681 1.00 83.62 517 VAL A N 1
ATOM 3891 C CA . VAL A 1 517 ? 53.004 -0.104 -68.138 1.00 83.62 517 VAL A CA 1
ATOM 3892 C C . VAL A 1 517 ? 54.374 -0.428 -68.764 1.00 83.62 517 VAL A C 1
ATOM 3894 O O . VAL A 1 517 ? 54.775 -1.589 -68.822 1.00 83.62 517 VAL A O 1
ATOM 3897 N N . GLY A 1 518 ? 55.098 0.576 -69.270 1.00 85.00 518 GLY A N 1
ATOM 3898 C CA . GLY A 1 518 ? 56.451 0.398 -69.811 1.00 85.00 518 GLY A CA 1
ATOM 3899 C C . GLY A 1 518 ? 57.547 0.303 -68.742 1.00 85.00 518 GLY A C 1
ATOM 3900 O O . GLY A 1 518 ? 58.698 0.032 -69.087 1.00 85.00 518 GLY A O 1
ATOM 3901 N N . GLY A 1 519 ? 57.203 0.512 -67.467 1.00 88.00 519 GLY A N 1
ATOM 3902 C CA . GLY A 1 519 ? 58.137 0.568 -66.351 1.00 88.00 519 GLY A CA 1
ATOM 3903 C C . GLY A 1 519 ? 59.068 1.780 -66.418 1.00 88.00 519 GLY A C 1
ATOM 3904 O O . GLY A 1 519 ? 58.776 2.797 -67.059 1.00 88.00 519 GLY A O 1
ATOM 3905 N N . TRP A 1 520 ? 60.211 1.662 -65.745 1.00 92.19 520 TRP A N 1
ATOM 3906 C CA . TRP A 1 520 ? 61.254 2.684 -65.724 1.00 92.19 520 TRP A CA 1
ATOM 3907 C C . TRP A 1 520 ? 61.954 2.807 -67.083 1.00 92.19 520 TRP A C 1
ATOM 3909 O O . TRP A 1 520 ? 62.616 1.869 -67.537 1.00 92.19 520 TRP A O 1
ATOM 3919 N N . VAL A 1 521 ? 61.871 3.987 -67.695 1.00 92.06 521 VAL A N 1
ATOM 3920 C CA . VAL A 1 521 ? 62.507 4.309 -68.980 1.00 92.06 521 VAL A CA 1
ATOM 3921 C C . VAL A 1 521 ? 63.549 5.405 -68.813 1.00 92.06 521 VAL A C 1
ATOM 3923 O O . VAL A 1 521 ? 63.426 6.255 -67.932 1.00 92.06 521 VAL A O 1
ATOM 3926 N N . ASP A 1 522 ? 64.588 5.365 -69.645 1.00 90.44 522 ASP A N 1
ATOM 3927 C CA . ASP A 1 522 ? 65.610 6.410 -69.633 1.00 90.44 522 ASP A CA 1
ATOM 3928 C C . ASP A 1 522 ? 64.997 7.758 -70.017 1.00 90.44 522 ASP A C 1
ATOM 3930 O O . ASP A 1 522 ? 64.308 7.872 -71.033 1.00 90.44 522 ASP A O 1
ATOM 3934 N N . ASP A 1 523 ? 65.233 8.764 -69.179 1.00 89.94 523 ASP A N 1
ATOM 3935 C CA . ASP A 1 523 ? 64.764 10.128 -69.395 1.00 89.94 523 ASP A CA 1
ATOM 3936 C C . ASP A 1 523 ? 65.835 11.122 -68.958 1.00 89.94 523 ASP A C 1
ATOM 3938 O O . ASP A 1 523 ? 66.135 11.292 -67.774 1.00 89.94 523 ASP A O 1
ATOM 3942 N N . TYR A 1 524 ? 66.422 11.776 -69.951 1.00 89.94 524 TYR A N 1
ATOM 3943 C CA . TYR A 1 524 ? 67.495 12.743 -69.772 1.00 89.94 524 TYR A CA 1
ATOM 3944 C C . TYR A 1 524 ? 66.998 14.188 -69.909 1.00 89.94 524 TYR A C 1
ATOM 3946 O O . TYR A 1 524 ? 67.745 15.132 -69.672 1.00 89.94 524 TYR A O 1
ATOM 3954 N N . THR A 1 525 ? 65.710 14.401 -70.204 1.00 86.38 525 THR A N 1
ATOM 3955 C CA . THR A 1 525 ? 65.159 15.731 -70.531 1.00 86.38 525 THR A CA 1
ATOM 3956 C C . THR A 1 525 ? 65.238 16.749 -69.385 1.00 86.38 525 THR A C 1
ATOM 3958 O O . THR A 1 525 ? 65.161 17.955 -69.625 1.00 86.38 525 THR A O 1
ATOM 3961 N N . GLY A 1 526 ? 65.395 16.280 -68.142 1.00 83.12 526 GLY A N 1
ATOM 3962 C CA . GLY A 1 526 ? 65.567 17.102 -66.939 1.00 83.12 526 GLY A CA 1
ATOM 3963 C C . GLY A 1 526 ? 67.019 17.323 -66.498 1.00 83.12 526 GLY A C 1
ATOM 3964 O O . GLY A 1 526 ? 67.243 17.978 -65.476 1.00 83.12 526 GLY A O 1
ATOM 3965 N N . VAL A 1 527 ? 67.997 16.769 -67.215 1.00 88.12 527 VAL A N 1
ATOM 3966 C CA . VAL A 1 527 ? 69.425 16.879 -66.892 1.00 88.12 527 VAL A CA 1
ATOM 3967 C C . VAL A 1 527 ? 69.956 18.250 -67.325 1.00 88.12 527 VAL A C 1
ATOM 3969 O O . VAL A 1 527 ? 69.630 18.766 -68.393 1.00 88.12 527 VAL A O 1
ATOM 3972 N N . ALA A 1 528 ? 70.754 18.892 -66.470 1.00 87.06 528 ALA A N 1
ATOM 3973 C CA . ALA A 1 528 ? 71.310 20.208 -66.770 1.00 87.06 528 ALA A CA 1
ATOM 3974 C C . ALA A 1 528 ? 72.355 20.102 -67.889 1.00 87.06 528 ALA A C 1
ATOM 3976 O O . ALA A 1 528 ? 73.303 19.339 -67.756 1.00 87.06 528 ALA A O 1
ATOM 3977 N N . ASN A 1 529 ? 72.195 20.915 -68.937 1.00 86.12 529 ASN A N 1
ATOM 3978 C CA . ASN A 1 529 ? 73.004 20.887 -70.163 1.00 86.12 529 ASN A CA 1
ATOM 3979 C C . ASN A 1 529 ? 72.846 19.615 -71.014 1.00 86.12 529 ASN A C 1
ATOM 3981 O O . ASN A 1 529 ? 73.650 19.417 -71.911 1.00 86.12 529 ASN A O 1
ATOM 3985 N N . TYR A 1 530 ? 71.809 18.802 -70.776 1.00 89.31 530 TYR A N 1
ATOM 3986 C CA . TYR A 1 530 ? 71.451 17.740 -71.713 1.00 89.31 530 TYR A CA 1
ATOM 3987 C C . TYR A 1 530 ? 70.924 18.318 -73.024 1.00 89.31 530 TYR A C 1
ATOM 3989 O O . TYR A 1 530 ? 70.069 19.217 -73.031 1.00 89.31 530 TYR A O 1
ATOM 3997 N N . GLU A 1 531 ? 71.390 17.752 -74.126 1.00 86.06 531 GLU A N 1
ATOM 3998 C CA . GLU A 1 531 ? 70.978 18.077 -75.479 1.00 86.06 531 GLU A CA 1
ATOM 3999 C C . GLU A 1 531 ? 70.400 16.813 -76.130 1.00 86.06 531 GLU A C 1
ATOM 4001 O O . GLU A 1 531 ? 70.927 15.734 -75.942 1.00 86.06 531 GLU A O 1
ATOM 4006 N N . PRO A 1 532 ? 69.299 16.874 -76.896 1.00 83.62 532 PRO A N 1
ATOM 4007 C CA . PRO A 1 532 ? 68.755 15.682 -77.561 1.00 83.62 532 PRO A CA 1
ATOM 4008 C C . PRO A 1 532 ? 69.627 15.164 -78.722 1.00 83.62 532 PRO A C 1
ATOM 4010 O O . PRO A 1 532 ? 69.276 14.164 -79.345 1.00 83.62 532 PRO A O 1
ATOM 4013 N N . THR A 1 533 ? 70.670 15.915 -79.061 1.00 83.00 533 THR A N 1
ATOM 4014 C CA . THR A 1 533 ? 71.736 15.626 -80.022 1.00 83.00 533 THR A CA 1
ATOM 4015 C C . THR A 1 533 ? 72.939 16.439 -79.569 1.00 83.00 533 THR A C 1
ATOM 4017 O O . THR A 1 533 ? 72.753 17.633 -79.306 1.00 83.00 533 THR A O 1
ATOM 4020 N N . GLU A 1 534 ? 74.128 15.856 -79.530 1.00 82.62 534 GLU A N 1
ATOM 4021 C CA . GLU A 1 534 ? 75.329 16.534 -79.046 1.00 82.62 534 GLU A CA 1
ATOM 4022 C C . GLU A 1 534 ? 75.706 17.715 -79.960 1.00 82.62 534 GLU A C 1
ATOM 4024 O O . GLU A 1 534 ? 76.076 17.549 -81.125 1.00 82.62 534 GLU A O 1
ATOM 4029 N N . THR A 1 535 ? 75.546 18.950 -79.466 1.00 81.06 535 THR A N 1
ATOM 4030 C CA . THR A 1 535 ? 75.936 20.174 -80.194 1.00 81.06 535 THR A CA 1
ATOM 4031 C C . THR A 1 535 ? 77.131 20.881 -79.569 1.00 81.06 535 THR A C 1
ATOM 4033 O O . THR A 1 535 ? 77.860 21.598 -80.268 1.00 81.06 535 THR A O 1
ATOM 4036 N N . ILE A 1 536 ? 77.357 20.679 -78.271 1.00 81.00 536 ILE A N 1
ATOM 4037 C CA . ILE A 1 536 ? 78.577 21.092 -77.584 1.00 81.00 536 ILE A CA 1
ATOM 4038 C C . ILE A 1 536 ? 79.584 19.955 -77.702 1.00 81.00 536 ILE A C 1
ATOM 4040 O O . ILE A 1 536 ? 79.637 19.078 -76.856 1.00 81.00 536 ILE A O 1
ATOM 4044 N N . CYS A 1 537 ? 80.399 20.022 -78.748 1.00 73.88 537 CYS A N 1
ATOM 4045 C CA . CYS A 1 537 ? 81.586 19.190 -78.864 1.00 73.88 537 CYS A CA 1
ATOM 4046 C C . CYS A 1 537 ? 82.748 19.883 -78.116 1.00 73.88 537 CYS A C 1
ATOM 4048 O O . CYS A 1 537 ? 82.857 21.116 -78.144 1.00 73.88 537 CYS A O 1
ATOM 4050 N N . TYR A 1 538 ? 83.660 19.105 -77.538 1.00 74.94 538 TYR A N 1
ATOM 4051 C CA . TYR A 1 538 ? 84.946 19.471 -76.918 1.00 74.94 538 TYR A CA 1
ATOM 4052 C C . TYR A 1 538 ? 84.945 19.883 -75.438 1.00 74.94 538 TYR A C 1
ATOM 4054 O O . TYR A 1 538 ? 85.909 20.529 -75.001 1.00 74.94 538 TYR A O 1
ATOM 4062 N N . ASP A 1 539 ? 83.921 19.554 -74.657 1.00 76.50 539 ASP A N 1
ATOM 4063 C CA . ASP A 1 539 ? 83.948 19.760 -73.201 1.00 76.50 539 ASP A CA 1
ATOM 4064 C C . ASP A 1 539 ? 84.285 18.487 -72.402 1.00 76.50 539 ASP A C 1
ATOM 4066 O O . ASP A 1 539 ? 84.477 18.563 -71.182 1.00 76.50 539 ASP A O 1
ATOM 4070 N N . GLY A 1 540 ? 84.494 17.362 -73.094 1.00 77.06 540 GLY A N 1
ATOM 4071 C CA . GLY A 1 540 ? 84.877 16.078 -72.521 1.00 77.06 540 GLY A CA 1
ATOM 4072 C C . GLY A 1 540 ? 83.738 15.375 -71.792 1.00 77.06 540 GLY A C 1
ATOM 4073 O O . GLY A 1 540 ? 84.020 14.489 -70.981 1.00 77.06 540 GLY A O 1
ATOM 4074 N N . LEU A 1 541 ? 82.493 15.797 -72.009 1.00 84.69 541 LEU A N 1
ATOM 4075 C CA . LEU A 1 541 ? 81.297 15.224 -71.409 1.00 84.69 541 LEU A CA 1
ATOM 4076 C C . LEU A 1 541 ? 80.412 14.659 -72.519 1.00 84.69 541 LEU A C 1
ATOM 4078 O O . LEU A 1 541 ? 80.317 15.251 -73.580 1.00 84.69 541 LEU A O 1
ATOM 4082 N N . ASP A 1 542 ? 79.768 13.525 -72.255 1.00 84.69 542 ASP A N 1
ATOM 4083 C CA . ASP A 1 542 ? 78.630 13.067 -73.052 1.00 84.69 542 ASP A CA 1
ATOM 4084 C C . ASP A 1 542 ? 77.447 13.986 -72.721 1.00 84.69 542 ASP A C 1
ATOM 4086 O O . ASP A 1 542 ? 76.974 13.995 -71.573 1.00 84.69 542 ASP A O 1
ATOM 4090 N N . ASN A 1 543 ? 77.052 14.817 -73.688 1.00 86.56 543 ASN A N 1
ATOM 4091 C CA . ASN A 1 543 ? 76.022 15.839 -73.528 1.00 86.56 543 ASN A CA 1
ATOM 4092 C C . ASN A 1 543 ? 74.642 15.406 -74.053 1.00 86.56 543 ASN A C 1
ATOM 4094 O O . ASN A 1 543 ? 73.650 16.065 -73.716 1.00 86.56 543 ASN A O 1
ATOM 4098 N N . ASP A 1 544 ? 74.541 14.312 -74.814 1.00 86.69 544 ASP A N 1
ATOM 4099 C CA . ASP A 1 544 ? 73.272 13.760 -75.317 1.00 86.69 544 ASP A CA 1
ATOM 4100 C C . ASP A 1 544 ? 72.930 12.340 -74.836 1.00 86.69 544 ASP A C 1
ATOM 4102 O O . ASP A 1 544 ? 71.881 11.785 -75.186 1.00 86.69 544 ASP A O 1
ATOM 4106 N N . CYS A 1 545 ? 73.727 11.830 -73.901 1.00 87.69 545 CYS A N 1
ATOM 4107 C CA . CYS A 1 545 ? 73.535 10.601 -73.144 1.00 87.69 545 CYS A CA 1
ATOM 4108 C C . CYS A 1 545 ? 73.367 9.351 -74.014 1.00 87.69 545 CYS A C 1
ATOM 4110 O O . CYS A 1 545 ? 72.585 8.449 -73.670 1.00 87.69 545 CYS A O 1
ATOM 4112 N N . ASP A 1 546 ? 74.063 9.296 -75.150 1.00 87.25 546 ASP A N 1
ATOM 4113 C CA . ASP A 1 546 ? 74.072 8.148 -76.057 1.00 87.25 546 ASP A CA 1
ATOM 4114 C C . ASP A 1 546 ? 75.238 7.165 -75.795 1.00 87.25 546 ASP A C 1
ATOM 4116 O O . ASP A 1 546 ? 75.338 6.115 -76.449 1.00 87.25 546 ASP A O 1
ATOM 4120 N N . ALA A 1 547 ? 76.018 7.445 -74.742 1.00 86.31 547 ALA A N 1
ATOM 4121 C CA . ALA A 1 547 ? 77.220 6.754 -74.289 1.00 86.31 547 ALA A CA 1
ATOM 4122 C C . ALA A 1 547 ? 78.459 6.972 -75.172 1.00 86.31 547 ALA A C 1
ATOM 4124 O O . ALA A 1 547 ? 79.412 6.178 -75.103 1.00 86.31 547 ALA A O 1
ATOM 4125 N N . LEU A 1 548 ? 78.465 8.019 -75.996 1.00 85.00 548 LEU A N 1
ATOM 4126 C CA . LEU A 1 548 ? 79.616 8.479 -76.758 1.00 85.00 548 LEU A CA 1
ATOM 4127 C C . LEU A 1 548 ? 79.973 9.902 -76.319 1.00 85.00 548 LEU A C 1
ATOM 4129 O O . LEU A 1 548 ? 79.123 10.759 -76.151 1.00 85.00 548 LEU A O 1
ATOM 4133 N N . THR A 1 549 ? 81.265 10.157 -76.122 1.00 82.31 549 THR A N 1
ATOM 4134 C CA . THR A 1 549 ? 81.759 11.491 -75.757 1.00 82.31 549 THR A CA 1
ATOM 4135 C C . THR A 1 549 ? 82.422 12.140 -76.962 1.00 82.31 549 THR A C 1
ATOM 4137 O O . THR A 1 549 ? 83.393 11.568 -77.477 1.00 82.31 549 THR A O 1
ATOM 4140 N N . ASP A 1 550 ? 82.006 13.345 -77.350 1.00 74.44 550 ASP A N 1
ATOM 4141 C CA . ASP A 1 550 ? 82.701 14.259 -78.267 1.00 74.44 550 ASP A CA 1
ATOM 4142 C C . ASP A 1 550 ? 83.216 13.602 -79.571 1.00 74.44 550 ASP A C 1
ATOM 4144 O O . ASP A 1 550 ? 82.610 13.614 -80.636 1.00 74.44 550 ASP A O 1
ATOM 4148 N N . CYS A 1 551 ? 84.442 13.082 -79.507 1.00 69.50 551 CYS A N 1
ATOM 4149 C CA . CYS A 1 551 ? 85.207 12.515 -80.607 1.00 69.50 551 CYS A CA 1
ATOM 4150 C C . CYS A 1 551 ? 84.761 11.102 -80.983 1.00 69.50 551 CYS A C 1
ATOM 4152 O O . CYS A 1 551 ? 85.019 10.664 -82.108 1.00 69.50 551 CYS A O 1
ATOM 4154 N N . ASP A 1 552 ? 84.171 10.390 -80.022 1.00 74.38 552 ASP A N 1
ATOM 4155 C CA . ASP A 1 552 ? 83.613 9.059 -80.221 1.00 74.38 552 ASP A CA 1
ATOM 4156 C C . ASP A 1 552 ? 82.205 9.146 -80.844 1.00 74.38 552 ASP A C 1
ATOM 4158 O O . ASP A 1 552 ? 81.814 8.224 -81.568 1.00 74.38 552 ASP A O 1
ATOM 4162 N N . ASP A 1 553 ? 81.510 10.285 -80.696 1.00 74.00 553 ASP A N 1
ATOM 4163 C CA . ASP A 1 553 ? 80.258 10.596 -81.393 1.00 74.00 553 ASP A CA 1
ATOM 4164 C C . ASP A 1 553 ? 80.506 11.258 -82.760 1.00 74.00 553 ASP A C 1
ATOM 4166 O O . ASP A 1 553 ? 80.329 12.455 -83.012 1.00 74.00 553 ASP A O 1
ATOM 4170 N N . ILE A 1 554 ? 80.902 10.430 -83.723 1.00 71.44 554 ILE A N 1
ATOM 4171 C CA . ILE A 1 554 ? 81.076 10.878 -85.107 1.00 71.44 554 ILE A CA 1
ATOM 4172 C C . ILE A 1 554 ? 79.755 11.209 -85.811 1.00 71.44 554 ILE A C 1
ATOM 4174 O O . ILE A 1 554 ? 79.811 11.649 -86.955 1.00 71.44 554 ILE A O 1
ATOM 4178 N N . VAL A 1 555 ? 78.594 10.924 -85.211 1.00 74.56 555 VAL A N 1
ATOM 4179 C CA . VAL A 1 555 ? 77.283 11.130 -85.840 1.00 74.56 555 VAL A CA 1
ATOM 4180 C C . VAL A 1 555 ? 76.801 12.553 -85.585 1.00 74.56 555 VAL A C 1
ATOM 4182 O O . VAL A 1 555 ? 76.357 13.206 -86.534 1.00 74.56 555 VAL A O 1
ATOM 4185 N N . ASN A 1 556 ? 76.935 13.051 -84.355 1.00 73.75 556 ASN A N 1
ATOM 4186 C CA . ASN A 1 556 ? 76.488 14.397 -83.994 1.00 73.75 556 ASN A CA 1
ATOM 4187 C C . ASN A 1 556 ? 77.630 15.433 -84.032 1.00 73.75 556 ASN A C 1
ATOM 4189 O O . ASN A 1 556 ? 77.391 16.582 -84.413 1.00 73.75 556 ASN A O 1
ATOM 4193 N N . CYS A 1 557 ? 78.889 15.021 -83.823 1.00 72.31 557 CYS A N 1
ATOM 4194 C CA . CYS A 1 557 ? 80.079 15.884 -83.875 1.00 72.31 557 CYS A CA 1
ATOM 4195 C C . CYS A 1 557 ? 80.913 15.746 -85.179 1.00 72.31 557 CYS A C 1
ATOM 4197 O O . CYS A 1 557 ? 82.149 15.849 -85.164 1.00 72.31 557 CYS A O 1
ATOM 4199 N N . GLU A 1 558 ? 80.265 15.553 -86.344 1.00 61.00 558 GLU A N 1
ATOM 4200 C CA . GLU A 1 558 ? 80.942 15.426 -87.654 1.00 61.00 558 GLU A CA 1
ATOM 4201 C C . GLU A 1 558 ? 81.847 16.640 -87.981 1.00 61.00 558 GLU A C 1
ATOM 4203 O O . GLU A 1 558 ? 81.387 17.753 -88.243 1.00 61.00 558 GLU A O 1
ATOM 4208 N N . GLY A 1 559 ? 83.166 16.403 -88.053 1.00 58.16 559 GLY A N 1
ATOM 4209 C CA . GLY A 1 559 ? 84.188 17.410 -88.399 1.00 58.16 559 GLY A CA 1
ATOM 4210 C C . GLY A 1 559 ? 85.259 17.641 -87.325 1.00 58.16 559 GLY A C 1
ATOM 4211 O O . GLY A 1 559 ? 86.235 18.353 -87.575 1.00 58.16 559 GLY A O 1
ATOM 4212 N N . SER A 1 560 ? 85.107 17.003 -86.167 1.00 54.16 560 SER A N 1
ATOM 4213 C CA . SER A 1 560 ? 86.017 17.042 -85.020 1.00 54.16 560 SER A CA 1
ATOM 4214 C C . SER A 1 560 ? 87.283 16.203 -85.253 1.00 54.16 560 SER A C 1
ATOM 4216 O O . SER A 1 560 ? 87.215 14.984 -85.374 1.00 54.16 560 SER A O 1
ATOM 4218 N N . ILE A 1 561 ? 88.466 16.829 -85.335 1.00 54.59 561 ILE A N 1
ATOM 4219 C CA . ILE A 1 561 ? 89.758 16.113 -85.356 1.00 54.59 561 ILE A CA 1
ATOM 4220 C C . ILE A 1 561 ? 90.346 16.164 -83.951 1.00 54.59 561 ILE A C 1
ATOM 4222 O O . ILE A 1 561 ? 90.812 17.217 -83.514 1.00 54.59 561 ILE A O 1
ATOM 4226 N N . CYS A 1 562 ? 90.337 15.025 -83.263 1.00 51.25 562 CYS A N 1
ATOM 4227 C CA . CYS A 1 562 ? 90.809 14.918 -81.889 1.00 51.25 562 CYS A CA 1
ATOM 4228 C C . CYS A 1 562 ? 92.275 14.484 -81.821 1.00 51.25 562 CYS A C 1
ATOM 4230 O O . CYS A 1 562 ? 92.756 13.683 -82.624 1.00 51.25 562 CYS A O 1
ATOM 4232 N N . THR A 1 563 ? 93.007 15.050 -80.864 1.00 52.84 563 THR A N 1
ATOM 4233 C CA . THR A 1 563 ? 94.377 14.628 -80.547 1.00 52.84 563 THR A CA 1
ATOM 4234 C C . THR A 1 563 ? 94.345 13.342 -79.713 1.00 52.84 563 THR A C 1
ATOM 4236 O O . THR A 1 563 ? 93.340 13.050 -79.072 1.00 52.84 563 THR A O 1
ATOM 4239 N N . ALA A 1 564 ? 95.435 12.563 -79.706 1.00 51.91 564 ALA A N 1
ATOM 4240 C CA . ALA A 1 564 ? 95.512 11.244 -79.052 1.00 51.91 564 ALA A CA 1
ATOM 4241 C C . ALA A 1 564 ? 95.187 11.221 -77.537 1.00 51.91 564 ALA A C 1
ATOM 4243 O O . ALA A 1 564 ? 95.042 10.138 -76.976 1.00 51.91 564 ALA A O 1
ATOM 4244 N N . ASP A 1 565 ? 95.045 12.391 -76.903 1.00 53.34 565 ASP A N 1
ATOM 4245 C CA . ASP A 1 565 ? 94.763 12.559 -75.473 1.00 53.34 565 ASP A CA 1
ATOM 4246 C C . ASP A 1 565 ? 93.350 13.134 -75.187 1.00 53.34 565 ASP A C 1
ATOM 4248 O O . ASP A 1 565 ? 93.057 13.486 -74.047 1.00 53.34 565 ASP A O 1
ATOM 4252 N N . GLY A 1 566 ? 92.477 13.260 -76.198 1.00 53.00 566 GLY A N 1
ATOM 4253 C CA . GLY A 1 566 ? 91.028 13.478 -76.025 1.00 53.00 566 GLY A CA 1
ATOM 4254 C C . GLY A 1 566 ? 90.552 14.840 -75.492 1.00 53.00 566 GLY A C 1
ATOM 4255 O O . GLY A 1 566 ? 89.367 14.978 -75.239 1.00 53.00 566 GLY A O 1
ATOM 4256 N N . ALA A 1 567 ? 91.419 15.849 -75.313 1.00 50.91 567 ALA A N 1
ATOM 4257 C CA . ALA A 1 567 ? 91.053 17.058 -74.550 1.00 50.91 567 ALA A CA 1
ATOM 4258 C C . ALA A 1 567 ? 91.307 18.430 -75.217 1.00 50.91 567 ALA A C 1
ATOM 4260 O O . ALA A 1 567 ? 91.112 19.446 -74.557 1.00 50.91 567 ALA A O 1
ATOM 4261 N N . ASN A 1 568 ? 91.783 18.532 -76.468 1.00 49.16 568 ASN A N 1
ATOM 4262 C CA . ASN A 1 568 ? 92.052 19.845 -77.094 1.00 49.16 568 ASN A CA 1
ATOM 4263 C C . ASN A 1 568 ? 91.875 19.876 -78.625 1.00 49.16 568 ASN A C 1
ATOM 4265 O O . ASN A 1 568 ? 92.258 18.932 -79.321 1.00 49.16 568 ASN A O 1
ATOM 4269 N N . ILE A 1 569 ? 91.379 21.022 -79.124 1.00 51.62 569 ILE A N 1
ATOM 4270 C CA . ILE A 1 569 ? 91.136 21.354 -80.542 1.00 51.62 569 ILE A CA 1
ATOM 4271 C C . ILE A 1 569 ? 92.436 21.740 -81.271 1.00 51.62 569 ILE A C 1
ATOM 4273 O O . ILE A 1 569 ? 93.242 22.529 -80.778 1.00 51.62 569 ILE A O 1
ATOM 4277 N N . CYS A 1 570 ? 92.568 21.285 -82.520 1.00 52.88 570 CYS A N 1
ATOM 4278 C CA . CYS A 1 570 ? 93.489 21.821 -83.525 1.00 52.88 570 CYS A CA 1
ATOM 4279 C C . CYS A 1 570 ? 93.072 23.239 -83.975 1.00 52.88 570 CYS A C 1
ATOM 4281 O O . CYS A 1 570 ? 92.319 23.397 -84.937 1.00 52.88 570 CYS A O 1
ATOM 4283 N N . VAL A 1 571 ? 93.555 24.284 -83.294 1.00 50.09 571 VAL A N 1
ATOM 4284 C CA . VAL A 1 571 ? 93.108 25.685 -83.491 1.00 50.09 571 VAL A CA 1
ATOM 4285 C C . VAL A 1 571 ? 93.393 26.257 -84.896 1.00 50.09 571 VAL A C 1
ATOM 4287 O O . VAL A 1 571 ? 92.755 27.223 -85.304 1.00 50.09 571 VAL A O 1
ATOM 4290 N N . ASP A 1 572 ? 94.295 25.634 -85.662 1.00 47.12 572 ASP A N 1
ATOM 4291 C CA . ASP A 1 572 ? 94.750 26.102 -86.985 1.00 47.12 572 ASP A CA 1
ATOM 4292 C C . ASP A 1 572 ? 94.345 25.175 -88.155 1.00 47.12 572 ASP A C 1
ATOM 4294 O O . ASP A 1 572 ? 94.883 25.265 -89.264 1.00 47.12 572 ASP A O 1
ATOM 4298 N N . GLY A 1 573 ? 93.380 24.277 -87.937 1.00 52.12 573 GLY A N 1
ATOM 4299 C CA . GLY A 1 573 ? 92.964 23.281 -88.927 1.00 52.12 573 GLY A CA 1
ATOM 4300 C C . GLY A 1 573 ? 93.862 22.029 -88.955 1.00 52.12 573 GLY A C 1
ATOM 4301 O O . GLY A 1 573 ? 94.790 21.910 -88.154 1.00 52.12 573 GLY A O 1
ATOM 4302 N N . PRO A 1 574 ? 93.606 21.076 -89.875 1.00 47.34 574 PRO A N 1
ATOM 4303 C CA . PRO A 1 574 ? 94.099 19.685 -89.826 1.00 47.34 574 PRO A CA 1
ATOM 4304 C C . PRO A 1 574 ? 95.628 19.479 -89.889 1.00 47.34 574 PRO A C 1
ATOM 4306 O O . PRO A 1 574 ? 96.082 18.339 -89.913 1.00 47.34 574 PRO A O 1
ATOM 4309 N N . TYR A 1 575 ? 96.430 20.549 -89.942 1.00 51.97 575 TYR A N 1
ATOM 4310 C CA . TYR A 1 575 ? 97.892 20.501 -90.083 1.00 51.97 575 TYR A CA 1
ATOM 4311 C C . TYR A 1 575 ? 98.639 21.460 -89.131 1.00 51.97 575 TYR A C 1
ATOM 4313 O O . TYR A 1 575 ? 99.788 21.822 -89.400 1.00 51.97 575 TYR A O 1
ATOM 4321 N N . GLY A 1 576 ? 98.000 21.904 -88.043 1.00 49.69 576 GLY A N 1
ATOM 4322 C CA . GLY A 1 576 ? 98.637 22.723 -87.005 1.00 49.69 576 GLY A CA 1
ATOM 4323 C C . GLY A 1 576 ? 99.674 21.943 -86.174 1.00 49.69 576 GLY A C 1
ATOM 4324 O O . GLY A 1 576 ? 99.561 20.724 -86.041 1.00 49.69 576 GLY A O 1
ATOM 4325 N N . PRO A 1 577 ? 100.689 22.615 -85.597 1.00 50.03 577 PRO A N 1
ATOM 4326 C CA . PRO A 1 577 ? 101.789 21.970 -84.865 1.00 50.03 577 PRO A CA 1
ATOM 4327 C C . PRO A 1 577 ? 101.356 21.244 -83.580 1.00 50.03 577 PRO A C 1
ATOM 4329 O O . PRO A 1 577 ? 102.124 20.435 -83.062 1.00 50.03 577 PRO A O 1
ATOM 4332 N N . ASP A 1 578 ? 100.137 21.501 -83.105 1.00 53.34 578 ASP A N 1
ATOM 4333 C CA . ASP A 1 578 ? 99.572 20.920 -81.884 1.00 53.34 578 ASP A CA 1
ATOM 4334 C C . ASP A 1 578 ? 98.745 19.643 -82.159 1.00 53.34 578 ASP A C 1
ATOM 4336 O O . ASP A 1 578 ? 98.175 19.056 -81.243 1.00 53.34 578 ASP A O 1
ATOM 4340 N N . CYS A 1 579 ? 98.700 19.177 -83.414 1.00 46.56 579 CYS A N 1
ATOM 4341 C CA . CYS A 1 579 ? 97.980 17.972 -83.827 1.00 46.56 579 CYS A CA 1
ATOM 4342 C C . CYS A 1 579 ? 98.966 16.816 -84.047 1.00 46.56 579 CYS A C 1
ATOM 4344 O O . CYS A 1 579 ? 99.622 16.732 -85.087 1.00 46.56 579 CYS A O 1
ATOM 4346 N N . VAL A 1 580 ? 99.080 15.901 -83.079 1.00 48.09 580 VAL A N 1
ATOM 4347 C CA . VAL A 1 580 ? 99.827 14.650 -83.281 1.00 48.09 580 VAL A CA 1
ATOM 4348 C C . VAL A 1 580 ? 98.894 13.626 -83.920 1.00 48.09 580 VAL A C 1
ATOM 4350 O O . VAL A 1 580 ? 98.021 13.065 -83.261 1.00 48.09 580 VAL A O 1
ATOM 4353 N N . GLY A 1 581 ? 99.072 13.409 -85.223 1.00 47.38 581 GLY A N 1
ATOM 4354 C CA . GLY A 1 581 ? 98.352 12.396 -85.985 1.00 47.38 581 GLY A CA 1
ATOM 4355 C C . GLY A 1 581 ? 98.766 10.972 -85.607 1.00 47.38 581 GLY A C 1
ATOM 4356 O O . GLY A 1 581 ? 99.949 10.650 -85.508 1.00 47.38 581 GLY A O 1
ATOM 4357 N N . ALA A 1 582 ? 97.782 10.090 -85.471 1.00 38.31 582 ALA A N 1
ATOM 4358 C CA . ALA A 1 582 ? 97.962 8.666 -85.724 1.00 38.31 582 ALA A CA 1
ATOM 4359 C C . ALA A 1 582 ? 97.359 8.413 -87.119 1.00 38.31 582 ALA A C 1
ATOM 4361 O O . ALA A 1 582 ? 96.154 8.516 -87.293 1.00 38.31 582 ALA A O 1
ATOM 4362 N N . TYR A 1 583 ? 98.098 8.181 -88.202 1.00 43.59 583 TYR A N 1
ATOM 4363 C CA . TYR A 1 583 ? 99.387 7.521 -88.366 1.00 43.59 583 TYR A CA 1
ATOM 4364 C C . TYR A 1 583 ? 100.250 8.257 -89.405 1.00 43.59 583 TYR A C 1
ATOM 4366 O O . TYR A 1 583 ? 99.829 8.387 -90.555 1.00 43.59 583 TYR A O 1
ATOM 4374 N N . GLY A 1 584 ? 101.481 8.623 -89.032 1.00 30.41 584 GLY A N 1
ATOM 4375 C CA . GLY A 1 584 ? 102.486 9.196 -89.940 1.00 30.41 584 GLY A CA 1
ATOM 4376 C C . GLY A 1 584 ? 102.894 10.607 -89.572 1.00 30.41 584 GLY A C 1
ATOM 4377 O O . GLY A 1 584 ? 102.069 11.514 -89.801 1.00 30.41 584 GLY A O 1
#

Sequence (584 aa):
MPKKAQASAEYILVSSLILLIILPTIYIFYSYSNKSSEEIRQSQVNKVGTDIVDAAEQVYYLGEPSKTTLDAIMPDGVEKIEIWQNQELVFFLNDGTQIPLKSRVNITTNQECTEQTERCHYNFKKTLYTQGLKYITIESKGDYVIIGEADLTEVCNGVDDDYDDLVDEDFTNENCQPKCEYNGYTWAGNGGDLNCCGNDANEDSPYRLNEKVPDDYCADGNDNDCDGLTDAWDPDCFACTPLIETRPCSEQEGVCFGSFETCTAGGTWPGCSASNYGSDYESPETSCDGLDNDCDGLTDEGLTTTYYQDFDSDNYGNPAVSQEACTQPAGYVLDNTDCNDNNININPGKTEVCDGIDNDCNAGTLDGSGESAPLNSKQAGVCAGSTKSCIAGSWQDNYGGVANYEAPETSCDGLDNDCDGLTDEGLTTTYYQDFDSDNYGNPAVSQEACTKPAGYVLDNTDCNDNNININPGKTEVCDGIDNDCNPGTPDGSGEAAPFNSDQDGVCLGSKKSCSGVGGWVDDYTGVANYEPTETICYDGLDNDCDALTDCDDIVNCEGSICTADGANICVDGPYGPDCVGAYG

Nearest PDB structures (foldseek):
  2r41-assembly1_C  TM=4.185E-01  e=4.576E-01  Enterococcus faecalis V583
  4b1b-assembly1_B  TM=5.079E-01  e=1.450E+00  Plasmodium falciparum
  6ake-assembly1_A  TM=3.651E-01  e=4.597E+00  Mus musculus

Solvent-accessible surface area (backbone atoms only — not comparable to full-atom values): 34520 Å² total; per-residue (Å²): 132,86,93,82,80,79,75,57,61,61,53,51,52,52,52,49,53,49,48,65,50,49,55,57,49,53,50,52,49,52,54,49,49,55,52,49,52,50,53,50,48,51,52,51,46,51,47,54,52,45,56,52,42,52,50,38,46,52,28,38,76,69,26,63,85,31,66,50,74,45,80,48,74,61,62,91,53,66,69,49,43,36,33,40,72,35,29,29,47,32,41,32,31,75,86,73,52,74,51,76,43,80,42,96,46,44,44,48,52,89,50,66,60,46,89,89,70,51,36,32,47,45,74,74,60,83,86,46,70,77,74,49,49,57,54,38,26,34,34,18,69,61,83,35,22,39,48,41,67,55,68,77,62,69,52,80,73,83,44,49,61,50,67,82,85,56,60,46,76,96,41,93,51,103,77,57,74,83,86,89,81,66,94,90,61,87,83,90,74,86,83,77,75,100,62,99,60,69,102,58,100,78,70,91,65,91,74,71,93,86,68,91,71,93,73,74,75,65,78,75,76,55,42,86,85,69,85,83,47,43,32,94,72,34,83,82,58,38,86,35,54,51,72,70,40,68,49,72,35,94,50,55,32,57,57,20,48,88,22,51,38,60,18,32,86,83,13,39,75,82,68,71,48,62,84,42,35,41,92,71,44,33,82,72,62,86,58,76,77,80,50,17,34,54,30,82,74,56,60,40,61,96,46,65,43,71,28,10,37,21,75,50,71,69,68,39,1,23,70,90,44,67,51,75,34,60,62,86,52,93,59,37,25,75,42,47,65,24,74,37,44,84,36,70,70,28,24,63,90,42,60,22,46,49,63,62,50,74,17,27,56,44,94,86,62,57,55,23,69,59,51,85,66,54,68,29,93,49,54,51,50,54,30,46,88,40,40,26,41,59,56,91,31,31,79,36,77,53,60,91,85,41,72,79,53,28,89,71,61,85,61,73,78,81,36,14,34,53,53,85,77,59,57,39,61,96,46,65,45,73,29,11,37,19,74,51,70,70,66,41,1,23,68,90,45,68,48,76,34,59,59,86,54,91,57,39,26,76,41,48,63,23,76,38,47,83,37,72,73,28,23,62,90,43,58,23,46,43,56,53,51,73,16,27,53,43,97,82,62,60,56,24,69,61,48,84,66,51,67,27,90,49,54,54,52,54,29,47,88,38,40,26,42,62,62,29,71,74,18,75,37,77,49,58,90,85,40,74,79,52,34,101,57,42,77,73,66,78,78,76,32,18,34,43,60,80,82,40,43,38,76,69,27,60,81,60,37,68,87,68,67,71,32,92,80,69,77,60,77,46,90,72,45,103,81,30,96,83,53,64,68,90,84,123

Foldseek 3Di:
DDPPDDPPPVVVVVVVVVCVVVVVVVVVVVVVVVVVVVVVLLVLQLVLVVVVLVVQQVQQVVAPFGKDKDFHFRDPFFPFWKQALQFWIWTAGNVGDIDIDGHPAREAEPADDDPPGRMHGDDPDPVCNPTGPGMWMWGHPNRYIYIYRQDLDADQDQDNRNPPPDHPVVAPDNVRDDDDDDDPDDDDDPDDDDAPDDPDLDDPDVDDDDDPDPDDPAPPQDDRVSPPDHRVPDPSNACADAQPDKDQAPFCAWLQNPFIFGQHNRRDTPHDDPVRSDDQADPPDDDQPQTRRVRPNDGNPPQWQKWAAQQPPLQAHDLVHIDIDNDADPRTHNHHLFPDSVDSQADLVHDADLQQDNRNSDPPDDHRPRDDFDQAPFQWFQSNPHGFDRDNSDGDHDCPPGPQADVVDDDQPQTRRPRPRDGCPPQWDKWAAQQVPLQAHDLVHIDIDNDADPRTHNHHQFPDSVDSQADLVHDAALQQDNRNSDPPHDHRPRDDFAQAPFQWFQSNPHGFDRPRNVGTDHDCPPGPQADCADPDAQPQGDRPRPPAHRVRCCPRNPPFDDAPVRHDGPPPPDDHPPHDDPPD